Protein AF-0000000071771348 (afdb_homodimer)

Solvent-accessible surface area (backbone atoms only — not comparable to full-atom values): 26774 Å² total; per-residue (Å²): 68,45,32,37,38,38,34,49,46,70,84,65,48,77,48,75,49,76,45,86,42,57,50,78,39,28,39,49,59,50,34,51,56,46,20,74,73,69,70,47,53,45,93,37,51,36,42,33,45,91,93,33,77,64,77,61,45,82,39,25,38,39,79,74,62,57,48,67,68,34,64,36,37,40,35,45,40,64,44,51,50,49,27,52,49,34,41,50,50,20,56,70,77,40,51,69,77,78,53,83,63,76,67,47,29,32,71,34,26,34,76,83,37,78,48,57,30,36,46,20,49,60,18,45,42,21,35,30,11,49,70,45,30,52,74,36,68,48,46,57,39,48,33,53,70,36,26,37,51,8,58,26,27,38,84,30,46,30,60,10,31,32,54,55,45,55,38,30,45,85,91,45,74,40,81,35,50,31,37,29,29,52,95,36,76,44,47,28,32,45,6,32,47,50,39,47,74,39,17,22,24,48,27,44,66,79,43,26,42,33,36,50,77,78,66,50,68,46,58,47,48,56,72,90,70,49,54,69,38,58,44,39,70,68,66,63,72,96,73,76,87,30,21,66,43,40,54,40,7,52,32,42,48,54,51,58,59,78,75,68,88,118,69,46,32,37,39,39,35,50,47,70,84,65,48,74,49,76,50,75,46,84,43,56,48,78,38,29,38,50,58,51,34,51,55,46,20,75,74,70,69,48,55,45,92,36,51,36,42,32,44,90,91,34,78,64,76,62,45,82,39,26,38,38,79,75,64,58,48,66,70,36,62,35,35,38,36,45,41,64,45,50,49,50,30,51,49,35,42,51,49,21,55,72,76,41,52,69,76,76,53,84,63,77,68,46,30,32,70,34,25,36,76,83,36,78,48,57,31,35,47,20,50,60,19,46,42,22,35,30,11,49,71,44,32,52,74,35,69,48,46,56,40,46,34,53,68,36,26,37,50,8,58,25,27,36,84,31,46,29,59,10,30,32,53,55,44,55,38,30,45,84,90,45,75,40,80,37,48,32,38,29,28,50,94,37,77,45,46,28,35,44,6,32,47,49,38,48,75,40,18,21,25,48,28,44,65,78,44,27,41,32,35,51,77,79,65,50,68,44,58,48,50,55,72,90,70,50,54,69,36,58,43,39,69,68,65,63,71,97,72,76,87,29,22,65,42,40,57,40,7,52,34,41,47,54,52,59,59,78,76,68,91,117

Structure (mmCIF, N/CA/C/O backbone):
data_AF-0000000071771348-model_v1
#
loop_
_entity.id
_entity.type
_entity.pdbx_description
1 polymer DDI1
#
loop_
_atom_site.group_PDB
_atom_site.id
_atom_site.type_symbol
_atom_site.label_atom_id
_atom_site.label_alt_id
_atom_site.label_comp_id
_atom_site.label_asym_id
_atom_site.label_entity_id
_atom_site.label_seq_id
_atom_site.pdbx_PDB_ins_code
_atom_site.Cartn_x
_atom_site.Cartn_y
_atom_site.Cartn_z
_atom_site.occupancy
_atom_site.B_iso_or_equiv
_atom_site.auth_seq_id
_atom_site.auth_comp_id
_atom_site.auth_asym_id
_atom_site.auth_atom_id
_atom_site.pdbx_PDB_model_num
ATOM 1 N N . MET A 1 1 ? 26.266 42.188 15.93 1 94.75 1 MET A N 1
ATOM 2 C CA . MET A 1 1 ? 26.25 40.719 15.922 1 94.75 1 MET A CA 1
ATOM 3 C C . MET A 1 1 ? 25.453 40.188 14.742 1 94.75 1 MET A C 1
ATOM 5 O O . MET A 1 1 ? 24.453 40.781 14.344 1 94.75 1 MET A O 1
ATOM 9 N N . LEU A 1 2 ? 26.016 39.125 14.141 1 97.12 2 LEU A N 1
ATOM 10 C CA . LEU A 1 2 ? 25.359 38.469 13.016 1 97.12 2 LEU A CA 1
ATOM 11 C C . LEU A 1 2 ? 24.484 37.312 13.5 1 97.12 2 LEU A C 1
ATOM 13 O O . LEU A 1 2 ? 24.969 36.375 14.102 1 97.12 2 LEU A O 1
ATOM 17 N N . LEU A 1 3 ? 23.172 37.562 13.227 1 97.06 3 LEU A N 1
ATOM 18 C CA . LEU A 1 3 ? 22.219 36.5 13.617 1 97.06 3 LEU A CA 1
ATOM 19 C C . LEU A 1 3 ? 21.641 35.812 12.391 1 97.06 3 LEU A C 1
ATOM 21 O O . LEU A 1 3 ? 21.344 36.469 11.383 1 97.06 3 LEU A O 1
ATOM 25 N N . THR A 1 4 ? 21.562 34.562 12.445 1 97.5 4 THR A N 1
ATOM 26 C CA . THR A 1 4 ? 20.859 33.781 11.445 1 97.5 4 THR A CA 1
ATOM 27 C C . THR A 1 4 ? 19.422 33.5 11.891 1 97.5 4 THR A C 1
ATOM 29 O O . THR A 1 4 ? 19.188 33.125 13.039 1 97.5 4 THR A O 1
ATOM 32 N N . VAL A 1 5 ? 18.453 33.812 11.039 1 96.44 5 VAL A N 1
ATOM 33 C CA . VAL A 1 5 ? 17.047 33.656 11.383 1 96.44 5 VAL A CA 1
ATOM 34 C C . VAL A 1 5 ? 16.406 32.625 10.438 1 96.44 5 VAL A C 1
ATOM 36 O O . VAL A 1 5 ? 16.516 32.75 9.211 1 96.44 5 VAL A O 1
ATOM 39 N N . TYR A 1 6 ? 15.859 31.641 11.055 1 94.38 6 TYR A N 1
ATOM 40 C CA . TYR A 1 6 ? 15.094 30.641 10.328 1 94.38 6 TYR A CA 1
ATOM 41 C C . TYR A 1 6 ? 13.594 30.875 10.492 1 94.38 6 TYR A C 1
ATOM 43 O O . TYR A 1 6 ? 13.125 31.172 11.586 1 94.38 6 TYR A O 1
ATOM 51 N N . CYS A 1 7 ? 12.867 30.844 9.352 1 89.88 7 CYS A N 1
ATOM 52 C CA . CYS A 1 7 ? 11.43 31.031 9.492 1 89.88 7 CYS A CA 1
ATOM 53 C C . CYS A 1 7 ? 10.664 30.078 8.578 1 89.88 7 CYS A C 1
ATOM 55 O O . CYS A 1 7 ? 11.18 29.656 7.547 1 89.88 7 CYS A O 1
ATOM 57 N N . VAL A 1 8 ? 9.508 29.688 9.062 1 83.62 8 VAL A N 1
ATOM 58 C CA . VAL A 1 8 ? 8.531 28.953 8.266 1 83.62 8 VAL A CA 1
ATOM 59 C C . VAL A 1 8 ? 7.305 29.828 8.016 1 83.62 8 VAL A C 1
ATOM 61 O O . VAL A 1 8 ? 6.691 30.344 8.961 1 83.62 8 VAL A O 1
ATOM 64 N N . ARG A 1 9 ? 7.039 29.938 6.77 1 81.38 9 ARG A N 1
ATOM 65 C CA . ARG A 1 9 ? 5.938 30.812 6.383 1 81.38 9 ARG A CA 1
ATOM 66 C C . ARG A 1 9 ? 4.613 30.062 6.383 1 81.38 9 ARG A C 1
ATOM 68 O O . ARG A 1 9 ? 4.566 28.875 6.699 1 81.38 9 ARG A O 1
ATOM 75 N N . ARG A 1 10 ? 3.561 30.781 6.043 1 75.56 10 ARG A N 1
ATOM 76 C CA . ARG A 1 10 ? 2.201 30.25 6.094 1 75.56 10 ARG A CA 1
ATOM 77 C C . ARG A 1 10 ? 2.018 29.109 5.094 1 75.56 10 ARG A C 1
ATOM 79 O O . ARG A 1 10 ? 1.258 28.172 5.348 1 75.56 10 ARG A O 1
ATOM 86 N N . ASP A 1 11 ? 2.705 29.172 4.012 1 76.75 11 ASP A N 1
ATOM 87 C CA . ASP A 1 11 ? 2.604 28.141 2.979 1 76.75 11 ASP A CA 1
ATOM 88 C C . ASP A 1 11 ? 3.619 27.031 3.215 1 76.75 11 ASP A C 1
ATOM 90 O O . ASP A 1 11 ? 3.881 26.219 2.32 1 76.75 11 ASP A O 1
ATOM 94 N N . LEU A 1 12 ? 4.262 27.031 4.293 1 79.75 12 LEU A N 1
ATOM 95 C CA . LEU A 1 12 ? 5.215 26.031 4.773 1 79.75 12 LEU A CA 1
ATOM 96 C C . LEU A 1 12 ? 6.547 26.156 4.039 1 79.75 12 LEU A C 1
ATOM 98 O O . LEU A 1 12 ? 7.449 25.344 4.238 1 79.75 12 LEU A O 1
ATOM 102 N N . SER A 1 13 ? 6.629 27.25 3.291 1 82.81 13 SER A N 1
ATOM 103 C CA . SER A 1 13 ? 7.953 27.5 2.734 1 82.81 13 SER A CA 1
ATOM 104 C C . SER A 1 13 ? 8.93 27.938 3.82 1 82.81 13 SER A C 1
ATOM 106 O O . SER A 1 13 ? 8.555 28.672 4.746 1 82.81 13 SER A O 1
ATOM 108 N N . GLU A 1 14 ? 10.133 27.391 3.605 1 85.06 14 GLU A N 1
ATOM 109 C CA . GLU A 1 14 ? 11.172 27.703 4.574 1 85.06 14 GLU A CA 1
ATOM 110 C C . GLU A 1 14 ? 12.117 28.781 4.035 1 85.06 14 GLU A C 1
ATOM 112 O O . GLU A 1 14 ? 12.367 28.844 2.828 1 85.06 14 GLU A O 1
ATOM 117 N N . ALA A 1 15 ? 12.508 29.75 4.973 1 89.38 15 ALA A N 1
ATOM 118 C CA . ALA A 1 15 ? 13.492 30.781 4.621 1 89.38 15 ALA A CA 1
ATOM 119 C C . ALA A 1 15 ? 14.516 30.969 5.734 1 89.38 15 ALA A C 1
ATOM 121 O O . ALA A 1 15 ? 14.18 30.891 6.918 1 89.38 15 ALA A O 1
ATOM 122 N N . THR A 1 16 ? 15.781 31.047 5.297 1 94.75 16 THR A N 1
ATOM 123 C CA . THR A 1 16 ? 16.859 31.391 6.219 1 94.75 16 THR A CA 1
ATOM 124 C C . THR A 1 16 ? 17.594 32.625 5.754 1 94.75 16 THR A C 1
ATOM 126 O O . THR A 1 16 ? 17.938 32.75 4.578 1 94.75 16 THR A O 1
ATOM 129 N N . PHE A 1 17 ? 17.734 33.594 6.637 1 96 17 PHE A N 1
ATOM 130 C CA . PHE A 1 17 ? 18.422 34.844 6.301 1 96 17 PHE A CA 1
ATOM 131 C C . PHE A 1 17 ? 19.266 35.312 7.473 1 96 17 PHE A C 1
ATOM 133 O O . PHE A 1 17 ? 19.094 34.844 8.602 1 96 17 PHE A O 1
ATOM 140 N N . SER A 1 18 ? 20.219 36.219 7.137 1 96.69 18 SER A N 1
ATOM 141 C CA . SER A 1 18 ? 21.109 36.75 8.156 1 96.69 18 SER A CA 1
ATOM 142 C C . SER A 1 18 ? 20.828 38.25 8.375 1 96.69 18 SER A C 1
ATOM 144 O O . SER A 1 18 ? 20.578 38.969 7.418 1 96.69 18 SER A O 1
ATOM 146 N N . LEU A 1 19 ? 20.891 38.625 9.617 1 96.38 19 LEU A N 1
ATOM 147 C CA . LEU A 1 19 ? 20.703 40.031 9.984 1 96.38 19 LEU A CA 1
ATOM 148 C C . LEU A 1 19 ? 21.859 40.531 10.82 1 96.38 19 LEU A C 1
ATOM 150 O O . LEU A 1 19 ? 22.297 39.875 11.766 1 96.38 19 LEU A O 1
ATOM 154 N N . GLN A 1 20 ? 22.406 41.688 10.398 1 96.38 20 GLN A N 1
ATOM 155 C CA . GLN A 1 20 ? 23.375 42.406 11.219 1 96.38 20 GLN A CA 1
ATOM 156 C C . GLN A 1 20 ? 22.703 43.344 12.203 1 96.38 20 GLN A C 1
ATOM 158 O O . GLN A 1 20 ? 22.094 44.344 11.789 1 96.38 20 GLN A O 1
ATOM 163 N N . VAL A 1 21 ? 22.797 42.906 13.5 1 96.88 21 VAL A N 1
ATOM 164 C CA . VAL A 1 21 ? 22.125 43.75 14.492 1 96.88 21 VAL A CA 1
ATOM 165 C C . VAL A 1 21 ? 23.078 44 15.672 1 96.88 21 VAL A C 1
ATOM 167 O O . VAL A 1 21 ? 24.016 43.25 15.891 1 96.88 21 VAL A O 1
ATOM 170 N N . ARG A 1 22 ? 22.766 45.094 16.422 1 95.12 22 ARG A N 1
ATOM 171 C CA . ARG A 1 22 ? 23.516 45.375 17.641 1 95.12 22 ARG A CA 1
ATOM 172 C C . ARG A 1 22 ? 22.906 44.656 18.828 1 95.12 22 ARG A C 1
ATOM 174 O O . ARG A 1 22 ? 21.703 44.406 18.875 1 95.12 22 ARG A O 1
ATOM 181 N N . PRO A 1 23 ? 23.75 44.312 19.812 1 94.62 23 PRO A N 1
ATOM 182 C CA . PRO A 1 23 ? 23.25 43.625 21 1 94.62 23 PRO A CA 1
ATOM 183 C C . PRO A 1 23 ? 22.203 44.438 21.766 1 94.62 23 PRO A C 1
ATOM 185 O O . PRO A 1 23 ? 21.359 43.844 22.469 1 94.62 23 PRO A O 1
ATOM 188 N N . ASP A 1 24 ? 22.266 45.75 21.656 1 95.69 24 ASP A N 1
ATOM 189 C CA . ASP A 1 24 ? 21.344 46.594 22.406 1 95.69 24 ASP A CA 1
ATOM 190 C C . ASP A 1 24 ? 20.016 46.75 21.656 1 95.69 24 ASP A C 1
ATOM 192 O O . ASP A 1 24 ? 19.109 47.438 22.141 1 95.69 24 ASP A O 1
ATOM 196 N N . PHE A 1 25 ? 19.969 46.094 20.5 1 95 25 PHE A N 1
ATOM 197 C CA . PHE A 1 25 ? 18.734 46.094 19.719 1 95 25 PHE A CA 1
ATOM 198 C C . PHE A 1 25 ? 17.594 45.469 20.5 1 95 25 PHE A C 1
ATOM 200 O O . PHE A 1 25 ? 17.734 44.375 21.078 1 95 25 PHE A O 1
ATOM 207 N N . GLU A 1 26 ? 16.484 46.188 20.609 1 96.69 26 GLU A N 1
ATOM 208 C CA . GLU A 1 26 ? 15.328 45.656 21.328 1 96.69 26 GLU A CA 1
ATOM 209 C C . GLU A 1 26 ? 14.586 44.625 20.484 1 96.69 26 GLU A C 1
ATOM 211 O O . GLU A 1 26 ? 14.625 44.688 19.25 1 96.69 26 GLU A O 1
ATOM 216 N N . LEU A 1 27 ? 13.891 43.719 21.188 1 96.94 27 LEU A N 1
ATOM 217 C CA . LEU A 1 27 ? 13.164 42.656 20.516 1 96.94 27 LEU A CA 1
ATOM 218 C C . LEU A 1 27 ? 12.156 43.219 19.516 1 96.94 27 LEU A C 1
ATOM 220 O O . LEU A 1 27 ? 11.984 42.688 18.422 1 96.94 27 LEU A O 1
ATOM 224 N N . HIS A 1 28 ? 11.523 44.344 19.906 1 95.69 28 HIS A N 1
ATOM 225 C CA . HIS A 1 28 ? 10.531 44.938 19.031 1 95.69 28 HIS A CA 1
ATOM 226 C C . HIS A 1 28 ? 11.156 45.344 17.688 1 95.69 28 HIS A C 1
ATOM 228 O O . HIS A 1 28 ? 10.57 45.125 16.641 1 95.69 28 HIS A O 1
ATOM 234 N N . ASP A 1 29 ? 12.328 45.938 17.766 1 95.56 29 ASP A N 1
ATOM 235 C CA . ASP A 1 29 ? 13.031 46.344 16.547 1 95.56 29 ASP A CA 1
ATOM 236 C C . ASP A 1 29 ? 13.477 45.125 15.742 1 95.56 29 ASP A C 1
ATOM 238 O O . ASP A 1 29 ? 13.438 45.125 14.508 1 95.56 29 ASP A O 1
ATOM 242 N N . PHE A 1 30 ? 13.852 44.156 16.422 1 96.44 30 PHE A N 1
ATOM 243 C CA . PHE A 1 30 ? 14.273 42.906 15.781 1 96.44 30 PHE A CA 1
ATOM 244 C C . PHE A 1 30 ? 13.109 42.281 15.023 1 96.44 30 PHE A C 1
ATOM 246 O O . PHE A 1 30 ? 13.289 41.812 13.898 1 96.44 30 PHE A O 1
ATOM 253 N N . ARG A 1 31 ? 11.922 42.344 15.57 1 95.06 31 ARG A N 1
ATOM 254 C CA . ARG A 1 31 ? 10.719 41.812 14.914 1 95.06 31 ARG A CA 1
ATOM 255 C C . ARG A 1 31 ? 10.469 42.531 13.594 1 95.06 31 ARG A C 1
ATOM 257 O O . ARG A 1 31 ? 10.102 41.906 12.602 1 95.06 31 ARG A O 1
ATOM 264 N N . VAL A 1 32 ? 10.648 43.844 13.633 1 95.38 32 VAL A N 1
ATOM 265 C CA . VAL A 1 32 ? 10.414 44.656 12.438 1 95.38 32 VAL A CA 1
ATOM 266 C C . VAL A 1 32 ? 11.414 44.281 11.352 1 95.38 32 VAL A C 1
ATOM 268 O O . VAL A 1 32 ? 11.047 44.156 10.18 1 95.38 32 VAL A O 1
ATOM 271 N N . LEU A 1 33 ? 12.625 44.062 11.742 1 95.25 33 LEU A N 1
ATOM 272 C CA . LEU A 1 33 ? 13.648 43.656 10.773 1 95.25 33 LEU A CA 1
ATOM 273 C C . LEU A 1 33 ? 13.328 42.312 10.172 1 95.25 33 LEU A C 1
ATOM 275 O O . LEU A 1 33 ? 13.508 42.094 8.969 1 95.25 33 LEU A O 1
ATOM 279 N N . CYS A 1 34 ? 12.867 41.406 11.023 1 94.69 34 CYS A N 1
ATOM 280 C CA . CYS A 1 34 ? 12.531 40.062 10.562 1 94.69 34 CYS A CA 1
ATOM 281 C C . CYS A 1 34 ? 11.375 40.094 9.57 1 94.69 34 CYS A C 1
ATOM 283 O O . CYS A 1 34 ? 11.336 39.312 8.633 1 94.69 34 CYS A O 1
ATOM 285 N N . GLU A 1 35 ? 10.438 41.062 9.844 1 94.19 35 GLU A N 1
ATOM 286 C CA . GLU A 1 35 ? 9.289 41.188 8.953 1 94.19 35 GLU A CA 1
ATOM 287 C C . GLU A 1 35 ? 9.727 41.531 7.527 1 94.19 35 GLU A C 1
ATOM 289 O O . GLU A 1 35 ? 9.18 41 6.562 1 94.19 35 GLU A O 1
ATOM 294 N N . LEU A 1 36 ? 10.742 42.344 7.422 1 93 36 LEU A N 1
ATOM 295 C CA . LEU A 1 36 ? 11.227 42.781 6.117 1 93 36 LEU A CA 1
ATOM 296 C C . LEU A 1 36 ? 11.781 41.594 5.324 1 93 36 LEU A C 1
ATOM 298 O O . LEU A 1 36 ? 11.586 41.5 4.109 1 93 36 LEU A O 1
ATOM 302 N N . GLU A 1 37 ? 12.336 40.656 6.031 1 91.81 37 GLU A N 1
ATOM 303 C CA . GLU A 1 37 ? 13 39.531 5.375 1 91.81 37 GLU A CA 1
ATOM 304 C C . GLU A 1 37 ? 12.047 38.344 5.207 1 91.81 37 GLU A C 1
ATOM 306 O O . GLU A 1 37 ? 12.055 37.688 4.176 1 91.81 37 GLU A O 1
ATOM 311 N N . SER A 1 38 ? 11.227 38.094 6.148 1 90.81 38 SER A N 1
ATOM 312 C CA . SER A 1 38 ? 10.406 36.875 6.188 1 90.81 38 SER A CA 1
ATOM 313 C C . SER A 1 38 ? 9.055 37.125 5.523 1 90.81 38 SER A C 1
ATOM 315 O O . SER A 1 38 ? 8.406 36.188 5.066 1 90.81 38 SER A O 1
ATOM 317 N N . GLY A 1 39 ? 8.594 38.344 5.504 1 89.06 39 GLY A N 1
ATOM 318 C CA . GLY A 1 39 ? 7.25 38.656 5.035 1 89.06 39 GLY A CA 1
ATOM 319 C C . GLY A 1 39 ? 6.184 38.406 6.082 1 89.06 39 GLY A C 1
ATOM 320 O O . GLY A 1 39 ? 5 38.625 5.84 1 89.06 39 GLY A O 1
ATOM 321 N N . ILE A 1 40 ? 6.535 37.938 7.281 1 89.88 40 ILE A N 1
ATOM 322 C CA . ILE A 1 40 ? 5.602 37.75 8.391 1 89.88 40 ILE A CA 1
ATOM 323 C C . ILE A 1 40 ? 5.453 39.031 9.172 1 89.88 40 ILE A C 1
ATOM 325 O O . ILE A 1 40 ? 6.445 39.625 9.625 1 89.88 40 ILE A O 1
ATOM 329 N N . PRO A 1 41 ? 4.199 39.438 9.336 1 90.38 41 PRO A N 1
ATOM 330 C CA . PRO A 1 41 ? 4.008 40.688 10.086 1 90.38 41 PRO A CA 1
ATOM 331 C C . PRO A 1 41 ? 4.609 40.625 11.492 1 90.38 41 PRO A C 1
ATOM 333 O O . PRO A 1 41 ? 4.473 39.625 12.18 1 90.38 41 PRO A O 1
ATOM 336 N N . ALA A 1 42 ? 5.246 41.719 11.914 1 92.38 42 ALA A N 1
ATOM 337 C CA . ALA A 1 42 ? 5.926 41.781 13.203 1 92.38 42 ALA A CA 1
ATOM 338 C C . ALA A 1 42 ? 4.973 41.438 14.344 1 92.38 42 ALA A C 1
ATOM 340 O O . ALA A 1 42 ? 5.355 40.781 15.305 1 92.38 42 ALA A O 1
ATOM 341 N N . GLU A 1 43 ? 3.73 41.844 14.164 1 89.81 43 GLU A N 1
ATOM 342 C CA . GLU A 1 43 ? 2.738 41.625 15.219 1 89.81 43 GLU A CA 1
ATOM 343 C C . GLU A 1 43 ? 2.33 40.156 15.32 1 89.81 43 GLU A C 1
ATOM 345 O O . GLU A 1 43 ? 1.769 39.75 16.328 1 89.81 43 GLU A O 1
ATOM 350 N N . GLU A 1 44 ? 2.695 39.406 14.289 1 89.38 44 GLU A N 1
ATOM 351 C CA . GLU A 1 44 ? 2.295 38 14.242 1 89.38 44 GLU A CA 1
ATOM 352 C C . GLU A 1 44 ? 3.5 37.094 14.398 1 89.38 44 GLU A C 1
ATOM 354 O O . GLU A 1 44 ? 3.387 35.875 14.203 1 89.38 44 GLU A O 1
ATOM 359 N N . THR A 1 45 ? 4.566 37.688 14.703 1 89.5 45 THR A N 1
ATOM 360 C CA . THR A 1 45 ? 5.809 36.906 14.711 1 89.5 45 THR A CA 1
ATOM 361 C C . THR A 1 45 ? 6.152 36.438 16.125 1 89.5 45 THR A C 1
ATOM 363 O O . THR A 1 45 ? 6.137 37.25 17.062 1 89.5 45 THR A O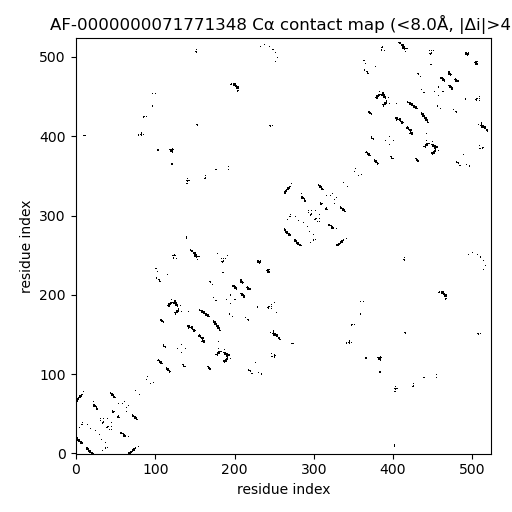 1
ATOM 366 N N . GLN A 1 46 ? 6.402 35.188 16.25 1 90 46 GLN A N 1
ATOM 367 C CA . GLN A 1 46 ? 7.027 34.625 17.438 1 90 46 GLN A CA 1
ATOM 368 C C . GLN A 1 46 ? 8.5 34.344 17.203 1 90 46 GLN A C 1
ATOM 370 O O . GLN A 1 46 ? 8.867 33.781 16.156 1 90 46 GLN A O 1
ATOM 375 N N . ILE A 1 47 ? 9.305 34.75 18.141 1 93.31 47 ILE A N 1
ATOM 376 C CA . ILE A 1 47 ? 10.734 34.531 18.016 1 93.31 47 ILE A CA 1
ATOM 377 C C . ILE A 1 47 ? 11.203 33.562 19.094 1 93.31 47 ILE A C 1
ATOM 379 O O . ILE A 1 47 ? 10.922 33.75 20.281 1 93.31 47 ILE A O 1
ATOM 383 N N . VAL A 1 48 ? 11.852 32.531 18.578 1 92.69 48 VAL A N 1
ATOM 384 C CA . VAL A 1 48 ? 12.359 31.5 19.469 1 92.69 48 VAL A CA 1
ATOM 385 C C . VAL A 1 48 ? 13.891 31.453 19.391 1 92.69 48 VAL A C 1
ATOM 387 O O . VAL A 1 48 ? 14.461 31.453 18.297 1 92.69 48 VAL A O 1
ATOM 390 N N . TYR A 1 49 ? 14.453 31.531 20.562 1 94.19 49 TYR A N 1
ATOM 391 C CA . TYR A 1 49 ? 15.898 31.422 20.719 1 94.19 49 TYR A CA 1
ATOM 392 C C . TYR A 1 49 ? 16.266 30.438 21.812 1 94.19 49 TYR A C 1
ATOM 394 O O . TYR A 1 49 ? 15.773 30.547 22.938 1 94.19 49 TYR A O 1
ATOM 402 N N . MET A 1 50 ? 17.047 29.422 21.375 1 92.25 50 MET A N 1
ATOM 403 C CA . MET A 1 50 ? 17.453 28.375 22.312 1 92.25 50 MET A CA 1
ATOM 404 C C . MET A 1 50 ? 16.25 27.766 23.016 1 92.25 50 MET A C 1
ATOM 406 O O . MET A 1 50 ? 16.234 27.688 24.25 1 92.25 50 MET A O 1
ATOM 410 N N . GLU A 1 51 ? 15.195 27.531 22.359 1 87.44 51 GLU A N 1
ATOM 411 C CA . GLU A 1 51 ? 13.984 26.844 22.766 1 87.44 51 GLU A CA 1
ATOM 412 C C . GLU A 1 51 ? 13.148 27.688 23.719 1 87.44 51 GLU A C 1
ATOM 414 O O . GLU A 1 51 ? 12.242 27.188 24.375 1 87.44 51 GLU A O 1
ATOM 419 N N . ARG A 1 52 ? 13.539 28.969 23.719 1 91.94 52 ARG A N 1
ATOM 420 C CA . ARG A 1 52 ? 12.773 29.891 24.547 1 91.94 52 ARG A CA 1
ATOM 421 C C . ARG A 1 52 ? 12.086 30.953 23.688 1 91.94 52 ARG A C 1
ATOM 423 O O . ARG A 1 52 ? 12.688 31.5 22.75 1 91.94 52 ARG A O 1
ATOM 430 N N . LEU A 1 53 ? 10.812 31.172 24.047 1 92.56 53 LEU A N 1
ATOM 431 C CA . LEU A 1 53 ? 10.07 32.219 23.391 1 92.56 53 LEU A CA 1
ATOM 432 C C . LEU A 1 53 ? 10.484 33.594 23.922 1 92.56 53 LEU A C 1
ATOM 434 O O . LEU A 1 53 ? 10.523 33.812 25.141 1 92.56 53 LEU A O 1
ATOM 438 N N . LEU A 1 54 ? 10.812 34.469 23.062 1 94.81 54 LEU A N 1
ATOM 439 C CA . LEU A 1 54 ? 11.109 35.844 23.453 1 94.81 54 LEU A CA 1
ATOM 440 C C . LEU A 1 54 ? 9.852 36.688 23.438 1 94.81 54 LEU A C 1
ATOM 442 O O . LEU A 1 54 ? 9.219 36.844 22.391 1 94.81 54 LEU A O 1
ATOM 446 N N . VAL A 1 55 ? 9.539 37.312 24.547 1 93.62 55 VAL A N 1
ATOM 447 C CA . VAL A 1 55 ? 8.219 37.906 24.625 1 93.62 55 VAL A CA 1
ATOM 448 C C . VAL A 1 55 ? 8.344 39.375 24.984 1 93.62 55 VAL A C 1
ATOM 450 O O . VAL A 1 55 ? 7.523 40.219 24.562 1 93.62 55 VAL A O 1
ATOM 453 N N . ASP A 1 56 ? 9.352 39.75 25.781 1 95.31 56 ASP A N 1
ATOM 454 C CA . ASP A 1 56 ? 9.484 41.125 26.219 1 95.31 56 ASP A CA 1
ATOM 455 C C . ASP A 1 56 ? 10.047 42 25.094 1 95.31 56 ASP A C 1
ATOM 457 O O . ASP A 1 56 ? 11.25 42 24.844 1 95.31 56 ASP A O 1
ATOM 461 N N . ASP A 1 57 ? 9.25 42.812 24.547 1 94.75 57 ASP A N 1
ATOM 462 C CA . ASP A 1 57 ? 9.57 43.625 23.375 1 94.75 57 ASP A CA 1
ATOM 463 C C . ASP A 1 57 ? 10.633 44.688 23.703 1 94.75 57 ASP A C 1
ATOM 465 O O . ASP A 1 57 ? 11.305 45.188 22.797 1 94.75 57 ASP A O 1
ATOM 469 N N . TYR A 1 58 ? 10.711 45 24.953 1 96.06 58 TYR A N 1
ATOM 470 C CA . TYR A 1 58 ? 11.594 46.094 25.328 1 96.06 58 TYR A CA 1
ATOM 471 C C . TYR A 1 58 ? 12.938 45.562 25.828 1 96.06 58 TYR A C 1
ATOM 473 O O . TYR A 1 58 ? 13.844 46.344 26.141 1 96.06 58 TYR A O 1
ATOM 481 N N . CYS A 1 59 ? 13.039 44.25 25.781 1 96.31 59 CYS A N 1
ATOM 482 C CA . CYS A 1 59 ? 14.297 43.625 26.156 1 96.31 59 CYS A CA 1
ATOM 483 C C . CYS A 1 59 ? 15.25 43.562 24.969 1 96.31 59 CYS A C 1
ATOM 485 O O . CYS A 1 59 ? 14.828 43.344 23.828 1 96.31 59 CYS A O 1
ATOM 487 N N . SER A 1 60 ? 16.516 43.875 25.266 1 96.88 60 SER A N 1
ATOM 488 C CA . SER A 1 60 ? 17.516 43.844 24.203 1 96.88 60 SER A CA 1
ATOM 489 C C . SER A 1 60 ? 17.891 42.406 23.859 1 96.88 60 SER A C 1
ATOM 491 O O . SER A 1 60 ? 17.719 41.5 24.672 1 96.88 60 SER A O 1
ATOM 493 N N . LEU A 1 61 ? 18.375 42.156 22.641 1 97.06 61 LEU A N 1
ATOM 494 C CA . LEU A 1 61 ? 18.797 40.844 22.172 1 97.06 61 LEU A CA 1
ATOM 495 C C . LEU A 1 61 ? 19.938 40.312 23.047 1 97.06 61 LEU A C 1
ATOM 497 O O . LEU A 1 61 ? 19.953 39.125 23.375 1 97.06 61 LEU A O 1
ATOM 501 N N . GLY A 1 62 ? 20.797 41.219 23.391 1 96.19 62 GLY A N 1
ATOM 502 C CA . GLY A 1 62 ? 21.875 40.844 24.281 1 96.19 62 GLY A CA 1
ATOM 503 C C . GLY A 1 62 ? 21.391 40.375 25.641 1 96.19 62 GLY A C 1
ATOM 504 O O . GLY A 1 62 ? 21.938 39.438 26.219 1 96.19 62 GLY A O 1
ATOM 505 N N . ALA A 1 63 ? 20.375 41.062 26.156 1 96.5 63 ALA A N 1
ATOM 506 C CA . ALA A 1 63 ? 19.797 40.688 27.438 1 96.5 63 ALA A CA 1
ATOM 507 C C . ALA A 1 63 ? 19.156 39.281 27.375 1 96.5 63 ALA A C 1
ATOM 509 O O . ALA A 1 63 ? 19.141 38.562 28.359 1 96.5 63 ALA A O 1
ATOM 510 N N . TYR A 1 64 ? 18.672 38.938 26.188 1 96.19 64 TYR A N 1
ATOM 511 C CA . TYR A 1 64 ? 18.094 37.625 25.984 1 96.19 64 TYR A CA 1
ATOM 512 C C . TYR A 1 64 ? 19.172 36.562 25.797 1 96.19 64 TYR A C 1
ATOM 514 O O . TYR A 1 64 ? 18.891 35.375 25.766 1 96.19 64 TYR A O 1
ATOM 522 N N . GLY A 1 65 ? 20.422 37.031 25.594 1 95.81 65 GLY A N 1
ATOM 523 C CA . GLY A 1 65 ? 21.562 36.125 25.531 1 95.81 65 GLY A CA 1
ATOM 524 C C . GLY A 1 65 ? 22.016 35.844 24.109 1 95.81 65 GLY A C 1
ATOM 525 O O . GLY A 1 65 ? 22.875 34.969 23.891 1 95.81 65 GLY A O 1
ATOM 526 N N . LEU A 1 66 ? 21.453 36.531 23.141 1 96.44 66 LEU A N 1
ATOM 527 C CA . LEU A 1 66 ? 21.875 36.312 21.766 1 96.44 66 LEU A CA 1
ATOM 528 C C . LEU A 1 66 ? 23.297 36.812 21.547 1 96.44 66 LEU A C 1
ATOM 530 O O . LEU A 1 66 ? 23.656 37.875 22.047 1 96.44 66 LEU A O 1
ATOM 534 N N . LYS A 1 67 ? 24.016 36 20.875 1 96.31 67 LYS A N 1
ATOM 535 C CA . LYS A 1 67 ? 25.406 36.344 20.547 1 96.31 67 LYS A CA 1
ATOM 536 C C . LYS A 1 67 ? 25.656 36.281 19.047 1 96.31 67 LYS A C 1
ATOM 538 O O . LYS A 1 67 ? 24.812 35.781 18.297 1 96.31 67 LYS A O 1
ATOM 543 N N . ASP A 1 68 ? 26.766 36.844 18.766 1 96.31 68 ASP A N 1
ATOM 544 C CA . ASP A 1 68 ? 27.203 36.812 17.375 1 96.31 68 ASP A CA 1
ATOM 545 C C . ASP A 1 68 ? 27.266 35.375 16.859 1 96.31 68 ASP A C 1
ATOM 547 O O . ASP A 1 68 ? 27.891 34.5 17.484 1 96.31 68 ASP A O 1
ATOM 551 N N . GLY A 1 69 ? 26.562 35.156 15.758 1 96.25 69 GLY A N 1
ATOM 552 C CA . GLY A 1 69 ? 26.594 33.844 15.156 1 96.25 69 GLY A CA 1
ATOM 553 C C . GLY A 1 69 ? 25.438 32.969 15.555 1 96.25 69 GLY A C 1
ATOM 554 O O . GLY A 1 69 ? 25.281 31.844 15.047 1 96.25 69 GLY A O 1
ATOM 555 N N . ASP A 1 70 ? 24.562 33.5 16.453 1 95.75 70 ASP A N 1
ATOM 556 C CA . ASP A 1 70 ? 23.453 32.688 16.938 1 95.75 70 ASP A CA 1
ATOM 557 C C . ASP A 1 70 ? 22.375 32.562 15.883 1 95.75 70 ASP A C 1
ATOM 559 O O . ASP A 1 70 ? 22.344 33.312 14.906 1 95.75 70 ASP A O 1
ATOM 563 N N . MET A 1 71 ? 21.578 31.516 16.078 1 94.88 71 MET A N 1
ATOM 564 C CA . MET A 1 71 ? 20.422 31.281 15.227 1 94.88 71 MET A CA 1
ATOM 565 C C . MET A 1 71 ? 19.125 31.438 16.016 1 94.88 71 MET A C 1
ATOM 567 O O . MET A 1 71 ? 19.031 30.969 17.156 1 94.88 71 MET A O 1
ATOM 571 N N . ALA A 1 72 ? 18.188 32.25 15.516 1 94 72 ALA A N 1
ATOM 572 C CA . ALA A 1 72 ? 16.844 32.344 16.062 1 94 72 ALA A CA 1
ATOM 573 C C . ALA A 1 72 ? 15.812 31.797 15.078 1 94 72 ALA A C 1
ATOM 575 O O . ALA A 1 72 ? 16.078 31.703 13.883 1 94 72 ALA A O 1
ATOM 576 N N . LYS A 1 73 ? 14.734 31.375 15.617 1 92.88 73 LYS A N 1
ATOM 577 C CA . LYS A 1 73 ? 13.633 30.875 14.805 1 92.88 73 LYS A CA 1
ATOM 578 C C . LYS A 1 73 ? 12.414 31.781 14.906 1 92.88 73 LYS A C 1
ATOM 580 O O . LYS A 1 73 ? 12.086 32.281 15.984 1 92.88 73 LYS A O 1
ATOM 585 N N . ILE A 1 74 ? 11.844 32.094 13.82 1 90 74 ILE A N 1
ATOM 586 C CA . ILE A 1 74 ? 10.633 32.906 13.805 1 90 74 ILE A CA 1
ATOM 587 C C . ILE A 1 74 ? 9.469 32.094 13.25 1 90 74 ILE A C 1
ATOM 589 O O . ILE A 1 74 ? 9.648 31.312 12.305 1 90 74 ILE A O 1
ATOM 593 N N . GLU A 1 75 ? 8.359 32.25 13.906 1 83.94 75 GLU A N 1
ATOM 594 C CA . GLU A 1 75 ? 7.133 31.625 13.445 1 83.94 75 GLU A CA 1
ATOM 595 C C . GLU A 1 75 ? 5.945 32.562 13.547 1 83.94 75 GLU A C 1
ATOM 597 O O . GLU A 1 75 ? 6.004 33.562 14.281 1 83.94 75 GLU A O 1
ATOM 602 N N . GLU A 1 76 ? 5.012 32.219 12.758 1 83.94 76 GLU A N 1
ATOM 603 C CA . GLU A 1 76 ? 3.783 33 12.836 1 83.94 76 GLU A CA 1
ATOM 604 C C . GLU A 1 76 ? 2.939 32.562 14.039 1 83.94 76 GLU A C 1
ATOM 606 O O . GLU A 1 76 ? 2.52 31.406 14.133 1 83.94 76 GLU A O 1
ATOM 611 N N . GLU A 1 77 ? 2.666 33.531 14.922 1 82.56 77 GLU A N 1
ATOM 612 C CA . GLU A 1 77 ? 1.981 33.25 16.172 1 82.56 77 GLU A CA 1
ATOM 613 C C . GLU A 1 77 ? 0.586 32.688 15.922 1 82.56 77 GLU A C 1
ATOM 615 O O . GLU A 1 77 ? 0.198 31.688 16.531 1 82.56 77 GLU A O 1
ATOM 620 N N . ILE A 1 78 ? -0.14 33.375 15.125 1 81.81 78 ILE A N 1
ATOM 621 C CA . ILE A 1 78 ? -1.512 32.938 14.859 1 81.81 78 ILE A CA 1
ATOM 622 C C . ILE A 1 78 ? -1.521 31.531 14.305 1 81.81 78 ILE A C 1
ATOM 624 O O . ILE A 1 78 ? -2.365 30.719 14.688 1 81.81 78 ILE A O 1
ATOM 628 N N . ARG A 1 79 ? -0.632 31.234 13.469 1 84.88 79 ARG A N 1
ATOM 629 C CA . ARG A 1 79 ? -0.528 29.891 12.906 1 84.88 79 ARG A CA 1
ATOM 630 C C . ARG A 1 79 ? -0.222 28.859 13.992 1 84.88 79 ARG A C 1
ATOM 632 O O . ARG A 1 79 ? -0.866 27.812 14.055 1 84.88 79 ARG A O 1
ATOM 639 N N . GLN A 1 80 ? 0.687 29.188 14.797 1 87.19 80 GLN A N 1
ATOM 640 C CA . GLN A 1 80 ? 1.064 28.281 15.875 1 87.19 80 GLN A CA 1
ATOM 641 C C . GLN A 1 80 ? -0.094 28.062 16.844 1 87.19 80 GLN A C 1
ATOM 643 O O . GLN A 1 80 ? -0.325 26.938 17.297 1 87.19 80 GLN A O 1
ATOM 648 N N . GLN A 1 81 ? -0.76 29.125 17.078 1 89.12 81 GLN A N 1
ATOM 649 C CA . GLN A 1 81 ? -1.93 29.016 17.953 1 89.12 81 GLN A CA 1
ATOM 650 C C . GLN A 1 81 ? -2.994 28.125 17.328 1 89.12 81 GLN A C 1
ATOM 652 O O . GLN A 1 81 ? -3.602 27.297 18.016 1 89.12 81 GLN A O 1
ATOM 657 N N . ASN A 1 82 ? -3.219 28.266 16.031 1 90.75 82 ASN A N 1
ATOM 658 C CA . ASN A 1 82 ? -4.188 27.438 15.328 1 90.75 82 ASN A CA 1
ATOM 659 C C . ASN A 1 82 ? -3.799 25.969 15.375 1 90.75 82 ASN A C 1
ATOM 661 O O . ASN A 1 82 ? -4.656 25.094 15.547 1 90.75 82 ASN A O 1
ATOM 665 N N . ILE A 1 83 ? -2.586 25.734 15.219 1 93.44 83 ILE A N 1
ATOM 666 C CA . ILE A 1 83 ? -2.072 24.375 15.258 1 93.44 83 ILE A CA 1
ATOM 667 C C . ILE A 1 83 ? -2.291 23.781 16.641 1 93.44 83 ILE A C 1
ATOM 669 O O . ILE A 1 83 ? -2.785 22.656 16.781 1 93.44 83 ILE A O 1
ATOM 673 N N . GLU A 1 84 ? -1.943 24.547 17.656 1 94.06 84 GLU A N 1
ATOM 674 C CA . GLU A 1 84 ? -2.115 24.078 19.031 1 94.06 84 GLU A CA 1
ATOM 675 C C . GLU A 1 84 ? -3.586 23.812 19.344 1 94.06 84 GLU A C 1
ATOM 677 O O . GLU A 1 84 ? -3.92 22.812 19.969 1 94.06 84 GLU A O 1
ATOM 682 N N . GLU A 1 85 ? -4.363 24.703 18.953 1 95.44 85 GLU A N 1
ATOM 683 C CA . GLU A 1 85 ? -5.797 24.531 19.156 1 95.44 85 GLU A CA 1
ATOM 684 C C . GLU A 1 85 ? -6.312 23.297 18.422 1 95.44 85 GLU A C 1
ATOM 686 O O . GLU A 1 85 ? -7.098 22.516 18.953 1 95.44 85 GLU A O 1
ATOM 691 N N . ASN A 1 86 ? -5.895 23.172 17.219 1 96.19 86 ASN A N 1
ATOM 692 C CA . ASN A 1 86 ? -6.273 22.016 16.406 1 96.19 86 ASN A CA 1
ATOM 693 C C . ASN A 1 86 ? -5.887 20.703 17.094 1 96.19 86 ASN A C 1
ATOM 695 O O . ASN A 1 86 ? -6.691 19.781 17.172 1 96.19 86 ASN A O 1
ATOM 699 N N . MET A 1 87 ? -4.699 20.672 17.562 1 95.31 87 MET A N 1
ATOM 700 C CA . MET A 1 87 ? -4.223 19.469 18.266 1 95.31 87 MET A CA 1
ATOM 701 C C . MET A 1 87 ? -5.027 19.234 19.547 1 95.31 87 MET A C 1
ATOM 703 O O . MET A 1 87 ? -5.395 18.094 19.844 1 95.31 87 MET A O 1
ATOM 707 N N . SER A 1 88 ? -5.277 20.312 20.25 1 96.31 88 SER A N 1
ATOM 708 C CA . SER A 1 88 ? -6.031 20.203 21.5 1 96.31 88 SER A CA 1
ATOM 709 C C . SER A 1 88 ? -7.438 19.672 21.25 1 96.31 88 SER A C 1
ATOM 711 O O . SER A 1 88 ? -7.902 18.781 21.969 1 96.31 88 SER A O 1
ATOM 713 N N . ILE A 1 89 ? -8.078 20.188 20.328 1 96.56 89 ILE A N 1
ATOM 714 C CA . ILE A 1 89 ? -9.422 19.719 20 1 96.56 89 ILE A CA 1
ATOM 715 C C . ILE A 1 89 ? -9.367 18.234 19.609 1 96.56 89 ILE A C 1
ATOM 717 O O . ILE A 1 89 ? -10.211 17.438 20.016 1 96.56 89 ILE A O 1
ATOM 721 N N . ALA A 1 90 ? -8.383 17.875 18.797 1 96.31 90 ALA A N 1
ATOM 722 C CA . ALA A 1 90 ? -8.227 16.5 18.375 1 96.31 90 ALA A CA 1
ATOM 723 C C . ALA A 1 90 ? -8.031 15.57 19.578 1 96.31 90 ALA A C 1
ATOM 725 O O . ALA A 1 90 ? -8.617 14.492 19.641 1 96.31 90 ALA A O 1
ATOM 726 N N . MET A 1 91 ? -7.23 15.977 20.484 1 94.88 91 MET A N 1
ATOM 727 C CA . MET A 1 91 ? -6.965 15.188 21.688 1 94.88 91 MET A CA 1
ATOM 728 C C . MET A 1 91 ? -8.25 14.969 22.484 1 94.88 91 MET A C 1
ATOM 730 O O . MET A 1 91 ? -8.414 13.93 23.109 1 94.88 91 MET A O 1
ATOM 734 N N . GLU A 1 92 ? -9.086 15.883 22.453 1 95.5 92 GLU A N 1
ATOM 735 C CA . GLU A 1 92 ? -10.32 15.82 23.219 1 95.5 92 GLU A CA 1
ATOM 736 C C . GLU A 1 92 ? -11.398 15.039 22.469 1 95.5 92 GLU A C 1
ATOM 738 O O . GLU A 1 92 ? -12.07 14.188 23.047 1 95.5 92 GLU A O 1
ATOM 743 N N . GLU A 1 93 ? -11.516 15.297 21.203 1 93.56 93 GLU A N 1
ATOM 744 C CA . GLU A 1 93 ? -12.656 14.789 20.438 1 93.56 93 GLU A CA 1
ATOM 745 C C . GLU A 1 93 ? -12.305 13.477 19.75 1 93.56 93 GLU A C 1
ATOM 747 O O . GLU A 1 93 ? -13.188 12.664 19.453 1 93.56 93 GLU A O 1
ATOM 752 N N . ALA A 1 94 ? -11.094 13.32 19.406 1 92.75 94 ALA A N 1
ATOM 753 C CA . ALA A 1 94 ? -10.688 12.156 18.625 1 92.75 94 ALA A CA 1
ATOM 754 C C . ALA A 1 94 ? -9.359 11.594 19.125 1 92.75 94 ALA A C 1
ATOM 756 O O . ALA A 1 94 ? -8.414 11.453 18.359 1 92.75 94 ALA A O 1
ATOM 757 N N . PRO A 1 95 ? -9.305 11.289 20.391 1 91.44 95 PRO A N 1
ATOM 758 C CA . PRO A 1 95 ? -8.031 10.836 20.953 1 91.44 95 PRO A CA 1
ATOM 759 C C . PRO A 1 95 ? -7.48 9.594 20.25 1 91.44 95 PRO A C 1
ATOM 761 O O . PRO A 1 95 ? -6.266 9.383 20.219 1 91.44 95 PRO A O 1
ATOM 764 N N . GLU A 1 96 ? -8.336 8.781 19.531 1 91 96 GLU A N 1
ATOM 765 C CA . GLU A 1 96 ? -7.922 7.555 18.875 1 91 96 GLU A CA 1
ATOM 766 C C . GLU A 1 96 ? -7.035 7.852 17.672 1 91 96 GLU A C 1
ATOM 768 O O . GLU A 1 96 ? -6.316 6.969 17.188 1 91 96 GLU A O 1
ATOM 773 N N . SER A 1 97 ? -7.156 9.086 17.188 1 89.75 97 SER A N 1
ATOM 774 C CA . SER A 1 97 ? -6.367 9.477 16.031 1 89.75 97 SER A CA 1
ATOM 775 C C . SER A 1 97 ? -4.879 9.508 16.359 1 89.75 97 SER A C 1
ATOM 777 O O . SER A 1 97 ? -4.043 9.562 15.453 1 89.75 97 SER A O 1
ATOM 779 N N . PHE A 1 98 ? -4.586 9.492 17.594 1 90.06 98 PHE A N 1
ATOM 780 C CA . PHE A 1 98 ? -3.191 9.586 18.016 1 90.06 98 PHE A CA 1
ATOM 781 C C . PHE A 1 98 ? -2.619 8.203 18.297 1 90.06 98 PHE A C 1
ATOM 783 O O . PHE A 1 98 ? -1.431 8.07 18.594 1 90.06 98 PHE A O 1
ATOM 790 N N . GLY A 1 99 ? -3.445 7.191 18.25 1 86.44 99 GLY A N 1
ATOM 791 C CA . GLY A 1 99 ? -3.004 5.832 18.516 1 86.44 99 GLY A CA 1
ATOM 792 C C . GLY A 1 99 ? -2.676 5.051 17.25 1 86.44 99 GLY A C 1
ATOM 793 O O . GLY A 1 99 ? -2.824 5.562 16.141 1 86.44 99 GLY A O 1
ATOM 794 N N . GLN A 1 100 ? -2.242 3.846 17.516 1 87.75 100 GLN A N 1
ATOM 795 C CA . GLN A 1 100 ? -1.937 2.928 16.422 1 87.75 100 GLN A CA 1
ATOM 796 C C . GLN A 1 100 ? -3.182 2.164 15.977 1 87.75 100 GLN A C 1
ATOM 798 O O . GLN A 1 100 ? -4.07 1.897 16.781 1 87.75 100 GLN A O 1
ATOM 803 N N . VAL A 1 101 ? -3.176 1.957 14.734 1 92.94 101 VAL A N 1
ATOM 804 C CA . VAL A 1 101 ? -4.293 1.195 14.18 1 92.94 101 VAL A CA 1
ATOM 805 C C . VAL A 1 101 ? -3.824 -0.213 13.812 1 92.94 101 VAL A C 1
ATOM 807 O O . VAL A 1 101 ? -2.816 -0.38 13.125 1 92.94 101 VAL A O 1
ATOM 810 N N . ALA A 1 102 ? -4.543 -1.232 14.352 1 94.5 102 ALA A N 1
ATOM 811 C CA . ALA A 1 102 ? -4.227 -2.615 14.008 1 94.5 102 ALA A CA 1
ATOM 812 C C . ALA A 1 102 ? -4.637 -2.932 12.57 1 94.5 102 ALA A C 1
ATOM 814 O O . ALA A 1 102 ? -5.793 -2.723 12.188 1 94.5 102 ALA A O 1
ATOM 815 N N . MET A 1 103 ? -3.709 -3.461 11.836 1 96.81 103 MET A N 1
ATOM 816 C CA . MET A 1 103 ? -3.975 -3.779 10.438 1 96.81 103 MET A CA 1
ATOM 817 C C . MET A 1 103 ? -4.895 -4.992 10.32 1 96.81 103 MET A C 1
ATOM 819 O O . MET A 1 103 ? -5.051 -5.75 11.281 1 96.81 103 MET A O 1
ATOM 823 N N . LEU A 1 104 ? -5.465 -5.137 9.164 1 98.56 104 LEU A N 1
ATOM 824 C CA . LEU A 1 104 ? -6.5 -6.152 8.992 1 98.56 104 LEU A CA 1
ATOM 825 C C . LEU A 1 104 ? -5.898 -7.473 8.523 1 98.56 104 LEU A C 1
ATOM 827 O O . LEU A 1 104 ? -5.391 -7.562 7.406 1 98.56 104 LEU A O 1
ATOM 831 N N . TYR A 1 105 ? -5.965 -8.422 9.383 1 98.69 105 TYR A N 1
ATOM 832 C CA . TYR A 1 105 ? -5.57 -9.789 9.062 1 98.69 105 TYR A CA 1
ATOM 833 C C . TYR A 1 105 ? -6.703 -10.758 9.359 1 98.69 105 TYR A C 1
ATOM 835 O O . TYR A 1 105 ? -7.504 -10.531 10.273 1 98.69 105 TYR A O 1
ATOM 843 N N . ILE A 1 106 ? -6.715 -11.797 8.625 1 98.88 106 ILE A N 1
ATOM 844 C CA . ILE A 1 106 ? -7.645 -12.883 8.883 1 98.88 106 ILE A CA 1
ATOM 845 C C . ILE A 1 106 ? -6.902 -14.219 8.852 1 98.88 106 ILE A C 1
ATOM 847 O O . ILE A 1 106 ? -5.793 -14.305 8.32 1 98.88 106 ILE A O 1
ATOM 851 N N . ASN A 1 107 ? -7.598 -15.172 9.461 1 98.75 107 ASN A N 1
ATOM 852 C CA . ASN A 1 107 ? -7.133 -16.547 9.297 1 98.75 107 ASN A CA 1
ATOM 853 C C . ASN A 1 107 ? -7.625 -17.156 7.988 1 98.75 107 ASN A C 1
ATOM 855 O O . ASN A 1 107 ? -8.773 -16.953 7.594 1 98.75 107 ASN A O 1
ATOM 859 N N . CYS A 1 108 ? -6.723 -17.859 7.332 1 98.44 108 CYS A N 1
ATOM 860 C CA . CYS A 1 108 ? -7.117 -18.656 6.176 1 98.44 108 CYS A CA 1
ATOM 861 C C . CYS A 1 108 ? -6.191 -19.859 6 1 98.44 108 CYS A C 1
ATOM 863 O O . CYS A 1 108 ? -5.363 -20.141 6.867 1 98.44 108 CYS A O 1
ATOM 865 N N . ARG A 1 109 ? -6.516 -20.688 5.027 1 98.75 109 ARG A N 1
ATOM 866 C CA . ARG A 1 109 ? -5.699 -21.859 4.703 1 98.75 109 ARG A CA 1
ATOM 867 C C . ARG A 1 109 ? -5.469 -21.969 3.201 1 98.75 109 ARG A C 1
ATOM 869 O O . ARG A 1 109 ? -6.336 -21.594 2.406 1 98.75 109 ARG A O 1
ATOM 876 N N . VAL A 1 110 ? -4.359 -22.391 2.822 1 98.44 110 VAL A N 1
ATOM 877 C CA . VAL A 1 110 ? -4.031 -22.828 1.466 1 98.44 110 VAL A CA 1
ATOM 878 C C . VAL A 1 110 ? -3.508 -24.25 1.486 1 98.44 110 VAL A C 1
ATOM 880 O O . VAL A 1 110 ? -2.545 -24.562 2.195 1 98.44 110 VAL A O 1
ATOM 883 N N . ASN A 1 111 ? -4.152 -25.109 0.798 1 96.56 111 ASN A N 1
ATOM 884 C CA . ASN A 1 111 ? -3.826 -26.531 0.808 1 96.56 111 ASN A CA 1
ATOM 885 C C . ASN A 1 111 ? -3.779 -27.094 2.229 1 96.56 111 ASN A C 1
ATOM 887 O O . ASN A 1 111 ? -2.846 -27.812 2.59 1 96.56 111 ASN A O 1
ATOM 891 N N . GLY A 1 112 ? -4.707 -26.672 2.965 1 97.31 112 GLY A N 1
ATOM 892 C CA . GLY A 1 112 ? -4.867 -27.172 4.316 1 97.31 112 GLY A CA 1
ATOM 893 C C . GLY A 1 112 ? -3.92 -26.531 5.312 1 97.31 112 GLY A C 1
ATOM 894 O O . GLY A 1 112 ? -4.035 -26.766 6.52 1 97.31 112 GLY A O 1
ATOM 895 N N . HIS A 1 113 ? -2.982 -25.766 4.926 1 98.44 113 HIS A N 1
ATOM 896 C CA . HIS A 1 113 ? -2.012 -25.125 5.809 1 98.44 113 HIS A CA 1
ATOM 897 C C . HIS A 1 113 ? -2.516 -23.766 6.289 1 98.44 113 HIS A C 1
ATOM 899 O O . HIS A 1 113 ? -2.896 -22.922 5.48 1 98.44 113 HIS A O 1
ATOM 905 N N . PRO A 1 114 ? -2.496 -23.594 7.621 1 98.44 114 PRO A N 1
ATOM 906 C CA . PRO A 1 114 ? -2.992 -22.312 8.156 1 98.44 114 PRO A CA 1
ATOM 907 C C . PRO A 1 114 ? -2.016 -21.156 7.938 1 98.44 114 PRO A C 1
ATOM 909 O O . PRO A 1 114 ? -0.8 -21.359 8.016 1 98.44 114 PRO A O 1
ATOM 912 N N . LEU A 1 115 ? -2.467 -20.031 7.656 1 98.06 115 LEU A N 1
ATOM 913 C CA . LEU A 1 115 ? -1.701 -18.797 7.57 1 98.06 115 LEU A CA 1
ATOM 914 C C . LEU A 1 115 ? -2.58 -17.578 7.891 1 98.06 115 LEU A C 1
ATOM 916 O O . LEU A 1 115 ? -3.791 -17.719 8.07 1 98.06 115 LEU A O 1
ATOM 920 N N . LYS A 1 116 ? -1.951 -16.453 8.102 1 98.38 116 LYS A N 1
ATOM 921 C CA . LYS A 1 116 ? -2.627 -15.172 8.289 1 98.38 116 LYS A CA 1
ATOM 922 C C . LYS A 1 116 ? -2.465 -14.281 7.055 1 98.38 116 LYS A C 1
ATOM 924 O O . LYS A 1 116 ? -1.354 -14.109 6.547 1 98.38 116 LYS A O 1
ATOM 929 N N . ALA A 1 117 ? -3.568 -13.836 6.559 1 98.62 117 ALA A N 1
ATOM 930 C CA . ALA A 1 117 ? -3.561 -13.039 5.332 1 98.62 117 ALA A CA 1
ATOM 931 C C . ALA A 1 117 ? -3.869 -11.578 5.629 1 98.62 117 ALA A C 1
ATOM 933 O O . ALA A 1 117 ? -4.789 -11.273 6.391 1 98.62 117 ALA A O 1
ATOM 934 N N . PHE A 1 118 ? -3.074 -10.719 5.105 1 98 118 PHE A N 1
ATOM 935 C CA . PHE A 1 118 ? -3.303 -9.273 5.148 1 98 118 PHE A CA 1
ATOM 936 C C . PHE A 1 118 ? -4.371 -8.867 4.141 1 98 118 PHE A C 1
ATOM 938 O O . PHE A 1 118 ? -4.297 -9.234 2.967 1 98 118 PHE A O 1
ATOM 945 N N . VAL A 1 119 ? -5.422 -8.133 4.57 1 98.75 119 VAL A N 1
ATOM 946 C CA . VAL A 1 119 ? -6.492 -7.691 3.686 1 98.75 119 VAL A CA 1
ATOM 947 C C . VAL A 1 119 ? -6.234 -6.25 3.246 1 98.75 119 VAL A C 1
ATOM 949 O O . VAL A 1 119 ? -6.254 -5.332 4.066 1 98.75 119 VAL A O 1
ATOM 952 N N . ASP A 1 120 ? -6 -6.039 1.951 1 97.88 120 ASP A N 1
ATOM 953 C CA . ASP A 1 120 ? -5.516 -4.762 1.442 1 97.88 120 ASP A CA 1
ATOM 954 C C . ASP A 1 120 ? -6.277 -4.348 0.185 1 97.88 120 ASP A C 1
ATOM 956 O O . ASP A 1 120 ? -5.945 -4.781 -0.92 1 97.88 120 ASP A O 1
ATOM 960 N N . SER A 1 121 ? -7.254 -3.41 0.348 1 98.25 121 SER A N 1
ATOM 961 C CA . SER A 1 121 ? -8.008 -2.914 -0.796 1 98.25 121 SER A CA 1
ATOM 962 C C . SER A 1 121 ? -7.145 -2.039 -1.696 1 98.25 121 SER A C 1
ATOM 964 O O . SER A 1 121 ? -7.531 -1.725 -2.824 1 98.25 121 SER A O 1
ATOM 966 N N . GLY A 1 122 ? -6 -1.661 -1.187 1 95.5 122 GLY A N 1
ATOM 967 C CA . GLY A 1 122 ? -5.113 -0.815 -1.971 1 95.5 122 GLY A CA 1
ATOM 968 C C . GLY A 1 122 ? -4.113 -1.601 -2.795 1 95.5 122 GLY A C 1
ATOM 969 O O . GLY A 1 122 ? -3.377 -1.027 -3.6 1 95.5 122 GLY A O 1
ATOM 970 N N . ALA A 1 123 ? -4.094 -2.846 -2.605 1 93 123 ALA A N 1
ATOM 971 C CA . ALA A 1 123 ? -3.248 -3.715 -3.418 1 93 123 ALA A CA 1
ATOM 972 C C . ALA A 1 123 ? -4.023 -4.277 -4.605 1 93 123 ALA A C 1
ATOM 974 O O . ALA A 1 123 ? -5.07 -4.902 -4.434 1 93 123 ALA A O 1
ATOM 975 N N . GLN A 1 124 ? -3.518 -4.094 -5.75 1 92.19 124 GLN A N 1
ATOM 976 C CA . GLN A 1 124 ? -4.203 -4.559 -6.949 1 92.19 124 GLN A CA 1
ATOM 977 C C . GLN A 1 124 ? -4.25 -6.082 -7.004 1 92.19 124 GLN A C 1
ATOM 979 O O . GLN A 1 124 ? -5.266 -6.664 -7.387 1 92.19 124 GLN A O 1
ATOM 984 N N . MET A 1 125 ? -3.16 -6.68 -6.496 1 92.06 125 MET A N 1
ATOM 985 C CA . MET A 1 125 ? -3.002 -8.117 -6.695 1 92.06 125 MET A CA 1
ATOM 986 C C . MET A 1 125 ? -2.871 -8.844 -5.359 1 92.06 125 MET A C 1
ATOM 988 O O . MET A 1 125 ? -2.359 -8.273 -4.391 1 92.06 125 MET A O 1
ATOM 992 N N . THR A 1 126 ? -3.295 -10.078 -5.422 1 96 126 THR A N 1
ATOM 993 C CA . THR A 1 126 ? -3.041 -11 -4.316 1 96 126 THR A CA 1
ATOM 994 C C . THR A 1 126 ? -1.635 -11.586 -4.414 1 96 126 THR A C 1
ATOM 996 O O . THR A 1 126 ? -1.181 -11.945 -5.5 1 96 126 THR A O 1
ATOM 999 N N . ILE A 1 127 ? -0.979 -11.633 -3.242 1 95.38 127 ILE A N 1
ATOM 1000 C CA . ILE A 1 127 ? 0.429 -12.008 -3.23 1 95.38 127 ILE A CA 1
ATOM 1001 C C . ILE A 1 127 ? 0.676 -13.039 -2.127 1 95.38 127 ILE A C 1
ATOM 1003 O O . ILE A 1 127 ? 0.009 -13.016 -1.089 1 95.38 127 ILE A O 1
ATOM 1007 N N . MET A 1 128 ? 1.583 -13.914 -2.381 1 96.19 128 MET A N 1
ATOM 1008 C CA . MET A 1 128 ? 2.113 -14.852 -1.394 1 96.19 128 MET A CA 1
ATOM 1009 C C . MET A 1 128 ? 3.637 -14.875 -1.429 1 96.19 128 MET A C 1
ATOM 1011 O O . MET A 1 128 ? 4.238 -14.734 -2.494 1 96.19 128 MET A O 1
ATOM 1015 N N . ASN A 1 129 ? 4.234 -14.938 -0.267 1 94.5 129 ASN A N 1
ATOM 1016 C CA . ASN A 1 129 ? 5.691 -15.023 -0.32 1 94.5 129 ASN A CA 1
ATOM 1017 C C . ASN A 1 129 ? 6.156 -16.453 -0.63 1 94.5 129 ASN A C 1
ATOM 1019 O O . ASN A 1 129 ? 5.379 -17.391 -0.526 1 94.5 129 ASN A O 1
ATOM 1023 N N . GLN A 1 130 ? 7.387 -16.594 -1.041 1 93.75 130 GLN A N 1
ATOM 1024 C CA . GLN A 1 130 ? 7.953 -17.859 -1.481 1 93.75 130 GLN A CA 1
ATOM 1025 C C . GLN A 1 130 ? 7.91 -18.906 -0.365 1 93.75 130 GLN A C 1
ATOM 1027 O O . GLN A 1 130 ? 7.559 -20.062 -0.602 1 93.75 130 GLN A O 1
ATOM 1032 N N . VAL A 1 131 ? 8.305 -18.5 0.842 1 95.12 131 VAL A N 1
ATOM 1033 C CA . VAL A 1 131 ? 8.359 -19.406 1.983 1 95.12 131 VAL A CA 1
ATOM 1034 C C . VAL A 1 131 ? 6.98 -20 2.242 1 95.12 131 VAL A C 1
ATOM 1036 O O . VAL A 1 131 ? 6.848 -21.203 2.459 1 95.12 131 VAL A O 1
ATOM 1039 N N . CYS A 1 132 ? 5.984 -19.25 2.162 1 96.44 132 CYS A N 1
ATOM 1040 C CA . CYS A 1 132 ? 4.609 -19.703 2.355 1 96.44 132 CYS A CA 1
ATOM 1041 C C . CYS A 1 132 ? 4.176 -20.625 1.224 1 96.44 132 CYS A C 1
ATOM 1043 O O . CYS A 1 132 ? 3.537 -21.656 1.464 1 96.44 132 CYS A O 1
ATOM 1045 N N . ALA A 1 133 ? 4.496 -20.266 0.003 1 96.44 133 ALA A N 1
ATOM 1046 C CA . ALA A 1 133 ? 4.16 -21.109 -1.147 1 96.44 133 ALA A CA 1
ATOM 1047 C C . ALA A 1 133 ? 4.77 -22.5 -1.012 1 96.44 133 ALA A C 1
ATOM 1049 O O . ALA A 1 133 ? 4.145 -23.5 -1.386 1 96.44 133 ALA A O 1
ATOM 1050 N N . GLU A 1 134 ? 5.977 -22.547 -0.511 1 94.56 134 GLU A N 1
ATOM 1051 C CA . GLU A 1 134 ? 6.633 -23.828 -0.267 1 94.56 134 GLU A CA 1
ATOM 1052 C C . GLU A 1 134 ? 5.926 -24.594 0.842 1 94.56 134 GLU A C 1
ATOM 1054 O O . GLU A 1 134 ? 5.641 -25.797 0.69 1 94.56 134 GLU A O 1
ATOM 1059 N N . ARG A 1 135 ? 5.648 -23.906 1.911 1 95.81 135 ARG A N 1
ATOM 1060 C CA . ARG A 1 135 ? 4.965 -24.516 3.047 1 95.81 135 ARG A CA 1
ATOM 1061 C C . ARG A 1 135 ? 3.609 -25.078 2.635 1 95.81 135 ARG A C 1
ATOM 1063 O O . ARG A 1 135 ? 3.219 -26.156 3.082 1 95.81 135 ARG A O 1
ATOM 1070 N N . CYS A 1 136 ? 2.934 -24.422 1.688 1 96.62 136 CYS A N 1
ATOM 1071 C CA . CYS A 1 136 ? 1.594 -24.812 1.258 1 96.62 136 CYS A CA 1
ATOM 1072 C C . CYS A 1 136 ? 1.657 -25.781 0.09 1 96.62 136 CYS A C 1
ATOM 1074 O O . CYS A 1 136 ? 0.622 -26.219 -0.417 1 96.62 136 CYS A O 1
ATOM 1076 N N . ASN A 1 137 ? 2.836 -26.062 -0.377 1 93 137 ASN A N 1
ATOM 1077 C CA . ASN A 1 137 ? 3.078 -27.016 -1.448 1 93 137 ASN A CA 1
ATOM 1078 C C . ASN A 1 137 ? 2.434 -26.578 -2.758 1 93 137 ASN A C 1
ATOM 1080 O O . ASN A 1 137 ? 1.784 -27.375 -3.438 1 93 137 ASN A O 1
ATOM 1084 N N . ILE A 1 138 ? 2.588 -25.297 -3.025 1 94.06 138 ILE A N 1
ATOM 1085 C CA . ILE A 1 138 ? 2.025 -24.828 -4.285 1 94.06 138 ILE A CA 1
ATOM 1086 C C . ILE A 1 138 ? 3.125 -24.203 -5.141 1 94.06 138 ILE A C 1
ATOM 1088 O O . ILE A 1 138 ? 2.855 -23.672 -6.227 1 94.06 138 ILE A O 1
ATOM 1092 N N . ILE A 1 139 ? 4.328 -24.25 -4.656 1 92.69 139 ILE A N 1
ATOM 1093 C CA . ILE A 1 139 ? 5.465 -23.641 -5.348 1 92.69 139 ILE A CA 1
ATOM 1094 C C . ILE A 1 139 ? 5.617 -24.266 -6.734 1 92.69 139 ILE A C 1
ATOM 1096 O O . ILE A 1 139 ? 6.051 -23.594 -7.676 1 92.69 139 ILE A O 1
ATOM 1100 N N . ARG A 1 140 ? 5.25 -25.516 -6.977 1 88.81 140 ARG A N 1
ATOM 1101 C CA . ARG A 1 140 ? 5.395 -26.234 -8.234 1 88.81 140 ARG A CA 1
ATOM 1102 C C . ARG A 1 140 ? 4.477 -25.656 -9.305 1 88.81 140 ARG A C 1
ATOM 1104 O O . ARG A 1 140 ? 4.625 -25.969 -10.492 1 88.81 140 ARG A O 1
ATOM 1111 N N . LEU A 1 141 ? 3.506 -24.844 -8.914 1 93.31 141 LEU A N 1
ATOM 1112 C CA . LEU A 1 141 ? 2.533 -24.281 -9.852 1 93.31 141 LEU A CA 1
ATOM 1113 C C . LEU A 1 141 ? 2.975 -22.906 -10.336 1 93.31 141 LEU A C 1
ATOM 1115 O O . LEU A 1 141 ? 2.309 -22.297 -11.172 1 93.31 141 LEU A O 1
ATOM 1119 N N . VAL A 1 142 ? 4.094 -22.438 -9.844 1 94.81 142 VAL A N 1
ATOM 1120 C CA . VAL A 1 142 ? 4.531 -21.078 -10.164 1 94.81 142 VAL A CA 1
ATOM 1121 C C . VAL A 1 142 ? 4.965 -21 -11.625 1 94.81 142 VAL A C 1
ATOM 1123 O O . VAL A 1 142 ? 5.895 -21.703 -12.039 1 94.81 142 VAL A O 1
ATOM 1126 N N . ASP A 1 143 ? 4.309 -20.203 -12.359 1 94.5 143 ASP A N 1
ATOM 1127 C CA . ASP A 1 143 ? 4.652 -19.906 -13.742 1 94.5 143 ASP A CA 1
ATOM 1128 C C . ASP A 1 143 ? 5.699 -18.797 -13.82 1 94.5 143 ASP A C 1
ATOM 1130 O O . ASP A 1 143 ? 5.367 -17.609 -13.703 1 94.5 143 ASP A O 1
ATOM 1134 N N . ARG A 1 144 ? 6.812 -19.094 -14.156 1 90.25 144 ARG A N 1
ATOM 1135 C CA . ARG A 1 144 ? 7.938 -18.172 -14.117 1 90.25 144 ARG A CA 1
ATOM 1136 C C . ARG A 1 144 ? 7.914 -17.234 -15.32 1 90.25 144 ARG A C 1
ATOM 1138 O O . ARG A 1 144 ? 8.656 -16.25 -15.359 1 90.25 144 ARG A O 1
ATOM 1145 N N . ARG A 1 145 ? 7.148 -17.547 -16.328 1 88.06 145 ARG A N 1
ATOM 1146 C CA . ARG A 1 145 ? 6.973 -16.625 -17.438 1 88.06 145 ARG A CA 1
ATOM 1147 C C . ARG A 1 145 ? 6.406 -15.289 -16.953 1 88.06 145 ARG A C 1
ATOM 1149 O O . ARG A 1 145 ? 6.52 -14.273 -17.656 1 88.06 145 ARG A O 1
ATOM 1156 N N . TRP A 1 146 ? 5.824 -15.289 -15.773 1 91.88 146 TRP A N 1
ATOM 1157 C CA . TRP A 1 146 ? 5.227 -14.094 -15.188 1 91.88 146 TRP A CA 1
ATOM 1158 C C . TRP A 1 146 ? 6.156 -13.477 -14.148 1 91.88 146 TRP A C 1
ATOM 1160 O O . TRP A 1 146 ? 5.723 -12.688 -13.305 1 91.88 146 TRP A O 1
ATOM 1170 N N . ALA A 1 147 ? 7.383 -13.852 -14.203 1 88.25 147 ALA A N 1
ATOM 1171 C CA . ALA A 1 147 ? 8.359 -13.234 -13.305 1 88.25 147 ALA A CA 1
ATOM 1172 C C . ALA A 1 147 ? 8.602 -11.773 -13.68 1 88.25 147 ALA A C 1
ATOM 1174 O O . ALA A 1 147 ? 8.383 -11.375 -14.82 1 88.25 147 ALA A O 1
ATOM 1175 N N . GLY A 1 148 ? 8.992 -11.008 -12.648 1 85.31 148 GLY A N 1
ATOM 1176 C CA . GLY A 1 148 ? 9.273 -9.594 -12.852 1 85.31 148 GLY A CA 1
ATOM 1177 C C . GLY A 1 148 ? 9.68 -8.883 -11.57 1 85.31 148 GLY A C 1
ATOM 1178 O O . GLY A 1 148 ? 10.336 -9.469 -10.711 1 85.31 148 GLY A O 1
ATOM 1179 N N . VAL A 1 149 ? 9.617 -7.668 -11.711 1 77.38 149 VAL A N 1
ATOM 1180 C CA . VAL A 1 149 ? 9.961 -6.832 -10.57 1 77.38 149 VAL A CA 1
ATOM 1181 C C . VAL A 1 149 ? 8.727 -6.055 -10.102 1 77.38 149 VAL A C 1
ATOM 1183 O O . VAL A 1 149 ? 7.969 -5.539 -10.922 1 77.38 149 VAL A O 1
ATOM 1186 N N . ALA A 1 150 ? 8.344 -6.301 -8.922 1 66.38 150 ALA A N 1
ATOM 1187 C CA . ALA A 1 150 ? 7.297 -5.484 -8.312 1 66.38 150 ALA A CA 1
ATOM 1188 C C . ALA A 1 150 ? 7.812 -4.086 -7.992 1 66.38 150 ALA A C 1
ATOM 1190 O O . ALA A 1 150 ? 8.867 -3.932 -7.375 1 66.38 150 ALA A O 1
ATOM 1191 N N . LYS A 1 151 ? 7.277 -3.125 -8.773 1 55.44 151 LYS A N 1
ATOM 1192 C CA . LYS A 1 151 ? 7.672 -1.736 -8.562 1 55.44 151 LYS A CA 1
ATOM 1193 C C . LYS A 1 151 ? 6.836 -1.09 -7.461 1 55.44 151 LYS A C 1
ATOM 1195 O O . LYS A 1 151 ? 5.609 -1.195 -7.465 1 55.44 151 LYS A O 1
ATOM 1200 N N . GLY A 1 152 ? 7.355 -1.099 -6.266 1 46.88 152 GLY A N 1
ATOM 1201 C CA . GLY A 1 152 ? 6.91 -0.328 -5.113 1 46.88 152 GLY A CA 1
ATOM 1202 C C . GLY A 1 152 ? 8.055 0.166 -4.246 1 46.88 152 GLY A C 1
ATOM 1203 O O . GLY A 1 152 ? 9.18 0.298 -4.719 1 46.88 152 GLY A O 1
ATOM 1204 N N . VAL A 1 153 ? 7.824 0.531 -2.953 1 47.12 153 VAL A N 1
ATOM 1205 C CA . VAL A 1 153 ? 8.773 1.153 -2.039 1 47.12 153 VAL A CA 1
ATOM 1206 C C . VAL A 1 153 ? 10.094 0.381 -2.059 1 47.12 153 VAL A C 1
ATOM 1208 O O . VAL A 1 153 ? 11.141 0.923 -1.706 1 47.12 153 VAL A O 1
ATOM 1211 N N . GLY A 1 154 ? 10.008 -0.963 -2.576 1 50.12 154 GLY A N 1
ATOM 1212 C CA . GLY A 1 154 ? 11.195 -1.787 -2.736 1 50.12 154 GLY A CA 1
ATOM 1213 C C . GLY A 1 154 ? 11.086 -2.771 -3.887 1 50.12 154 GLY A C 1
ATOM 1214 O O . GLY A 1 154 ? 9.984 -3.164 -4.273 1 50.12 154 GLY A O 1
ATOM 1215 N N . THR A 1 155 ? 12.117 -2.58 -4.602 1 61.97 155 THR A N 1
ATOM 1216 C CA . THR A 1 155 ? 12.195 -3.512 -5.723 1 61.97 155 THR A CA 1
ATOM 1217 C C . THR A 1 155 ? 12.18 -4.953 -5.227 1 61.97 155 THR A C 1
ATOM 1219 O O . THR A 1 155 ? 12.953 -5.324 -4.34 1 61.97 155 THR A O 1
ATOM 1222 N N . GLN A 1 156 ? 10.906 -5.562 -5.215 1 74.44 156 GLN A N 1
ATOM 1223 C CA . GLN A 1 156 ? 10.859 -6.984 -4.891 1 74.44 156 GLN A CA 1
ATOM 1224 C C . GLN A 1 156 ? 10.758 -7.832 -6.156 1 74.44 156 GLN A C 1
ATOM 1226 O O . GLN A 1 156 ? 10.125 -7.43 -7.133 1 74.44 156 GLN A O 1
ATOM 1231 N N . ARG A 1 157 ? 11.461 -8.867 -6.035 1 85.56 157 ARG A N 1
ATOM 1232 C CA . ARG A 1 157 ? 11.453 -9.789 -7.168 1 85.56 157 ARG A CA 1
ATOM 1233 C C . ARG A 1 157 ? 10.203 -10.664 -7.16 1 85.56 157 ARG A C 1
ATOM 1235 O O . ARG A 1 157 ? 9.859 -11.258 -6.137 1 85.56 157 ARG A O 1
ATOM 1242 N N . ILE A 1 158 ? 9.5 -10.602 -8.227 1 90.06 158 ILE A N 1
ATOM 1243 C CA . ILE A 1 158 ? 8.398 -11.531 -8.461 1 90.06 158 ILE A CA 1
ATOM 1244 C C . ILE A 1 158 ? 8.93 -12.82 -9.086 1 90.06 158 ILE A C 1
ATOM 1246 O O . ILE A 1 158 ? 9.523 -12.789 -10.172 1 90.06 158 ILE A O 1
ATOM 1250 N N . LEU A 1 159 ? 8.742 -13.93 -8.445 1 91.69 159 LEU A N 1
ATOM 1251 C CA . LEU A 1 159 ? 9.219 -15.219 -8.938 1 91.69 159 LEU A CA 1
ATOM 1252 C C . LEU A 1 159 ? 8.32 -15.734 -10.062 1 91.69 159 LEU A C 1
ATOM 1254 O O . LEU A 1 159 ? 8.789 -16.453 -10.953 1 91.69 159 LEU A O 1
ATOM 1258 N N . GLY A 1 160 ? 7.105 -15.43 -9.969 1 94.19 160 GLY A N 1
ATOM 1259 C CA . GLY A 1 160 ? 6.105 -15.883 -10.922 1 94.19 160 GLY A CA 1
ATOM 1260 C C . GLY A 1 160 ? 4.691 -15.82 -10.375 1 94.19 160 GLY A C 1
ATOM 1261 O O . GLY A 1 160 ? 4.422 -15.109 -9.406 1 94.19 160 GLY A O 1
ATOM 1262 N N . ARG A 1 161 ? 3.83 -16.5 -11.094 1 96.31 161 ARG A N 1
ATOM 1263 C CA . ARG A 1 161 ? 2.41 -16.422 -10.766 1 96.31 161 ARG A CA 1
ATOM 1264 C C . ARG A 1 161 ? 1.782 -17.812 -10.68 1 96.31 161 ARG A C 1
ATOM 1266 O O . ARG A 1 161 ? 2.107 -18.688 -11.477 1 96.31 161 ARG A O 1
ATOM 1273 N N . VAL A 1 162 ? 1.017 -18.031 -9.664 1 97.38 162 VAL A N 1
ATOM 1274 C CA . VAL A 1 162 ? 0.068 -19.141 -9.641 1 97.38 162 VAL A CA 1
ATOM 1275 C C . VAL A 1 162 ? -1.278 -18.688 -10.195 1 97.38 162 VAL A C 1
ATOM 1277 O O . VAL A 1 162 ? -1.924 -17.797 -9.625 1 97.38 162 VAL A O 1
ATOM 1280 N N . HIS A 1 163 ? -1.751 -19.328 -11.242 1 97.31 163 HIS A N 1
ATOM 1281 C CA . HIS A 1 163 ? -2.906 -18.797 -11.969 1 97.31 163 HIS A CA 1
ATOM 1282 C C . HIS A 1 163 ? -4.207 -19.172 -11.266 1 97.31 163 HIS A C 1
ATOM 1284 O O . HIS A 1 163 ? -5.191 -18.438 -11.344 1 97.31 163 HIS A O 1
ATOM 1290 N N . LEU A 1 164 ? -4.23 -20.266 -10.719 1 96.94 164 LEU A N 1
ATOM 1291 C CA . LEU A 1 164 ? -5.434 -20.703 -10.023 1 96.94 164 LEU A CA 1
ATOM 1292 C C . LEU A 1 164 ? -5.078 -21.578 -8.82 1 96.94 164 LEU A C 1
ATOM 1294 O O . LEU A 1 164 ? -4.332 -22.547 -8.953 1 96.94 164 LEU A O 1
ATOM 1298 N N . ALA A 1 165 ? -5.527 -21.188 -7.695 1 96.69 165 ALA A N 1
ATOM 1299 C CA . ALA A 1 165 ? -5.449 -21.953 -6.457 1 96.69 165 ALA A CA 1
ATOM 1300 C C . ALA A 1 165 ? -6.645 -21.672 -5.555 1 96.69 165 ALA A C 1
ATOM 1302 O O . ALA A 1 165 ? -7.434 -20.75 -5.828 1 96.69 165 ALA A O 1
ATOM 1303 N N . GLN A 1 166 ? -6.844 -22.516 -4.598 1 96.81 166 GLN A N 1
ATOM 1304 C CA . GLN A 1 166 ? -7.949 -22.344 -3.66 1 96.81 166 GLN A CA 1
ATOM 1305 C C . GLN A 1 166 ? -7.457 -21.828 -2.316 1 96.81 166 GLN A C 1
ATOM 1307 O O . GLN A 1 166 ? -6.531 -22.375 -1.726 1 96.81 166 GLN A O 1
ATOM 1312 N N . ILE A 1 167 ? -8.016 -20.766 -1.867 1 98.19 167 ILE A N 1
ATOM 1313 C CA . ILE A 1 167 ? -7.84 -20.281 -0.503 1 98.19 167 ILE A CA 1
ATOM 1314 C C . ILE A 1 167 ? -9.07 -20.625 0.33 1 98.19 167 ILE A C 1
ATOM 1316 O O . ILE A 1 167 ? -10.203 -20.406 -0.113 1 98.19 167 ILE A O 1
ATOM 1320 N N . GLN A 1 168 ? -8.836 -21.188 1.434 1 98.81 168 GLN A N 1
ATOM 1321 C CA . GLN A 1 168 ? -9.945 -21.516 2.32 1 98.81 168 GLN A CA 1
ATOM 1322 C C . GLN A 1 168 ? -10.133 -20.453 3.389 1 98.81 168 GLN A C 1
ATOM 1324 O O . GLN A 1 168 ? -9.203 -20.141 4.145 1 98.81 168 GLN A O 1
ATOM 1329 N N . ILE A 1 169 ? -11.195 -19.844 3.479 1 98.81 169 ILE A N 1
ATOM 1330 C CA . ILE A 1 169 ? -11.617 -18.938 4.543 1 98.81 169 ILE A CA 1
ATOM 1331 C C . ILE A 1 169 ? -12.852 -19.516 5.242 1 98.81 169 ILE A C 1
ATOM 1333 O O . ILE A 1 169 ? -13.914 -19.656 4.625 1 98.81 169 ILE A O 1
ATOM 1337 N N . GLU A 1 170 ? -12.68 -19.734 6.543 1 98.56 170 GLU A N 1
ATOM 1338 C CA . GLU A 1 170 ? -13.719 -20.516 7.215 1 98.56 170 GLU A CA 1
ATOM 1339 C C . GLU A 1 170 ? -14.047 -21.781 6.426 1 98.56 170 GLU A C 1
ATOM 1341 O O . GLU A 1 170 ? -13.172 -22.594 6.16 1 98.56 170 GLU A O 1
ATOM 1346 N N . GLY A 1 171 ? -15.219 -21.953 6.008 1 97.81 171 GLY A N 1
ATOM 1347 C CA . GLY A 1 171 ? -15.594 -23.156 5.293 1 97.81 171 GLY A CA 1
ATOM 1348 C C . GLY A 1 171 ? -15.617 -22.984 3.787 1 97.81 171 GLY A C 1
ATOM 1349 O O . GLY A 1 171 ? -15.844 -23.938 3.049 1 97.81 171 GLY A O 1
ATOM 1350 N N . ASP A 1 172 ? -15.32 -21.812 3.281 1 98.5 172 ASP A N 1
ATOM 1351 C CA . ASP A 1 172 ? -15.422 -21.531 1.853 1 98.5 172 ASP A CA 1
ATOM 1352 C C . ASP A 1 172 ? -14.07 -21.734 1.16 1 98.5 172 ASP A C 1
ATOM 1354 O O . ASP A 1 172 ? -13.031 -21.359 1.692 1 98.5 172 ASP A O 1
ATOM 1358 N N . PHE A 1 173 ? -14.086 -22.359 0.031 1 98.44 173 PHE A N 1
ATOM 1359 C CA . PHE A 1 173 ? -12.945 -22.438 -0.872 1 98.44 173 PHE A CA 1
ATOM 1360 C C . PHE A 1 173 ? -13.086 -21.438 -2.018 1 98.44 173 PHE A C 1
ATOM 1362 O O . PHE A 1 173 ? -14.023 -21.531 -2.807 1 98.44 173 PHE A O 1
ATOM 1369 N N . LEU A 1 174 ? -12.203 -20.516 -2.035 1 98.12 174 LEU A N 1
ATOM 1370 C CA . LEU A 1 174 ? -12.273 -19.422 -2.986 1 98.12 174 LEU A CA 1
ATOM 1371 C C . LEU A 1 174 ? -11.141 -19.5 -4.004 1 98.12 174 LEU A C 1
ATOM 1373 O O . LEU A 1 174 ? -9.969 -19.594 -3.631 1 98.12 174 LEU A O 1
ATOM 1377 N N . GLN A 1 175 ? -11.539 -19.5 -5.262 1 97.19 175 GLN A N 1
ATOM 1378 C CA . GLN A 1 175 ? -10.539 -19.5 -6.328 1 97.19 175 GLN A CA 1
ATOM 1379 C C . GLN A 1 175 ? -9.805 -18.156 -6.387 1 97.19 175 GLN A C 1
ATOM 1381 O O . GLN A 1 175 ? -10.43 -17.094 -6.395 1 97.19 175 GLN A O 1
ATOM 1386 N N . CYS A 1 176 ? -8.477 -18.219 -6.434 1 95.62 176 CYS A N 1
ATOM 1387 C CA . CYS A 1 176 ? -7.641 -17.016 -6.453 1 95.62 176 CYS A CA 1
ATOM 1388 C C . CYS A 1 176 ? -6.371 -17.25 -7.258 1 95.62 176 CYS A C 1
ATOM 1390 O O . CYS A 1 176 ? -5.949 -18.391 -7.449 1 95.62 176 CYS A O 1
ATOM 1392 N N . SER A 1 177 ? -5.891 -16.188 -7.82 1 96.69 177 SER A N 1
ATOM 1393 C CA . SER A 1 177 ? -4.547 -16.141 -8.391 1 96.69 177 SER A CA 1
ATOM 1394 C C . SER A 1 177 ? -3.607 -15.305 -7.523 1 96.69 177 SER A C 1
ATOM 1396 O O . SER A 1 177 ? -4.055 -14.422 -6.793 1 96.69 177 SER A O 1
ATOM 1398 N N . PHE A 1 178 ? -2.4 -15.617 -7.48 1 93.81 178 PHE A N 1
ATOM 1399 C CA . PHE A 1 178 ? -1.531 -14.711 -6.738 1 93.81 178 PHE A CA 1
ATOM 1400 C C . PHE A 1 178 ? -0.097 -14.797 -7.246 1 93.81 178 PHE A C 1
ATOM 1402 O O . PHE A 1 178 ? 0.317 -15.828 -7.781 1 93.81 178 PHE A O 1
ATOM 1409 N N . SER A 1 179 ? 0.556 -13.695 -7.203 1 94.62 179 SER A N 1
ATOM 1410 C CA . SER A 1 179 ? 1.977 -13.555 -7.504 1 94.62 179 SER A CA 1
ATOM 1411 C C . SER A 1 179 ? 2.838 -13.992 -6.328 1 94.62 179 SER A C 1
ATOM 1413 O O . SER A 1 179 ? 2.51 -13.711 -5.172 1 94.62 179 SER A O 1
ATOM 1415 N N . ILE A 1 180 ? 3.908 -14.648 -6.668 1 95.38 180 ILE A N 1
ATOM 1416 C CA . ILE A 1 180 ? 4.82 -15.133 -5.637 1 95.38 180 ILE A CA 1
ATOM 1417 C C . ILE A 1 180 ? 6.039 -14.219 -5.559 1 95.38 180 ILE A C 1
ATOM 1419 O O . ILE A 1 180 ? 6.754 -14.039 -6.547 1 95.38 180 ILE A O 1
ATOM 1423 N N . LEU A 1 181 ? 6.219 -13.562 -4.398 1 92.25 181 LEU A N 1
ATOM 1424 C CA . LEU A 1 181 ? 7.344 -12.656 -4.195 1 92.25 181 LEU A CA 1
ATOM 1425 C C . LEU A 1 181 ? 8.414 -13.305 -3.318 1 92.25 181 LEU A C 1
ATOM 1427 O O . LEU A 1 181 ? 8.094 -14.078 -2.414 1 92.25 181 LEU A O 1
ATOM 1431 N N . GLU A 1 182 ? 9.586 -12.68 -3.666 1 87 182 GLU A N 1
ATOM 1432 C CA . GLU A 1 182 ? 10.734 -13.133 -2.887 1 87 182 GLU A CA 1
ATOM 1433 C C . GLU A 1 182 ? 10.984 -12.227 -1.684 1 87 182 GLU A C 1
ATOM 1435 O O . GLU A 1 182 ? 10.711 -11.031 -1.739 1 87 182 GLU A O 1
ATOM 1440 N N . GLU A 1 183 ? 11.383 -12.719 -0.518 1 80.75 183 GLU A N 1
ATOM 1441 C CA . GLU A 1 183 ? 11.852 -11.992 0.66 1 80.75 183 GLU A CA 1
ATOM 1442 C C . GLU A 1 183 ? 10.742 -11.133 1.254 1 80.75 183 GLU A C 1
ATOM 1444 O O . GLU A 1 183 ? 10.938 -9.945 1.513 1 80.75 183 GLU A O 1
ATOM 1449 N N . GLN A 1 184 ? 9.602 -11.547 1.253 1 82.81 184 GLN A N 1
ATOM 1450 C CA . GLN A 1 184 ? 8.477 -10.883 1.901 1 82.81 184 GLN A CA 1
ATOM 1451 C C . GLN A 1 184 ? 8.148 -11.531 3.244 1 82.81 184 GLN A C 1
ATOM 1453 O O . GLN A 1 184 ? 8.023 -12.758 3.334 1 82.81 184 GLN A O 1
ATOM 1458 N N . PRO A 1 185 ? 8.078 -10.711 4.246 1 85.94 185 PRO A N 1
ATOM 1459 C CA . PRO A 1 185 ? 7.785 -11.273 5.566 1 85.94 185 PRO A CA 1
ATOM 1460 C C . PRO A 1 185 ? 6.336 -11.727 5.707 1 85.94 185 PRO A C 1
ATOM 1462 O O . PRO A 1 185 ? 6.055 -12.68 6.438 1 85.94 185 PRO A O 1
ATOM 1465 N N . MET A 1 186 ? 5.453 -11.078 5.055 1 91.06 186 MET A N 1
ATOM 1466 C CA . MET A 1 186 ? 4.031 -11.406 5.109 1 91.06 186 MET A CA 1
ATOM 1467 C C . MET A 1 186 ? 3.729 -12.664 4.297 1 91.06 186 MET A C 1
ATOM 1469 O O . MET A 1 186 ? 4.18 -12.797 3.16 1 91.06 186 MET A O 1
ATOM 1473 N N . ASP A 1 187 ? 2.977 -13.602 4.879 1 96.19 187 ASP A N 1
ATOM 1474 C CA . ASP A 1 187 ? 2.633 -14.836 4.184 1 96.19 187 ASP A CA 1
ATOM 1475 C C . ASP A 1 187 ? 1.787 -14.555 2.945 1 96.19 187 ASP A C 1
ATOM 1477 O O . ASP A 1 187 ? 2.117 -15.008 1.846 1 96.19 187 ASP A O 1
ATOM 1481 N N . MET A 1 188 ? 0.74 -13.773 3.188 1 97.19 188 MET A N 1
ATOM 1482 C CA . MET A 1 188 ? -0.215 -13.562 2.102 1 97.19 188 MET A CA 1
ATOM 1483 C C . MET A 1 188 ? -0.899 -12.211 2.23 1 97.19 188 MET A C 1
ATOM 1485 O O . MET A 1 188 ? -1.225 -11.773 3.336 1 97.19 188 MET A O 1
ATOM 1489 N N . LEU A 1 189 ? -1.031 -11.539 1.132 1 96.94 189 LEU A N 1
ATOM 1490 C CA . LEU A 1 189 ? -1.799 -10.305 0.988 1 96.94 189 LEU A CA 1
ATOM 1491 C 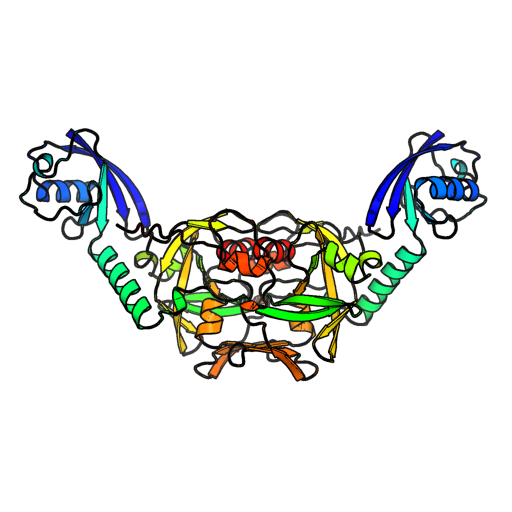C . LEU A 1 189 ? -2.984 -10.508 0.051 1 96.94 189 LEU A C 1
ATOM 1493 O O . LEU A 1 189 ? -2.807 -10.891 -1.107 1 96.94 189 LEU A O 1
ATOM 1497 N N . LEU A 1 190 ? -4.176 -10.391 0.569 1 98.31 190 LEU A N 1
ATOM 1498 C CA . LEU A 1 190 ? -5.367 -10.422 -0.271 1 98.31 190 LEU A CA 1
ATOM 1499 C C . LEU A 1 190 ? -5.625 -9.055 -0.897 1 98.31 190 LEU A C 1
ATOM 1501 O O . LEU A 1 190 ? -5.98 -8.102 -0.198 1 98.31 190 LEU A O 1
ATOM 1505 N N . GLY A 1 191 ? -5.41 -9 -2.193 1 97.12 191 GLY A N 1
ATOM 1506 C CA . GLY A 1 191 ? -5.574 -7.742 -2.91 1 97.12 191 GLY A CA 1
ATOM 1507 C C . GLY A 1 191 ? -6.965 -7.566 -3.496 1 97.12 191 GLY A C 1
ATOM 1508 O O . GLY A 1 191 ? -7.848 -8.398 -3.273 1 97.12 191 GLY A O 1
ATOM 1509 N N . LEU A 1 192 ? -7.074 -6.469 -4.203 1 97.69 192 LEU A N 1
ATOM 1510 C CA . LEU A 1 192 ? -8.375 -6.078 -4.734 1 97.69 192 LEU A CA 1
ATOM 1511 C C . LEU A 1 192 ? -8.844 -7.066 -5.797 1 97.69 192 LEU A C 1
ATOM 1513 O O . LEU A 1 192 ? -10.055 -7.262 -5.977 1 97.69 192 LEU A O 1
ATOM 1517 N N . ASP A 1 193 ? -7.98 -7.773 -6.504 1 96.31 193 ASP A N 1
ATOM 1518 C CA . ASP A 1 193 ? -8.359 -8.773 -7.496 1 96.31 193 ASP A CA 1
ATOM 1519 C C . ASP A 1 193 ? -9.211 -9.875 -6.863 1 96.31 193 ASP A C 1
ATOM 1521 O O . ASP A 1 193 ? -10.328 -10.141 -7.32 1 96.31 193 ASP A O 1
ATOM 1525 N N . MET A 1 194 ? -8.727 -10.367 -5.82 1 97.38 194 MET A N 1
ATOM 1526 C CA . MET A 1 194 ? -9.461 -11.445 -5.148 1 97.38 194 MET A CA 1
ATOM 1527 C C . MET A 1 194 ? -10.68 -10.898 -4.426 1 97.38 194 MET A C 1
ATOM 1529 O O . MET A 1 194 ? -11.75 -11.508 -4.457 1 97.38 194 MET A O 1
ATOM 1533 N N . LEU A 1 195 ? -10.547 -9.742 -3.762 1 98.62 195 LEU A N 1
ATOM 1534 C CA . LEU A 1 195 ? -11.656 -9.156 -3.016 1 98.62 195 LEU A CA 1
ATOM 1535 C C . LEU A 1 195 ? -12.828 -8.836 -3.939 1 98.62 195 LEU A C 1
ATOM 1537 O O . LEU A 1 195 ? -13.984 -9.094 -3.592 1 98.62 195 LEU A O 1
ATOM 1541 N N . ARG A 1 196 ? -12.508 -8.32 -5.129 1 98.12 196 ARG A N 1
ATOM 1542 C CA . ARG A 1 196 ? -13.555 -8.016 -6.098 1 98.12 196 ARG A CA 1
ATOM 1543 C C . ARG A 1 196 ? -14.164 -9.289 -6.672 1 98.12 196 ARG A C 1
ATOM 1545 O O . ARG A 1 196 ? -15.383 -9.406 -6.789 1 98.12 196 ARG A O 1
ATOM 1552 N N . ARG A 1 197 ? -13.352 -10.203 -7.055 1 97.06 197 ARG A N 1
ATOM 1553 C CA . ARG A 1 197 ? -13.82 -11.453 -7.648 1 97.06 197 ARG A CA 1
ATOM 1554 C C . ARG A 1 197 ? -14.852 -12.133 -6.754 1 97.06 197 ARG A C 1
ATOM 1556 O O . ARG A 1 197 ? -15.867 -12.641 -7.242 1 97.06 197 ARG A O 1
ATOM 1563 N N . HIS A 1 198 ? -14.641 -12.117 -5.484 1 98.38 198 HIS A N 1
ATOM 1564 C CA . HIS A 1 198 ? -15.523 -12.82 -4.566 1 98.38 198 HIS A CA 1
ATOM 1565 C C . HIS A 1 198 ? -16.484 -11.859 -3.867 1 98.38 198 HIS A C 1
ATOM 1567 O O . HIS A 1 198 ? -17.078 -12.203 -2.842 1 98.38 198 HIS A O 1
ATOM 1573 N N . GLN A 1 199 ? -16.547 -10.609 -4.398 1 98.69 199 GLN A N 1
ATOM 1574 C CA . GLN A 1 199 ? -17.5 -9.602 -3.963 1 98.69 199 GLN A CA 1
ATOM 1575 C C . GLN A 1 199 ? -17.422 -9.367 -2.457 1 98.69 199 GLN A C 1
ATOM 1577 O O . GLN A 1 199 ? -18.438 -9.336 -1.765 1 98.69 199 GLN A O 1
ATOM 1582 N N . CYS A 1 200 ? -16.266 -9.297 -1.938 1 98.88 200 CYS A N 1
ATOM 1583 C CA . CYS A 1 200 ? -16.062 -9.188 -0.499 1 98.88 200 CYS A CA 1
ATOM 1584 C C . CYS A 1 200 ? -16.484 -7.812 0.007 1 98.88 200 CYS A C 1
ATOM 1586 O O . CYS A 1 200 ? -16.562 -6.859 -0.767 1 98.88 200 CYS A O 1
ATOM 1588 N N . SER A 1 201 ? -16.797 -7.758 1.303 1 98.94 201 SER A N 1
ATOM 1589 C CA . SER A 1 201 ? -17 -6.516 2.039 1 98.94 201 SER A CA 1
ATOM 1590 C C . SER A 1 201 ? -16.094 -6.445 3.264 1 98.94 201 SER A C 1
ATOM 1592 O O . SER A 1 201 ? -16.109 -7.344 4.105 1 98.94 201 SER A O 1
ATOM 1594 N N . ILE A 1 202 ? -15.211 -5.473 3.26 1 98.94 202 ILE A N 1
ATOM 1595 C CA . ILE A 1 202 ? -14.469 -5.152 4.477 1 98.94 202 ILE A CA 1
ATOM 1596 C C . ILE A 1 202 ? -15.344 -4.316 5.406 1 98.94 202 ILE A C 1
ATOM 1598 O O . ILE A 1 202 ? -15.484 -3.104 5.219 1 98.94 202 ILE A O 1
ATOM 1602 N N . ASP A 1 203 ? -15.914 -4.957 6.352 1 98.94 203 ASP A N 1
ATOM 1603 C CA . ASP A 1 203 ? -16.891 -4.336 7.238 1 98.94 203 ASP A CA 1
ATOM 1604 C C . ASP A 1 203 ? -16.266 -3.961 8.578 1 98.94 203 ASP A C 1
ATOM 1606 O O . ASP A 1 203 ? -16.156 -4.797 9.477 1 98.94 203 ASP A O 1
ATOM 1610 N N . LEU A 1 204 ? -15.93 -2.699 8.742 1 98.88 204 LEU A N 1
ATOM 1611 C CA . LEU A 1 204 ? -15.203 -2.27 9.93 1 98.88 204 LEU A CA 1
ATOM 1612 C C . LEU A 1 204 ? -16.156 -1.96 11.078 1 98.88 204 LEU A C 1
ATOM 1614 O O . LEU A 1 204 ? -15.734 -1.86 12.234 1 98.88 204 LEU A O 1
ATOM 1618 N N . LYS A 1 205 ? -17.438 -1.801 10.773 1 98.75 205 LYS A N 1
ATOM 1619 C CA . LYS A 1 205 ? -18.422 -1.686 11.836 1 98.75 205 LYS A CA 1
ATOM 1620 C C . LYS A 1 205 ? -18.547 -2.992 12.617 1 98.75 205 LYS A C 1
ATOM 1622 O O . LYS A 1 205 ? -18.562 -2.988 13.852 1 98.75 205 LYS A O 1
ATOM 1627 N N . ARG A 1 206 ? -18.625 -4.031 11.898 1 98.81 206 ARG A N 1
ATOM 1628 C CA . ARG A 1 206 ? -18.766 -5.344 12.516 1 98.81 206 ARG A CA 1
ATOM 1629 C C . ARG A 1 206 ? -17.406 -6.016 12.703 1 98.81 206 ARG A C 1
ATOM 1631 O O . ARG A 1 206 ? -17.312 -7.09 13.297 1 98.81 206 ARG A O 1
ATOM 1638 N N . ASN A 1 207 ? -16.359 -5.438 12.211 1 98.81 207 ASN A N 1
ATOM 1639 C CA . ASN A 1 207 ? -14.992 -5.926 12.281 1 98.81 207 ASN A CA 1
ATOM 1640 C C . ASN A 1 207 ? -14.859 -7.316 11.672 1 98.81 207 ASN A C 1
ATOM 1642 O O . ASN A 1 207 ? -14.289 -8.219 12.289 1 98.81 207 ASN A O 1
ATOM 1646 N N . VAL A 1 208 ? -15.406 -7.492 10.43 1 98.94 208 VAL A N 1
ATOM 1647 C CA . VAL A 1 208 ? -15.359 -8.781 9.742 1 98.94 208 VAL A CA 1
ATOM 1648 C C . VAL A 1 208 ? -15.109 -8.562 8.25 1 98.94 208 VAL A C 1
ATOM 1650 O O . VAL A 1 208 ? -15.391 -7.48 7.723 1 98.94 208 VAL A O 1
ATOM 1653 N N . LEU A 1 209 ? -14.531 -9.523 7.621 1 98.94 209 LEU A N 1
ATOM 1654 C CA . LEU A 1 209 ? -14.562 -9.68 6.168 1 98.94 209 LEU A CA 1
ATOM 1655 C C . LEU A 1 209 ? -15.727 -10.562 5.742 1 98.94 209 LEU A C 1
ATOM 1657 O O . LEU A 1 209 ? -15.875 -11.688 6.234 1 98.94 209 LEU A O 1
ATOM 1661 N N . VAL A 1 210 ? -16.578 -10.055 4.895 1 98.94 210 VAL A N 1
ATOM 1662 C CA . VAL A 1 210 ? -17.688 -10.828 4.355 1 98.94 210 VAL A CA 1
ATOM 1663 C C . VAL A 1 210 ? -17.359 -11.305 2.941 1 98.94 210 VAL A C 1
ATOM 1665 O O . VAL A 1 210 ? -16.984 -10.5 2.082 1 98.94 210 VAL A O 1
ATOM 1668 N N . ILE A 1 211 ? -17.438 -12.602 2.768 1 98.94 211 ILE A N 1
ATOM 1669 C CA . ILE A 1 211 ? -17.344 -13.148 1.416 1 98.94 211 ILE A CA 1
ATOM 1670 C C . ILE A 1 211 ? -18.688 -12.992 0.708 1 98.94 211 ILE A C 1
ATOM 1672 O O . ILE A 1 211 ? -19.641 -13.742 0.982 1 98.94 211 ILE A O 1
ATOM 1676 N N . GLY A 1 212 ? -18.734 -12.109 -0.248 1 98.75 212 GLY A N 1
ATOM 1677 C CA . GLY A 1 212 ? -20.016 -11.703 -0.819 1 98.75 212 GLY A CA 1
ATOM 1678 C C . GLY A 1 212 ? -20.688 -12.789 -1.638 1 98.75 212 GLY A C 1
ATOM 1679 O O . GLY A 1 212 ? -21.906 -12.867 -1.697 1 98.75 212 GLY A O 1
ATOM 1680 N N . THR A 1 213 ? -19.953 -13.625 -2.244 1 98.25 213 THR A N 1
ATOM 1681 C CA . THR A 1 213 ? -20.5 -14.648 -3.125 1 98.25 213 THR A CA 1
ATOM 1682 C C . THR A 1 213 ? -21.141 -15.773 -2.314 1 98.25 213 THR A C 1
ATOM 1684 O O . THR A 1 213 ? -22.047 -16.453 -2.799 1 98.25 213 THR A O 1
ATOM 1687 N N . THR A 1 214 ? -20.766 -15.984 -1.068 1 98.38 214 THR A N 1
ATOM 1688 C CA . THR A 1 214 ? -21.266 -17.125 -0.303 1 98.38 214 THR A CA 1
ATOM 1689 C C . THR A 1 214 ? -22 -16.641 0.949 1 98.38 214 THR A C 1
ATOM 1691 O O . THR A 1 214 ? -22.797 -17.391 1.535 1 98.38 214 THR A O 1
ATOM 1694 N N . GLY A 1 215 ? -21.656 -15.43 1.397 1 98.31 215 GLY A N 1
ATOM 1695 C CA . GLY A 1 215 ? -22.234 -14.906 2.631 1 98.31 215 GLY A CA 1
ATOM 1696 C C . GLY A 1 215 ? -21.391 -15.227 3.855 1 98.31 215 GLY A C 1
ATOM 1697 O O . GLY A 1 215 ? -21.656 -14.711 4.945 1 98.31 215 GLY A O 1
ATOM 1698 N N . THR A 1 216 ? -20.359 -15.992 3.715 1 98.62 216 THR A N 1
ATOM 1699 C CA . THR A 1 216 ? -19.469 -16.359 4.812 1 98.62 216 THR A CA 1
ATOM 1700 C C . THR A 1 216 ? -18.812 -15.117 5.402 1 98.62 216 THR A C 1
ATOM 1702 O O . THR A 1 216 ? -18.484 -14.18 4.676 1 98.62 216 THR A O 1
ATOM 1705 N N . GLN A 1 217 ? -18.594 -15.102 6.691 1 98.88 217 GLN A N 1
ATOM 1706 C CA . GLN A 1 217 ? -17.906 -14.016 7.387 1 98.88 217 GLN A CA 1
ATOM 1707 C C . GLN A 1 217 ? -16.734 -14.547 8.211 1 98.88 217 GLN A C 1
ATOM 1709 O O . GLN A 1 217 ? -16.781 -15.664 8.727 1 98.88 217 GLN A O 1
ATOM 1714 N N . THR A 1 218 ? -15.734 -13.797 8.297 1 98.94 218 THR A N 1
ATOM 1715 C CA . THR A 1 218 ? -14.609 -14.078 9.188 1 98.94 218 THR A CA 1
ATOM 1716 C C . THR A 1 218 ? -14.156 -12.812 9.898 1 98.94 218 THR A C 1
ATOM 1718 O O . THR A 1 218 ? -14.102 -11.734 9.297 1 98.94 218 THR A O 1
ATOM 1721 N N . SER A 1 219 ? -13.852 -12.875 11.18 1 98.88 219 SER A N 1
ATOM 1722 C CA . SER A 1 219 ? -13.453 -11.719 11.984 1 98.88 219 SER A CA 1
ATOM 1723 C C . SER A 1 219 ? -12.008 -11.32 11.695 1 98.88 219 SER A C 1
ATOM 1725 O O . SER A 1 219 ? -11.141 -12.188 11.523 1 98.88 219 SER A O 1
ATOM 1727 N N . PHE A 1 220 ? -11.766 -10.062 11.633 1 98.88 220 PHE A N 1
ATOM 1728 C CA . PHE A 1 220 ? -10.383 -9.594 11.641 1 98.88 220 PHE A CA 1
ATOM 1729 C C . PHE A 1 220 ? -9.703 -9.945 12.961 1 98.88 220 PHE A C 1
ATOM 1731 O O . PHE A 1 220 ? -10.32 -9.867 14.023 1 98.88 220 PHE A O 1
ATOM 1738 N N . LEU A 1 221 ? -8.445 -10.242 12.883 1 98.69 221 LEU A N 1
ATOM 1739 C CA . LEU A 1 221 ? -7.688 -10.672 14.055 1 98.69 221 LEU A CA 1
ATOM 1740 C C . LEU A 1 221 ? -7.488 -9.508 15.023 1 98.69 221 LEU A C 1
ATOM 1742 O O . LEU A 1 221 ? -7.246 -8.375 14.602 1 98.69 221 LEU A O 1
ATOM 1746 N N . PRO A 1 222 ? -7.613 -9.844 16.328 1 97.31 222 PRO A N 1
ATOM 1747 C CA . PRO A 1 222 ? -7.199 -8.828 17.297 1 97.31 222 PRO A CA 1
ATOM 1748 C C . PRO A 1 222 ? -5.695 -8.555 17.266 1 97.31 222 PRO A C 1
ATOM 1750 O O . PRO A 1 222 ? -4.934 -9.359 16.719 1 97.31 222 PRO A O 1
ATOM 1753 N N . GLU A 1 223 ? -5.301 -7.48 17.812 1 94 223 GLU A N 1
ATOM 1754 C CA . GLU A 1 223 ? -3.914 -7.027 17.781 1 94 223 GLU A CA 1
ATOM 1755 C C . GLU A 1 223 ? -2.973 -8.109 18.312 1 94 223 GLU A C 1
ATOM 1757 O O . GLU A 1 223 ? -1.885 -8.312 17.766 1 94 223 GLU A O 1
ATOM 1762 N N . GLY A 1 224 ? -3.314 -8.75 19.312 1 95.38 224 GLY A N 1
ATOM 1763 C CA . GLY A 1 224 ? -2.482 -9.758 19.953 1 95.38 224 GLY A CA 1
ATOM 1764 C C . GLY A 1 224 ? -2.223 -10.969 19.078 1 95.38 224 GLY A C 1
ATOM 1765 O O . GLY A 1 224 ? -1.303 -11.742 19.344 1 95.38 224 GLY A O 1
ATOM 1766 N N . GLU A 1 225 ? -3.008 -11.203 17.984 1 97.31 225 GLU A N 1
ATOM 1767 C CA . GLU A 1 225 ? -2.883 -12.383 17.141 1 97.31 225 GLU A CA 1
ATOM 1768 C C . GLU A 1 225 ? -2.258 -12.023 15.789 1 97.31 225 GLU A C 1
ATOM 1770 O O . GLU A 1 225 ? -2.113 -12.883 14.914 1 97.31 225 GLU A O 1
ATOM 1775 N N . LEU A 1 226 ? -1.929 -10.766 15.641 1 96.44 226 LEU A N 1
ATOM 1776 C CA . LEU A 1 226 ? -1.294 -10.352 14.398 1 96.44 226 LEU A CA 1
ATOM 1777 C C . LEU A 1 226 ? 0.099 -10.961 14.266 1 96.44 226 LEU A C 1
ATOM 1779 O O . LEU A 1 226 ? 0.771 -11.195 15.273 1 96.44 226 LEU A O 1
ATOM 1783 N N . PRO A 1 227 ? 0.471 -11.266 13.023 1 94.56 227 PRO A N 1
ATOM 1784 C CA . PRO A 1 227 ? 1.838 -11.758 12.852 1 94.56 227 PRO A CA 1
ATOM 1785 C C . PRO A 1 227 ? 2.895 -10.734 13.25 1 94.56 227 PRO A C 1
ATOM 1787 O O . PRO A 1 227 ? 2.602 -9.531 13.312 1 94.56 227 PRO A O 1
ATOM 1790 N N . PRO A 1 228 ? 4.086 -11.188 13.531 1 87.88 228 PRO A N 1
ATOM 1791 C CA . PRO A 1 228 ? 5.148 -10.289 13.992 1 87.88 228 PRO A CA 1
ATOM 1792 C C . PRO A 1 228 ? 5.418 -9.141 13.016 1 87.88 228 PRO A C 1
ATOM 1794 O O . PRO A 1 228 ? 5.68 -8.016 13.445 1 87.88 228 PRO A O 1
ATOM 1797 N N . CYS A 1 229 ? 5.336 -9.445 11.75 1 84.81 229 CYS A N 1
ATOM 1798 C CA . CYS A 1 229 ? 5.617 -8.422 10.75 1 84.81 229 CYS A CA 1
ATOM 1799 C C . CYS A 1 229 ? 4.566 -7.316 10.781 1 84.81 229 CYS A C 1
ATOM 1801 O O . CYS A 1 229 ? 4.828 -6.191 10.359 1 84.81 229 CYS A O 1
ATOM 1803 N N . ALA A 1 230 ? 3.436 -7.613 11.273 1 84.69 230 ALA A N 1
ATOM 1804 C CA . ALA A 1 230 ? 2.363 -6.629 11.391 1 84.69 230 ALA A CA 1
ATOM 1805 C C . ALA A 1 230 ? 2.521 -5.785 12.648 1 84.69 230 ALA A C 1
ATOM 1807 O O . ALA A 1 230 ? 2.084 -4.633 12.695 1 84.69 230 ALA A O 1
ATOM 1808 N N . LYS A 1 231 ? 3.037 -6.457 13.75 1 67.75 231 LYS A N 1
ATOM 1809 C CA . LYS A 1 231 ? 3.195 -5.785 15.039 1 67.75 231 LYS A CA 1
ATOM 1810 C C . LYS A 1 231 ? 4.312 -4.746 14.984 1 67.75 231 LYS A C 1
ATOM 1812 O O . LYS A 1 231 ? 4.277 -3.756 15.719 1 67.75 231 LYS A O 1
ATOM 1817 N N . LEU A 1 232 ? 5.32 -5.117 14.203 1 53.25 232 LEU A N 1
ATOM 1818 C CA . LEU A 1 232 ? 6.441 -4.188 14.086 1 53.25 232 LEU A CA 1
ATOM 1819 C C . LEU A 1 232 ? 5.98 -2.85 13.516 1 53.25 232 LEU A C 1
ATOM 1821 O O . LEU A 1 232 ? 6.551 -1.805 13.836 1 53.25 232 LEU A O 1
ATOM 1825 N N . VAL A 1 233 ? 5 -3.055 12.648 1 49.72 233 VAL A N 1
ATOM 1826 C CA . VAL A 1 233 ? 4.484 -1.783 12.148 1 49.72 233 VAL A CA 1
ATOM 1827 C C . VAL A 1 233 ? 3.912 -0.967 13.305 1 49.72 233 VAL A C 1
ATOM 1829 O O . VAL A 1 233 ? 3.965 0.265 13.289 1 49.72 233 VAL A O 1
ATOM 1832 N N . SER A 1 234 ? 3.369 -1.836 14.391 1 40.94 234 SER A N 1
ATOM 1833 C CA . SER A 1 234 ? 2.779 -1.153 15.539 1 40.94 234 SER A CA 1
ATOM 1834 C C . SER A 1 234 ? 3.854 -0.643 16.5 1 40.94 234 SER A C 1
ATOM 1836 O O . SER A 1 234 ? 3.658 0.366 17.172 1 40.94 234 SER A O 1
ATOM 1838 N N . GLY A 1 235 ? 4.848 -1.611 16.859 1 34.09 235 GLY A N 1
ATOM 1839 C CA . GLY A 1 235 ? 5.75 -1.333 17.969 1 34.09 235 GLY A CA 1
ATOM 1840 C C . GLY A 1 235 ? 6.855 -0.36 17.609 1 34.09 235 GLY A C 1
ATOM 1841 O O . GLY A 1 235 ? 7.332 0.396 18.453 1 34.09 235 GLY A O 1
ATOM 1842 N N . THR A 1 236 ? 7.965 -1.07 16.922 1 35.56 236 THR A N 1
ATOM 1843 C CA . THR A 1 236 ? 9.359 -0.645 17.016 1 35.56 236 THR A CA 1
ATOM 1844 C C . THR A 1 236 ? 9.539 0.762 16.453 1 35.56 236 THR A C 1
ATOM 1846 O O . THR A 1 236 ? 8.727 1.218 15.641 1 35.56 236 THR A O 1
ATOM 1849 N N . GLY A 1 237 ? 10.594 1.443 17.062 1 31.7 237 GLY A N 1
ATOM 1850 C CA . GLY A 1 237 ? 11.562 2.43 16.625 1 31.7 237 GLY A CA 1
ATOM 1851 C C . GLY A 1 237 ? 11.945 2.273 15.164 1 31.7 237 GLY A C 1
ATOM 1852 O O . GLY A 1 237 ? 11.617 1.268 14.531 1 31.7 237 GLY A O 1
ATOM 1853 N N . PRO A 1 238 ? 12.711 3.256 14.555 1 31.75 238 PRO A N 1
ATOM 1854 C CA . PRO A 1 238 ? 13.211 3.443 13.195 1 31.75 238 PRO A CA 1
ATOM 1855 C C . PRO A 1 238 ? 13.711 2.143 12.562 1 31.75 238 PRO A C 1
ATOM 1857 O O . PRO A 1 238 ? 14.211 2.15 11.438 1 31.75 238 PRO A O 1
ATOM 1860 N N . GLU A 1 239 ? 14 0.972 13.266 1 31.42 239 GLU A N 1
ATOM 1861 C CA . GLU A 1 239 ? 14.891 0.052 12.57 1 31.42 239 GLU A CA 1
ATOM 1862 C C . GLU A 1 239 ? 14.141 -0.784 11.539 1 31.42 239 GLU A C 1
ATOM 1864 O O . GLU A 1 239 ? 14.68 -1.106 10.477 1 31.42 239 GLU A O 1
ATOM 1869 N N . GLU A 1 240 ? 13.422 -1.823 11.984 1 34.62 240 GLU A N 1
ATOM 1870 C CA . GLU A 1 240 ? 13.242 -3.033 11.188 1 34.62 240 GLU A CA 1
ATOM 1871 C C . GLU A 1 240 ? 12.07 -2.891 10.227 1 34.62 240 GLU A C 1
ATOM 1873 O O . GLU A 1 240 ? 11.023 -2.344 10.586 1 34.62 240 GLU A O 1
ATOM 1878 N N . SER A 1 241 ? 12.281 -3.113 8.867 1 37.22 241 SER A N 1
ATOM 1879 C CA . SER A 1 241 ? 11.539 -3.16 7.605 1 37.22 241 SER A CA 1
ATOM 1880 C C . SER A 1 241 ? 10.297 -4.031 7.73 1 37.22 241 SER A C 1
ATOM 1882 O O . SER A 1 241 ? 10.398 -5.25 7.902 1 37.22 241 SER A O 1
ATOM 1884 N N . SER A 1 242 ? 9.289 -3.785 8.406 1 34.62 242 SER A N 1
ATOM 1885 C CA . SER A 1 242 ? 8.18 -4.664 8.766 1 34.62 242 SER A CA 1
ATOM 1886 C C . SER A 1 242 ? 7.363 -5.055 7.543 1 34.62 242 SER A C 1
ATOM 1888 O O . SER A 1 242 ? 7.508 -4.449 6.477 1 34.62 242 SER A O 1
ATOM 1890 N N . ASP A 1 243 ? 6.391 -5.809 7.746 1 37.75 243 ASP A N 1
ATOM 1891 C CA . ASP A 1 243 ? 5.469 -6.551 6.895 1 37.75 243 ASP A CA 1
ATOM 1892 C C . ASP A 1 243 ? 4.828 -5.633 5.852 1 37.75 243 ASP A C 1
ATOM 1894 O O . ASP A 1 243 ? 4.559 -6.059 4.727 1 37.75 243 ASP A O 1
ATOM 1898 N N . LYS A 1 244 ? 4.562 -4.395 6.199 1 38.88 244 LYS A N 1
ATOM 1899 C CA . LYS A 1 244 ? 3.795 -3.508 5.328 1 38.88 244 LYS A CA 1
ATOM 1900 C C . LYS A 1 244 ? 4.637 -3.037 4.145 1 38.88 244 LYS A C 1
ATOM 1902 O O . LYS A 1 244 ? 4.102 -2.488 3.178 1 38.88 244 LYS A O 1
ATOM 1907 N N . GLU A 1 245 ? 6.031 -3.016 4.297 1 40.41 245 GLU A N 1
ATOM 1908 C CA . GLU A 1 245 ? 6.945 -2.756 3.186 1 40.41 245 GLU A CA 1
ATOM 1909 C C . GLU A 1 245 ? 6.664 -3.686 2.01 1 40.41 245 GLU A C 1
ATOM 1911 O O . GLU A 1 245 ? 6.727 -3.268 0.852 1 40.41 245 GLU A O 1
ATOM 1916 N N . ILE A 1 246 ? 6.484 -4.895 2.438 1 38.62 246 ILE A N 1
ATOM 1917 C CA . ILE A 1 246 ? 6.359 -5.98 1.474 1 38.62 246 ILE A CA 1
ATOM 1918 C C . ILE A 1 246 ? 5.004 -5.898 0.773 1 38.62 246 ILE A C 1
ATOM 1920 O O . ILE A 1 246 ? 4.922 -6.023 -0.451 1 38.62 246 ILE A O 1
ATOM 1924 N N . ALA A 1 247 ? 3.9 -5.812 1.507 1 38.75 247 ALA A N 1
ATOM 1925 C CA . ALA A 1 247 ? 2.584 -5.859 0.872 1 38.75 247 ALA A CA 1
ATOM 1926 C C . ALA A 1 247 ? 2.428 -4.734 -0.149 1 38.75 247 ALA A C 1
ATOM 1928 O O . ALA A 1 247 ? 1.81 -4.926 -1.199 1 38.75 247 ALA A O 1
ATOM 1929 N N . ASN A 1 248 ? 2.9 -3.648 0.147 1 38.47 248 ASN A N 1
ATOM 1930 C CA . ASN A 1 248 ? 2.754 -2.465 -0.693 1 38.47 248 ASN A CA 1
ATOM 1931 C C . ASN A 1 248 ? 3.684 -2.516 -1.901 1 38.47 248 ASN A C 1
ATOM 1933 O O . ASN A 1 248 ? 3.389 -1.927 -2.943 1 38.47 248 ASN A O 1
ATOM 1937 N N . ALA A 1 249 ? 4.855 -3.348 -1.814 1 36.81 249 ALA A N 1
ATOM 1938 C CA . ALA A 1 249 ? 5.789 -3.578 -2.914 1 36.81 249 ALA A CA 1
ATOM 1939 C C . ALA A 1 249 ? 5.152 -4.434 -4.008 1 36.81 249 ALA A C 1
ATOM 1941 O O . ALA A 1 249 ? 5.527 -4.332 -5.18 1 36.81 249 ALA A O 1
ATOM 1942 N N . ILE A 1 250 ? 4.371 -5.375 -3.605 1 35.06 250 ILE A N 1
ATOM 1943 C CA . ILE A 1 250 ? 3.924 -6.395 -4.551 1 35.06 250 ILE A CA 1
ATOM 1944 C C . ILE A 1 250 ? 2.803 -5.828 -5.422 1 35.06 250 ILE A C 1
ATOM 1946 O O . ILE A 1 250 ? 2.338 -6.492 -6.352 1 35.06 250 ILE A O 1
ATOM 1950 N N . LYS A 1 251 ? 2.268 -4.703 -5.008 1 33.28 251 LYS A N 1
ATOM 1951 C CA . LYS A 1 251 ? 1.027 -4.316 -5.676 1 33.28 251 LYS A CA 1
ATOM 1952 C C . LYS A 1 251 ? 1.268 -4.016 -7.152 1 33.28 251 LYS A C 1
ATOM 1954 O O . LYS A 1 251 ? 0.33 -4.016 -7.953 1 33.28 251 LYS A O 1
ATOM 1959 N N . HIS A 1 252 ? 2.494 -3.529 -7.516 1 34.12 252 HIS A N 1
ATOM 1960 C CA . HIS A 1 252 ? 2.635 -3.17 -8.922 1 34.12 252 HIS A CA 1
ATOM 1961 C C . HIS A 1 252 ? 3.426 -4.227 -9.688 1 34.12 252 HIS A C 1
ATOM 1963 O O . HIS A 1 252 ? 4.574 -3.99 -10.07 1 34.12 252 HIS A O 1
ATOM 1969 N N . SER A 1 253 ? 3.34 -5.48 -9.375 1 30.09 253 SER A N 1
ATOM 1970 C CA . SER A 1 253 ? 4.141 -6.379 -10.195 1 30.09 253 SER A CA 1
ATOM 1971 C C . SER A 1 253 ? 3.568 -6.492 -11.609 1 30.09 253 SER A C 1
ATOM 1973 O O . SER A 1 253 ? 2.412 -6.883 -11.789 1 30.09 253 SER A O 1
ATOM 1975 N N . ALA A 1 254 ? 3.992 -5.625 -12.453 1 32.84 254 ALA A N 1
ATOM 1976 C CA . ALA A 1 254 ? 3.848 -5.895 -13.875 1 32.84 254 ALA A CA 1
ATOM 1977 C C . ALA A 1 254 ? 4.445 -7.25 -14.242 1 32.84 254 ALA A C 1
ATOM 1979 O O . ALA A 1 254 ? 5.637 -7.488 -14.031 1 32.84 254 ALA A O 1
ATOM 1980 N N . MET A 1 255 ? 3.645 -8.289 -14.273 1 32.25 255 MET A N 1
ATOM 1981 C CA . MET A 1 255 ? 4.145 -9.445 -15.008 1 32.25 255 MET A CA 1
ATOM 1982 C C . MET A 1 255 ? 4.496 -9.07 -16.438 1 32.25 255 MET A C 1
ATOM 1984 O O . MET A 1 255 ? 3.635 -8.602 -17.188 1 32.25 255 MET A O 1
ATOM 1988 N N . ASP A 1 256 ? 5.598 -8.539 -16.781 1 31.03 256 ASP A N 1
ATOM 1989 C CA . ASP A 1 256 ? 6.109 -8.461 -18.141 1 31.03 256 ASP A CA 1
ATOM 1990 C C . ASP A 1 256 ? 5.965 -9.797 -18.859 1 31.03 256 ASP A C 1
ATOM 1992 O O . ASP A 1 256 ? 6.75 -10.719 -18.625 1 31.03 256 ASP A O 1
ATOM 1996 N N . SER A 1 257 ? 4.812 -10.352 -18.984 1 31.67 257 SER A N 1
ATOM 1997 C CA . SER A 1 257 ? 4.738 -11.461 -19.938 1 31.67 257 SER A CA 1
ATOM 1998 C C . SER A 1 257 ? 5.09 -11.008 -21.344 1 31.67 257 SER A C 1
ATOM 2000 O O . SER A 1 257 ? 4.465 -10.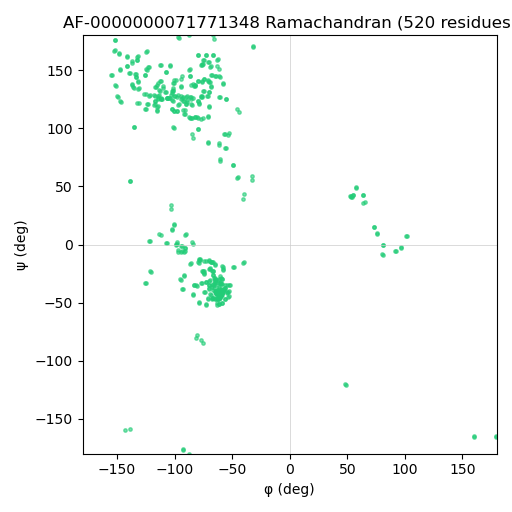094 -21.891 1 31.67 257 SER A O 1
ATOM 2002 N N . GLY A 1 258 ? 6.352 -10.992 -21.781 1 30.33 258 GLY A N 1
ATOM 2003 C CA . GLY A 1 258 ? 6.84 -11.047 -23.156 1 30.33 258 GLY A CA 1
ATOM 2004 C C . GLY A 1 258 ? 6.066 -12.016 -24.031 1 30.33 258 GLY A C 1
ATOM 2005 O O . GLY A 1 258 ? 6.457 -13.172 -24.172 1 30.33 258 GLY A O 1
ATOM 2006 N N . TRP A 1 259 ? 4.832 -12.203 -24.016 1 28.03 259 TRP A N 1
ATOM 2007 C CA . TRP A 1 259 ? 4.312 -12.93 -25.172 1 28.03 259 TRP A CA 1
ATOM 2008 C C . TRP A 1 259 ? 4.586 -12.172 -26.469 1 28.03 259 TRP A C 1
ATOM 2010 O O . TRP A 1 259 ? 4.008 -11.109 -26.703 1 28.03 259 TRP A O 1
ATOM 2020 N N . LYS A 1 260 ? 5.844 -12.078 -26.984 1 28.34 260 LYS A N 1
ATOM 2021 C CA . LYS A 1 260 ? 6.098 -11.719 -28.375 1 28.34 260 LYS A CA 1
ATOM 2022 C C . LYS A 1 260 ? 5.191 -12.5 -29.312 1 28.34 260 LYS A C 1
ATOM 2024 O O . LYS A 1 260 ? 5.066 -13.719 -29.188 1 28.34 260 LYS A O 1
ATOM 2029 N N . LYS A 1 261 ? 4.305 -11.797 -30.047 1 28.91 261 LYS A N 1
ATOM 2030 C CA . LYS A 1 261 ? 3.705 -12.188 -31.328 1 28.91 261 LYS A CA 1
ATOM 2031 C C . LYS A 1 261 ? 4.676 -13.008 -32.156 1 28.91 261 LYS A C 1
ATOM 2033 O O . LYS A 1 261 ? 5.672 -12.484 -32.656 1 28.91 261 LYS A O 1
ATOM 2038 N N . HIS A 1 262 ? 5.156 -14.141 -31.672 1 20.73 262 HIS A N 1
ATOM 2039 C CA . HIS A 1 262 ? 5.578 -14.945 -32.812 1 20.73 262 HIS A CA 1
ATOM 2040 C C . HIS A 1 262 ? 4.379 -15.438 -33.625 1 20.73 262 HIS A C 1
ATOM 2042 O O . HIS A 1 262 ? 3.334 -15.758 -33.062 1 20.73 262 HIS A O 1
ATOM 2048 N N . MET B 1 1 ? 31.969 -31.594 -27.281 1 94.81 1 MET B N 1
ATOM 2049 C CA . MET B 1 1 ? 31.438 -30.234 -27.172 1 94.81 1 MET B CA 1
ATOM 2050 C C . MET B 1 1 ? 31 -29.938 -25.75 1 94.81 1 MET B C 1
ATOM 2052 O O . MET B 1 1 ? 30.5 -30.828 -25.047 1 94.81 1 MET B O 1
ATOM 2056 N N . LEU B 1 2 ? 31.328 -28.719 -25.312 1 97.25 2 LEU B N 1
ATOM 2057 C CA . LEU B 1 2 ? 30.938 -28.25 -23.984 1 97.25 2 LEU B CA 1
ATOM 2058 C C . LEU B 1 2 ? 29.594 -27.531 -24.047 1 97.25 2 LEU B C 1
ATOM 2060 O O . LEU B 1 2 ? 29.453 -26.516 -24.719 1 97.25 2 LEU B O 1
ATOM 2064 N N . LEU B 1 3 ? 28.641 -28.188 -23.344 1 97.06 3 LEU B N 1
ATOM 2065 C CA . LEU B 1 3 ? 27.312 -27.594 -23.281 1 97.06 3 LEU B CA 1
ATOM 2066 C C . LEU B 1 3 ? 27 -27.062 -21.891 1 97.06 3 LEU B C 1
ATOM 2068 O O . LEU B 1 3 ? 27.344 -27.703 -20.891 1 97.06 3 LEU B O 1
ATOM 2072 N N . THR B 1 4 ? 26.484 -25.922 -21.812 1 97.5 4 THR B N 1
ATOM 2073 C CA . THR B 1 4 ? 25.953 -25.375 -20.578 1 97.5 4 THR B CA 1
ATOM 2074 C C . THR B 1 4 ? 24.469 -25.656 -20.438 1 97.5 4 THR B C 1
ATOM 2076 O O . THR B 1 4 ? 23.703 -25.469 -21.391 1 97.5 4 THR B O 1
ATOM 2079 N N . VAL B 1 5 ? 24.031 -26.234 -19.328 1 96.5 5 VAL B N 1
ATOM 2080 C CA . VAL B 1 5 ? 22.641 -26.594 -19.125 1 96.5 5 VAL B CA 1
ATOM 2081 C C . VAL B 1 5 ? 22.078 -25.797 -17.938 1 96.5 5 VAL B C 1
ATOM 2083 O O . VAL B 1 5 ? 22.672 -25.781 -16.859 1 96.5 5 VAL B O 1
ATOM 2086 N N . TYR B 1 6 ? 21.031 -25.109 -18.234 1 94.38 6 TYR B N 1
ATOM 2087 C CA . TYR B 1 6 ? 20.281 -24.391 -17.219 1 94.38 6 TYR B CA 1
ATOM 2088 C C . TYR B 1 6 ? 19.016 -25.141 -16.828 1 94.38 6 TYR B C 1
ATOM 2090 O O . TYR B 1 6 ? 18.297 -25.656 -17.703 1 94.38 6 TYR B O 1
ATOM 2098 N N . CYS B 1 7 ? 18.781 -25.281 -15.516 1 89.81 7 CYS B N 1
ATOM 2099 C CA . CYS B 1 7 ? 17.562 -25.969 -15.125 1 89.81 7 CYS B CA 1
ATOM 2100 C C . CYS B 1 7 ? 16.906 -25.297 -13.922 1 89.81 7 CYS B C 1
ATOM 2102 O O . CYS B 1 7 ? 17.594 -24.641 -13.125 1 89.81 7 CYS B O 1
ATOM 2104 N N . VAL B 1 8 ? 15.602 -25.359 -13.898 1 83.94 8 VAL B N 1
ATOM 2105 C CA . VAL B 1 8 ? 14.805 -24.969 -12.742 1 83.94 8 VAL B CA 1
ATOM 2106 C C . VAL B 1 8 ? 14.148 -26.203 -12.117 1 83.94 8 VAL B C 1
ATOM 2108 O O . VAL B 1 8 ? 13.453 -26.953 -12.805 1 83.94 8 VAL B O 1
ATOM 2111 N N . ARG B 1 9 ? 14.422 -26.312 -10.875 1 81.75 9 ARG B N 1
ATOM 2112 C CA . ARG B 1 9 ? 13.93 -27.484 -10.172 1 81.75 9 ARG B CA 1
ATOM 2113 C C . ARG B 1 9 ? 12.516 -27.266 -9.633 1 81.75 9 ARG B C 1
ATOM 2115 O O . ARG B 1 9 ? 11.945 -26.188 -9.828 1 81.75 9 ARG B O 1
ATOM 2122 N N . ARG B 1 10 ? 12.008 -28.297 -8.984 1 75.88 10 ARG B N 1
ATOM 2123 C CA . ARG B 1 10 ? 10.633 -28.281 -8.492 1 75.88 10 ARG B CA 1
ATOM 2124 C C . ARG B 1 10 ? 10.438 -27.219 -7.422 1 75.88 10 ARG B C 1
ATOM 2126 O O . ARG B 1 10 ? 9.359 -26.641 -7.305 1 75.88 10 ARG B O 1
ATOM 2133 N N . ASP B 1 11 ? 11.453 -26.938 -6.684 1 77.19 11 ASP B N 1
ATOM 2134 C CA . ASP B 1 11 ? 11.383 -25.953 -5.617 1 77.19 11 ASP B CA 1
ATOM 2135 C C . ASP B 1 11 ? 11.773 -24.562 -6.129 1 77.19 11 ASP B C 1
ATOM 2137 O O . ASP B 1 11 ? 12.047 -23.656 -5.336 1 77.19 11 ASP B O 1
ATOM 2141 N N . LEU B 1 12 ? 11.93 -24.422 -7.371 1 80.12 12 LEU B N 1
ATOM 2142 C CA . LEU B 1 12 ? 12.211 -23.188 -8.094 1 80.12 12 LEU B CA 1
ATOM 2143 C C . LEU B 1 12 ? 13.672 -22.781 -7.914 1 80.12 12 LEU B C 1
ATOM 2145 O O . LEU B 1 12 ? 14.086 -21.719 -8.375 1 80.12 12 LEU B O 1
ATOM 2149 N N . SER B 1 13 ? 14.414 -23.703 -7.328 1 83.25 13 SER B N 1
ATOM 2150 C CA . SER B 1 13 ? 15.844 -23.438 -7.32 1 83.25 13 SER B CA 1
ATOM 2151 C C . SER B 1 13 ? 16.438 -23.578 -8.719 1 83.25 13 SER B C 1
ATOM 2153 O O . SER B 1 13 ? 16.031 -24.453 -9.484 1 83.25 13 SER B O 1
ATOM 2155 N N . GLU B 1 14 ? 17.344 -22.641 -8.93 1 85.31 14 GLU B N 1
ATOM 2156 C CA . GLU B 1 14 ? 18 -22.641 -10.234 1 85.31 14 GLU B CA 1
ATOM 2157 C C . GLU B 1 14 ? 19.391 -23.281 -10.164 1 85.31 14 GLU B C 1
ATOM 2159 O O . GLU B 1 14 ? 20.078 -23.172 -9.141 1 85.31 14 GLU B O 1
ATOM 2164 N N . ALA B 1 15 ? 19.719 -24.109 -11.242 1 89.31 15 ALA B N 1
ATOM 2165 C CA . ALA B 1 15 ? 21.047 -24.703 -11.352 1 89.31 15 ALA B CA 1
ATOM 2166 C C . ALA B 1 15 ? 21.594 -24.578 -12.773 1 89.31 15 ALA B C 1
ATOM 2168 O O . ALA B 1 15 ? 20.844 -24.719 -13.742 1 89.31 15 ALA B O 1
ATOM 2169 N N . THR B 1 16 ? 22.844 -24.172 -12.82 1 94.75 16 THR B N 1
ATOM 2170 C CA . THR B 1 16 ? 23.547 -24.172 -14.102 1 94.75 16 THR B CA 1
ATOM 2171 C C . THR B 1 16 ? 24.797 -25.047 -14.016 1 94.75 16 THR B C 1
ATOM 2173 O O . THR B 1 16 ? 25.578 -24.953 -13.062 1 94.75 16 THR B O 1
ATOM 2176 N N . PHE B 1 17 ? 24.953 -25.969 -14.969 1 96 17 PHE B N 1
ATOM 2177 C CA . PHE B 1 17 ? 26.109 -26.844 -15 1 96 17 PHE B CA 1
ATOM 2178 C C . PHE B 1 17 ? 26.578 -27.078 -16.422 1 96 17 PHE B C 1
ATOM 2180 O O . PHE B 1 17 ? 25.859 -26.781 -17.375 1 96 17 PHE B O 1
ATOM 2187 N N . SER B 1 18 ? 27.844 -27.531 -16.516 1 96.69 18 SER B N 1
ATOM 2188 C CA . SER B 1 18 ? 28.422 -27.812 -17.828 1 96.69 18 SER B CA 1
ATOM 2189 C C . SER B 1 18 ? 28.641 -29.312 -18.016 1 96.69 18 SER B C 1
ATOM 2191 O O . SER B 1 18 ? 29.031 -30.016 -17.094 1 96.69 18 SER B O 1
ATOM 2193 N N . LEU B 1 19 ? 28.359 -29.75 -19.219 1 96.5 19 LEU B N 1
ATOM 2194 C CA . LEU B 1 19 ? 28.562 -31.141 -19.594 1 96.5 19 LEU B CA 1
ATOM 2195 C C . LEU B 1 19 ? 29.438 -31.266 -20.828 1 96.5 19 LEU B C 1
ATOM 2197 O O . LEU B 1 19 ? 29.234 -30.562 -21.812 1 96.5 19 LEU B O 1
ATOM 2201 N N . GLN B 1 20 ? 30.469 -32.125 -20.703 1 96.38 20 GLN B N 1
ATOM 2202 C CA . GLN B 1 20 ? 31.266 -32.5 -21.859 1 96.38 20 GLN B CA 1
ATOM 2203 C C . GLN B 1 20 ? 30.656 -33.688 -22.594 1 96.38 20 GLN B C 1
ATOM 2205 O O . GLN B 1 20 ? 30.625 -34.781 -22.062 1 96.38 20 GLN B O 1
ATOM 2210 N N . VAL B 1 21 ? 30.125 -33.344 -23.812 1 96.88 21 VAL B N 1
ATOM 2211 C CA . VAL B 1 21 ? 29.484 -34.438 -24.547 1 96.88 21 VAL B CA 1
ATOM 2212 C C . VAL B 1 21 ? 29.953 -34.438 -26 1 96.88 21 VAL B C 1
ATOM 2214 O O . VAL B 1 21 ? 30.422 -33.406 -26.5 1 96.88 21 VAL B O 1
ATOM 2217 N N . ARG B 1 22 ? 29.812 -35.594 -26.656 1 95.19 22 ARG B N 1
ATOM 2218 C CA . ARG B 1 22 ? 30.109 -35.688 -28.078 1 95.19 22 ARG B CA 1
ATOM 2219 C C . ARG B 1 22 ? 28.906 -35.312 -28.922 1 95.19 22 ARG B C 1
ATOM 2221 O O . ARG B 1 22 ? 27.766 -35.5 -28.516 1 95.19 22 ARG B O 1
ATOM 2228 N N . PRO B 1 23 ? 29.156 -34.781 -30.125 1 94.69 23 PRO B N 1
ATOM 2229 C CA . PRO B 1 23 ? 28.047 -34.406 -31 1 94.69 23 PRO B CA 1
ATOM 2230 C C . PRO B 1 23 ? 27.141 -35.562 -31.359 1 94.69 23 PRO B C 1
ATOM 2232 O O . PRO B 1 23 ? 25.969 -35.375 -31.672 1 94.69 23 PRO B O 1
ATOM 2235 N N . ASP B 1 24 ? 27.703 -36.781 -31.391 1 95.69 24 ASP B N 1
ATOM 2236 C CA . ASP B 1 24 ? 26.922 -37.938 -31.797 1 95.69 24 ASP B CA 1
ATOM 2237 C C . ASP B 1 24 ? 26.141 -38.5 -30.625 1 95.69 24 ASP B C 1
ATOM 2239 O O . ASP B 1 24 ? 25.406 -39.5 -30.781 1 95.69 24 ASP B O 1
ATOM 2243 N N . PHE B 1 25 ? 26.281 -37.812 -29.484 1 95.06 25 PHE B N 1
ATOM 2244 C CA . PHE B 1 25 ? 25.5 -38.188 -28.312 1 95.06 25 PHE B CA 1
ATOM 2245 C C . PHE B 1 25 ? 24.016 -38.062 -28.578 1 95.06 25 PHE B C 1
ATOM 2247 O O . PHE B 1 25 ? 23.547 -37.062 -29.094 1 95.06 25 PHE B O 1
ATOM 2254 N N . GLU B 1 26 ? 23.266 -39.156 -28.312 1 96.69 26 GLU B N 1
ATOM 2255 C CA . GLU B 1 26 ? 21.828 -39.125 -28.516 1 96.69 26 GLU B CA 1
ATOM 2256 C C . GLU B 1 26 ? 21.125 -38.344 -27.391 1 96.69 26 GLU B C 1
ATOM 2258 O O . GLU B 1 26 ? 21.641 -38.281 -26.281 1 96.69 26 GLU B O 1
ATOM 2263 N N . LEU B 1 27 ? 19.953 -37.812 -27.734 1 96.94 27 LEU B N 1
ATOM 2264 C CA . LEU B 1 27 ? 19.188 -37.031 -26.781 1 96.94 27 LEU B CA 1
ATOM 2265 C C . LEU B 1 27 ? 18.891 -37.844 -25.516 1 96.94 27 LEU B C 1
ATOM 2267 O O . LEU B 1 27 ? 18.938 -37.312 -24.406 1 96.94 27 LEU B O 1
ATOM 2271 N N . HIS B 1 28 ? 18.594 -39.125 -25.719 1 95.62 28 HIS B N 1
ATOM 2272 C CA . HIS B 1 28 ? 18.281 -39.969 -24.578 1 95.62 28 HIS B CA 1
ATOM 2273 C C . HIS B 1 28 ? 19.453 -40.031 -23.594 1 95.62 28 HIS B C 1
ATOM 2275 O O . HIS B 1 28 ? 19.25 -39.938 -22.375 1 95.62 28 HIS B O 1
ATOM 2281 N N . ASP B 1 29 ? 20.641 -40.188 -24.125 1 95.5 29 ASP B N 1
ATOM 2282 C CA . ASP B 1 29 ? 21.828 -40.219 -23.281 1 95.5 29 ASP B CA 1
ATOM 2283 C C . ASP B 1 29 ? 22.078 -38.875 -22.609 1 95.5 29 ASP B C 1
ATOM 2285 O O . ASP B 1 29 ? 22.5 -38.812 -21.453 1 95.5 29 ASP B O 1
ATOM 2289 N N . PHE B 1 30 ? 21.812 -37.875 -23.328 1 96.5 30 PHE B N 1
ATOM 2290 C CA . PHE B 1 30 ? 21.953 -36.531 -22.797 1 96.5 30 PHE B CA 1
ATOM 2291 C C . PHE B 1 30 ? 21.016 -36.281 -21.625 1 96.5 30 PHE B C 1
ATOM 2293 O O . PHE B 1 30 ? 21.406 -35.688 -20.625 1 96.5 30 PHE B O 1
ATOM 2300 N N . ARG B 1 31 ? 19.797 -36.781 -21.688 1 95.12 31 ARG B N 1
ATOM 2301 C CA . ARG B 1 31 ? 18.828 -36.688 -20.609 1 95.12 31 ARG B CA 1
ATOM 2302 C C . ARG B 1 31 ? 19.344 -37.344 -19.344 1 95.12 31 ARG B C 1
ATOM 2304 O O . ARG B 1 31 ? 19.172 -36.812 -18.25 1 95.12 31 ARG B O 1
ATOM 2311 N N . VAL B 1 32 ? 19.953 -38.5 -19.531 1 95.31 32 VAL B N 1
ATOM 2312 C CA . VAL B 1 32 ? 20.469 -39.281 -18.391 1 95.31 32 VAL B CA 1
ATOM 2313 C C . VAL B 1 32 ? 21.594 -38.5 -17.719 1 95.31 32 VAL B C 1
ATOM 2315 O O . VAL B 1 32 ? 21.672 -38.406 -16.5 1 95.31 32 VAL B O 1
ATOM 2318 N N . LEU B 1 33 ? 22.422 -37.875 -18.516 1 95.19 33 LEU B N 1
ATOM 2319 C CA . LEU B 1 33 ? 23.516 -37.094 -17.969 1 95.19 33 LEU B CA 1
ATOM 2320 C C . LEU B 1 33 ? 22.984 -35.875 -17.203 1 95.19 33 LEU B C 1
ATOM 2322 O O . LEU B 1 33 ? 23.5 -35.531 -16.141 1 95.19 33 LEU B O 1
ATOM 2326 N N . CYS B 1 34 ? 21.953 -35.281 -17.766 1 94.69 34 CYS B N 1
ATOM 2327 C CA . CYS B 1 34 ? 21.359 -34.094 -17.125 1 94.69 34 CYS B CA 1
ATOM 2328 C C . CYS B 1 34 ?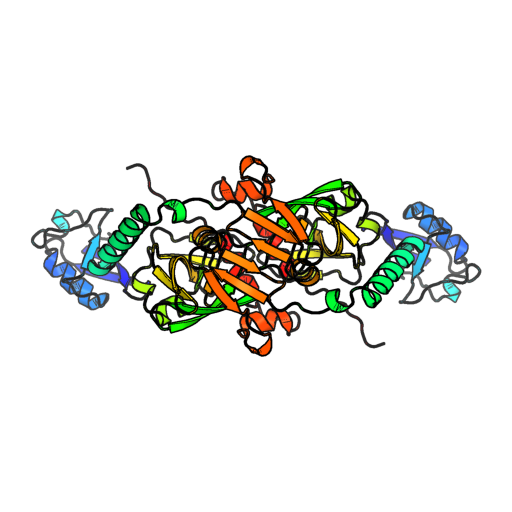 20.734 -34.469 -15.789 1 94.69 34 CYS B C 1
ATOM 2330 O O . CYS B 1 34 ? 20.766 -33.656 -14.852 1 94.69 34 CYS B O 1
ATOM 2332 N N . GLU B 1 35 ? 20.172 -35.719 -15.75 1 94.25 35 GLU B N 1
ATOM 2333 C CA . GLU B 1 35 ? 19.547 -36.156 -14.516 1 94.25 35 GLU B CA 1
ATOM 2334 C C . GLU B 1 35 ? 20.547 -36.219 -13.375 1 94.25 35 GLU B C 1
ATOM 2336 O O . GLU B 1 35 ? 20.234 -35.844 -12.242 1 94.25 35 GLU B O 1
ATOM 2341 N N . LEU B 1 36 ? 21.75 -36.625 -13.695 1 92.81 36 LEU B N 1
ATOM 2342 C CA . LEU B 1 36 ? 22.797 -36.781 -12.688 1 92.81 36 LEU B CA 1
ATOM 2343 C C . LEU B 1 36 ? 23.141 -35.406 -12.078 1 92.81 36 LEU B C 1
ATOM 2345 O O . LEU B 1 36 ? 23.375 -35.312 -10.867 1 92.81 36 LEU B O 1
ATOM 2349 N N . GLU B 1 37 ? 23.047 -34.375 -12.891 1 91.69 37 GLU B N 1
ATOM 2350 C CA . GLU B 1 37 ? 23.453 -33.062 -12.453 1 91.69 37 GLU B CA 1
ATOM 2351 C C . GLU B 1 37 ? 22.281 -32.281 -11.875 1 91.69 37 GLU B C 1
ATOM 2353 O O . GLU B 1 37 ? 22.422 -31.562 -10.883 1 91.69 37 GLU B O 1
ATOM 2358 N N . SER B 1 38 ? 21.141 -32.406 -12.43 1 90.75 38 SER B N 1
ATOM 2359 C CA . SER B 1 38 ? 19.984 -31.562 -12.094 1 90.75 38 SER B CA 1
ATOM 2360 C C . SER B 1 38 ? 19.156 -32.219 -10.992 1 90.75 38 SER B C 1
ATOM 2362 O O . SER B 1 38 ? 18.422 -31.516 -10.273 1 90.75 38 SER B O 1
ATOM 2364 N N . GLY B 1 39 ? 19.188 -33.5 -10.883 1 89.12 39 GLY B N 1
ATOM 2365 C CA . GLY B 1 39 ? 18.312 -34.219 -9.977 1 89.12 39 GLY B CA 1
ATOM 2366 C C . GLY B 1 39 ? 16.922 -34.438 -10.531 1 89.12 39 GLY B C 1
ATOM 2367 O O . GLY B 1 39 ? 16.078 -35.062 -9.891 1 89.12 39 GLY B O 1
ATOM 2368 N N . ILE B 1 40 ? 16.625 -33.969 -11.758 1 89.94 40 ILE B N 1
ATOM 2369 C CA . ILE B 1 40 ? 15.352 -34.188 -12.43 1 89.94 40 ILE B CA 1
ATOM 2370 C C . ILE B 1 40 ? 15.398 -35.531 -13.188 1 89.94 40 ILE B C 1
ATOM 2372 O O . ILE B 1 40 ? 16.297 -35.75 -13.992 1 89.94 40 ILE B O 1
ATOM 2376 N N . PRO B 1 41 ? 14.398 -36.375 -12.906 1 90.25 41 PRO B N 1
ATOM 2377 C CA . PRO B 1 41 ? 14.406 -37.656 -13.609 1 90.25 41 PRO B CA 1
ATOM 2378 C C . PRO B 1 41 ? 14.391 -37.5 -15.133 1 90.25 41 PRO B C 1
ATOM 2380 O O . PRO B 1 41 ? 13.672 -36.625 -15.656 1 90.25 41 PRO B O 1
ATOM 2383 N N . ALA B 1 42 ? 15.18 -38.312 -15.82 1 92.31 42 ALA B N 1
ATOM 2384 C CA . ALA B 1 42 ? 15.328 -38.25 -17.281 1 92.31 42 ALA B CA 1
ATOM 2385 C C . ALA B 1 42 ? 13.969 -38.344 -17.969 1 92.31 42 ALA B C 1
ATOM 2387 O O . ALA B 1 42 ? 13.711 -37.656 -18.953 1 92.31 42 ALA B O 1
ATOM 2388 N N . GLU B 1 43 ? 1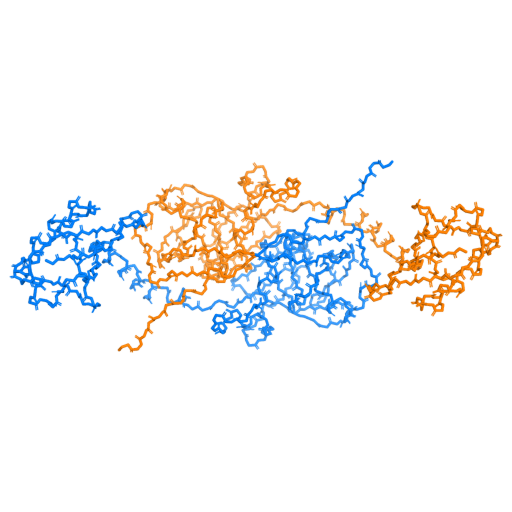3.094 -39.125 -17.359 1 89.62 43 GLU B N 1
ATOM 2389 C CA . GLU B 1 43 ? 11.781 -39.375 -17.953 1 89.62 43 GLU B CA 1
ATOM 2390 C C . GLU B 1 43 ? 10.875 -38.156 -17.812 1 89.62 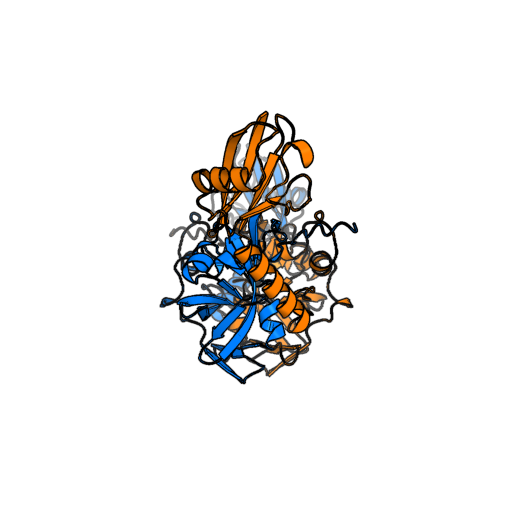43 GLU B C 1
ATOM 2392 O O . GLU B 1 43 ? 9.867 -38.031 -18.516 1 89.62 43 GLU B O 1
ATOM 2397 N N . GLU B 1 44 ? 11.312 -37.219 -16.938 1 89.06 44 GLU B N 1
ATOM 2398 C CA . GLU B 1 44 ? 10.484 -36.062 -16.656 1 89.06 44 GLU B CA 1
ATOM 2399 C C . GLU B 1 44 ? 11.141 -34.781 -17.172 1 89.06 44 GLU B C 1
ATOM 2401 O O . GLU B 1 44 ? 10.68 -33.688 -16.891 1 89.06 44 GLU B O 1
ATOM 2406 N N . THR B 1 45 ? 12.156 -34.969 -17.891 1 89.56 45 THR B N 1
ATOM 2407 C CA . THR B 1 45 ? 12.953 -33.844 -18.297 1 89.56 45 THR B CA 1
ATOM 2408 C C . THR B 1 45 ? 12.578 -33.406 -19.719 1 89.56 45 THR B C 1
ATOM 2410 O O . THR B 1 45 ? 12.516 -34.219 -20.625 1 89.56 45 THR B O 1
ATOM 2413 N N . GLN B 1 46 ? 12.281 -32.125 -19.844 1 90.12 46 GLN B N 1
ATOM 2414 C CA . GLN B 1 46 ? 12.195 -31.484 -21.141 1 90.12 46 GLN B CA 1
ATOM 2415 C C . GLN B 1 46 ? 13.445 -30.672 -21.438 1 90.12 46 GLN B C 1
ATOM 2417 O O . GLN B 1 46 ? 13.961 -29.969 -20.562 1 90.12 46 GLN B O 1
ATOM 2422 N N . ILE B 1 47 ? 13.93 -30.844 -22.641 1 93.31 47 ILE B N 1
ATOM 2423 C CA . ILE B 1 47 ? 15.133 -30.125 -23.031 1 93.31 47 ILE B CA 1
ATOM 2424 C C . ILE B 1 47 ? 14.797 -29.125 -24.141 1 93.31 47 ILE B C 1
ATOM 2426 O O . ILE B 1 47 ? 14.188 -29.5 -25.156 1 93.31 47 ILE B O 1
ATOM 2430 N N . VAL B 1 48 ? 15.18 -27.906 -23.844 1 92.69 48 VAL B N 1
ATOM 2431 C CA . VAL B 1 48 ? 14.922 -26.828 -24.797 1 92.69 48 VAL B CA 1
ATOM 2432 C C . VAL B 1 48 ? 16.25 -26.234 -25.266 1 92.69 48 VAL B C 1
ATOM 2434 O O . VAL B 1 48 ? 17.141 -25.953 -24.469 1 92.69 48 VAL B O 1
ATOM 2437 N N . TYR B 1 49 ? 16.328 -26.172 -26.578 1 94.25 49 TYR B N 1
ATOM 2438 C CA . TYR B 1 49 ? 17.484 -25.578 -27.234 1 94.25 49 TYR B CA 1
ATOM 2439 C C . TYR B 1 49 ? 17.047 -24.609 -28.328 1 94.25 49 TYR B C 1
ATOM 2441 O O . TYR B 1 49 ? 16.25 -24.969 -29.203 1 94.25 49 TYR B O 1
ATOM 2449 N N . MET B 1 50 ? 17.516 -23.359 -28.125 1 92.19 50 MET B N 1
ATOM 2450 C CA . MET B 1 50 ? 17.156 -22.312 -29.078 1 92.19 50 MET B CA 1
ATOM 2451 C C . MET B 1 50 ? 15.648 -22.219 -29.25 1 92.19 50 MET B C 1
ATOM 2453 O O . MET B 1 50 ? 15.148 -22.234 -30.375 1 92.19 50 MET B O 1
ATOM 2457 N N . GLU B 1 51 ? 14.906 -22.328 -28.234 1 87.5 51 GLU B N 1
ATOM 2458 C CA . GLU B 1 51 ? 13.461 -22.141 -28.125 1 87.5 51 GLU B CA 1
ATOM 2459 C C . GLU B 1 51 ? 12.703 -23.297 -28.766 1 87.5 51 GLU B C 1
ATOM 2461 O O . GLU B 1 51 ? 11.492 -23.203 -28.984 1 87.5 51 GLU B O 1
ATOM 2466 N N . ARG B 1 52 ? 13.492 -24.344 -28.984 1 92.06 52 ARG B N 1
ATOM 2467 C CA . ARG B 1 52 ? 12.859 -25.531 -29.531 1 92.06 52 ARG B CA 1
ATOM 2468 C C . ARG B 1 52 ? 12.953 -26.703 -28.562 1 92.06 52 ARG B C 1
ATOM 2470 O O . ARG B 1 52 ? 14.008 -26.938 -27.953 1 92.06 52 ARG B O 1
ATOM 2477 N N . LEU B 1 53 ? 11.805 -27.391 -28.438 1 92.62 53 LEU B N 1
ATOM 2478 C CA . LEU B 1 53 ? 11.789 -28.594 -27.625 1 92.62 53 LEU B CA 1
ATOM 2479 C C . LEU B 1 53 ? 12.43 -29.766 -28.359 1 92.62 53 LEU B C 1
ATOM 2481 O O . LEU B 1 53 ? 12.094 -30.031 -29.516 1 92.62 53 LEU B O 1
ATOM 2485 N N . LEU B 1 54 ? 13.344 -30.391 -27.75 1 94.88 54 LEU B N 1
ATOM 2486 C CA . LEU B 1 54 ? 13.945 -31.594 -28.312 1 94.88 54 LEU B CA 1
ATOM 2487 C C . LEU B 1 54 ? 13.172 -32.844 -27.891 1 94.88 54 LEU B C 1
ATOM 2489 O O . LEU B 1 54 ? 13.047 -33.125 -26.703 1 94.88 54 LEU B O 1
ATOM 2493 N N . VAL B 1 55 ? 12.711 -33.594 -28.844 1 93.69 55 VAL B N 1
ATOM 2494 C CA . VAL B 1 55 ? 11.75 -34.625 -28.469 1 93.69 55 VAL B CA 1
ATOM 2495 C C . VAL B 1 55 ? 12.258 -36 -28.953 1 93.69 55 VAL B C 1
ATOM 2497 O O . VAL B 1 55 ? 12.008 -37 -28.312 1 93.69 55 VAL B O 1
ATOM 2500 N N . ASP B 1 56 ? 12.953 -36.031 -30.094 1 95.38 56 ASP B N 1
ATOM 2501 C CA . ASP B 1 56 ? 13.406 -37.312 -30.625 1 95.38 56 ASP B CA 1
ATOM 2502 C C . ASP B 1 56 ? 14.602 -37.844 -29.844 1 95.38 56 ASP B C 1
ATOM 2504 O O . ASP B 1 56 ? 15.734 -37.375 -30.062 1 95.38 56 ASP B O 1
ATOM 2508 N N . ASP B 1 57 ? 14.414 -38.844 -29.094 1 94.81 57 ASP B N 1
ATOM 2509 C CA . ASP B 1 57 ? 15.406 -39.375 -28.172 1 94.81 57 ASP B CA 1
ATOM 2510 C C . ASP B 1 57 ? 16.562 -40.031 -28.938 1 94.81 57 ASP B C 1
ATOM 2512 O O . ASP B 1 57 ? 17.656 -40.188 -28.375 1 94.81 57 ASP B O 1
ATOM 2516 N N . TYR B 1 58 ? 16.297 -40.375 -30.156 1 96.06 58 TYR B N 1
ATOM 2517 C CA . TYR B 1 58 ? 17.312 -41.125 -30.906 1 96.06 58 TYR B CA 1
ATOM 2518 C C . TYR B 1 58 ? 18.094 -40.188 -31.812 1 96.06 58 TYR B C 1
ATOM 2520 O O . TYR B 1 58 ? 19.031 -40.625 -32.5 1 96.06 58 TYR B O 1
ATOM 2528 N N . CYS B 1 59 ? 17.734 -38.938 -31.75 1 96.38 59 CYS B N 1
ATOM 2529 C CA . CYS B 1 59 ? 18.453 -37.938 -32.5 1 96.38 59 CYS B CA 1
ATOM 2530 C C . CYS B 1 59 ? 19.688 -37.469 -31.75 1 96.38 59 CYS B C 1
ATOM 2532 O O . CYS B 1 59 ? 19.656 -37.312 -30.531 1 96.38 59 CYS B O 1
ATOM 2534 N N . SER B 1 60 ? 20.781 -37.312 -32.5 1 96.88 60 SER B N 1
ATOM 2535 C CA . SER B 1 60 ? 22.016 -36.844 -31.875 1 96.88 60 SER B CA 1
ATOM 2536 C C . SER B 1 60 ? 21.953 -35.344 -31.594 1 96.88 60 SER B C 1
ATOM 2538 O O . SER B 1 60 ? 21.188 -34.625 -32.219 1 96.88 60 SER B O 1
ATOM 2540 N N . LEU B 1 61 ? 22.734 -34.875 -30.625 1 97.12 61 LEU B N 1
ATOM 2541 C CA . LEU B 1 61 ? 22.797 -33.469 -30.266 1 97.12 61 LEU B CA 1
ATOM 2542 C C . LEU B 1 61 ? 23.266 -32.625 -31.453 1 97.12 61 LEU B C 1
ATOM 2544 O O . LEU B 1 61 ? 22.75 -31.531 -31.688 1 97.12 61 LEU B O 1
ATOM 2548 N N . GLY B 1 62 ? 24.219 -33.188 -32.156 1 96.19 62 GLY B N 1
ATOM 2549 C CA . GLY B 1 62 ? 24.688 -32.531 -33.375 1 96.19 62 GLY B CA 1
ATOM 2550 C C . GLY B 1 62 ? 23.609 -32.344 -34.406 1 96.19 62 GLY B C 1
ATOM 2551 O O . GLY B 1 62 ? 23.531 -31.328 -35.094 1 96.19 62 GLY B O 1
ATOM 2552 N N . ALA B 1 63 ? 22.781 -33.406 -34.562 1 96.5 63 ALA B N 1
ATOM 2553 C CA . ALA B 1 63 ? 21.688 -33.344 -35.531 1 96.5 63 ALA B CA 1
ATOM 2554 C C . ALA B 1 63 ? 20.672 -32.281 -35.125 1 96.5 63 ALA B C 1
ATOM 2556 O O . ALA B 1 63 ? 20.031 -31.656 -36 1 96.5 63 ALA B O 1
ATOM 2557 N N . TYR B 1 64 ? 20.547 -32.031 -33.844 1 96.25 64 TYR B N 1
ATOM 2558 C CA . TYR B 1 64 ? 19.656 -30.984 -33.344 1 96.25 64 TYR B CA 1
ATOM 2559 C C . TYR B 1 64 ? 20.297 -29.609 -33.5 1 96.25 64 TYR B C 1
ATOM 2561 O O . TYR B 1 64 ? 19.625 -28.578 -33.281 1 96.25 64 TYR B O 1
ATOM 2569 N N . GLY B 1 65 ? 21.609 -29.562 -33.781 1 95.81 65 GLY B N 1
ATOM 2570 C CA . GLY B 1 65 ? 22.297 -28.312 -34.094 1 95.81 65 GLY B CA 1
ATOM 2571 C C . GLY B 1 65 ? 23.109 -27.781 -32.906 1 95.81 65 GLY B C 1
ATOM 2572 O O . GLY B 1 65 ? 23.609 -26.656 -32.969 1 95.81 65 GLY B O 1
ATOM 2573 N N . LEU B 1 66 ? 23.203 -28.562 -31.844 1 96.44 66 LEU B N 1
ATOM 2574 C CA . LEU B 1 66 ? 23.984 -28.094 -30.703 1 96.44 66 LEU B CA 1
ATOM 2575 C C . LEU B 1 66 ? 25.469 -28.047 -31.047 1 96.44 66 LEU B C 1
ATOM 2577 O O . LEU B 1 66 ? 25.984 -28.953 -31.719 1 96.44 66 LEU B O 1
ATOM 2581 N N . LYS B 1 67 ? 26.047 -26.984 -30.625 1 96.38 67 LYS B N 1
ATOM 2582 C CA . LYS B 1 67 ? 27.484 -26.781 -30.859 1 96.38 67 LYS B CA 1
ATOM 2583 C C . LYS B 1 67 ? 28.219 -26.531 -29.547 1 96.38 67 LYS B C 1
ATOM 2585 O O . LYS B 1 67 ? 27.594 -26.312 -28.516 1 96.38 67 LYS B O 1
ATOM 2590 N N . ASP B 1 68 ? 29.484 -26.656 -29.734 1 96.38 68 ASP B N 1
ATOM 2591 C CA . ASP B 1 68 ? 30.344 -26.359 -28.594 1 96.38 68 ASP B CA 1
ATOM 2592 C C . ASP B 1 68 ? 30.078 -24.969 -28.047 1 96.38 68 ASP B C 1
ATOM 2594 O O . ASP B 1 68 ? 30.078 -23.984 -28.797 1 96.38 68 ASP B O 1
ATOM 2598 N N . GLY B 1 69 ? 29.797 -24.938 -26.766 1 96.31 69 GLY B N 1
ATOM 2599 C CA . GLY B 1 69 ? 29.578 -23.641 -26.125 1 96.31 69 GLY B CA 1
ATOM 2600 C C . GLY B 1 69 ? 28.109 -23.266 -26.016 1 96.31 69 GLY B C 1
ATOM 2601 O O . GLY B 1 69 ? 27.766 -22.25 -25.422 1 96.31 69 GLY B O 1
ATOM 2602 N N . ASP B 1 70 ? 27.219 -24.141 -26.578 1 95.94 70 ASP B N 1
ATOM 2603 C CA . ASP B 1 70 ? 25.797 -23.812 -26.562 1 95.94 70 ASP B CA 1
ATOM 2604 C C . ASP B 1 70 ? 25.203 -24 -25.172 1 95.94 70 ASP B C 1
ATOM 2606 O O . ASP B 1 70 ? 25.797 -24.641 -24.312 1 95.94 70 ASP B O 1
ATOM 2610 N N . MET B 1 71 ? 24.094 -23.328 -25 1 94.94 71 MET B N 1
ATOM 2611 C CA . MET B 1 71 ? 23.328 -23.453 -23.766 1 94.94 71 MET B CA 1
ATOM 2612 C C . MET B 1 71 ? 21.969 -24.109 -24.047 1 94.94 71 MET B C 1
ATOM 2614 O O . MET B 1 71 ? 21.312 -23.797 -25.031 1 94.94 71 MET B O 1
ATOM 2618 N N . ALA B 1 72 ? 21.641 -25.172 -23.297 1 94 72 ALA B N 1
ATOM 2619 C CA . ALA B 1 72 ? 20.312 -25.781 -23.312 1 94 72 ALA B CA 1
ATOM 2620 C C . ALA B 1 72 ? 19.594 -25.562 -21.984 1 94 72 ALA B C 1
ATOM 2622 O O . ALA B 1 72 ? 20.234 -25.281 -20.969 1 94 72 ALA B O 1
ATOM 2623 N N . LYS B 1 73 ? 18.328 -25.578 -22.062 1 92.88 73 LYS B N 1
ATOM 2624 C CA . LYS B 1 73 ? 17.5 -25.453 -20.875 1 92.88 73 LYS B CA 1
ATOM 2625 C C . LYS B 1 73 ? 16.734 -26.734 -20.578 1 92.88 73 LYS B C 1
ATOM 2627 O O . LYS B 1 73 ? 16.234 -27.391 -21.5 1 92.88 73 LYS B O 1
ATOM 2632 N N . ILE B 1 74 ? 16.75 -27.172 -19.406 1 89.88 74 ILE B N 1
ATOM 2633 C CA . ILE B 1 74 ? 15.984 -28.344 -19.016 1 89.88 74 ILE B CA 1
ATOM 2634 C C . ILE B 1 74 ? 14.891 -27.953 -18.031 1 89.88 74 ILE B C 1
ATOM 2636 O O . ILE B 1 74 ? 15.109 -27.094 -17.172 1 89.88 74 ILE B O 1
ATOM 2640 N N . GLU B 1 75 ? 13.766 -28.547 -18.234 1 83.62 75 GLU B N 1
ATOM 2641 C CA . GLU B 1 75 ? 12.641 -28.344 -17.328 1 83.62 75 GLU B CA 1
ATOM 2642 C C . GLU B 1 75 ? 11.93 -29.672 -17.031 1 83.62 75 GLU B C 1
ATOM 2644 O O . GLU B 1 75 ? 12.07 -30.641 -17.781 1 83.62 75 GLU B O 1
ATOM 2649 N N . GLU B 1 76 ? 11.312 -29.578 -15.922 1 83.62 76 GLU B N 1
ATOM 2650 C CA . GLU B 1 76 ? 10.508 -30.75 -15.586 1 83.62 76 GLU B CA 1
ATOM 2651 C C . GLU B 1 76 ? 9.188 -30.75 -16.359 1 83.62 76 GLU B C 1
ATOM 2653 O O . GLU B 1 76 ? 8.367 -29.828 -16.188 1 83.62 76 GLU B O 1
ATOM 2658 N N . GLU B 1 77 ? 8.984 -31.812 -17.141 1 82.19 77 GLU B N 1
ATOM 2659 C CA . GLU B 1 77 ? 7.828 -31.891 -18.031 1 82.19 77 GLU B CA 1
ATOM 2660 C C . GLU B 1 77 ? 6.523 -31.859 -17.234 1 82.19 77 GLU B C 1
ATOM 2662 O O . GLU B 1 77 ? 5.602 -31.109 -17.578 1 82.19 77 GLU B O 1
ATOM 2667 N N . ILE B 1 78 ? 6.461 -32.688 -16.281 1 81.38 78 ILE B N 1
ATOM 2668 C CA . ILE B 1 78 ? 5.234 -32.781 -15.5 1 81.38 78 ILE B CA 1
ATOM 2669 C C . ILE B 1 78 ? 4.914 -31.422 -14.875 1 81.38 78 ILE B C 1
ATOM 2671 O O . ILE B 1 78 ? 3.756 -31 -14.852 1 81.38 78 ILE B O 1
ATOM 2675 N N . ARG B 1 79 ? 5.871 -30.781 -14.398 1 84.75 79 ARG B N 1
ATOM 2676 C CA . ARG B 1 79 ? 5.684 -29.453 -13.812 1 84.75 79 ARG B CA 1
ATOM 2677 C C . ARG B 1 79 ? 5.164 -28.469 -14.859 1 84.75 79 ARG B C 1
ATOM 2679 O O . ARG B 1 79 ? 4.207 -27.734 -14.602 1 84.75 79 ARG B O 1
ATOM 2686 N N . GLN B 1 80 ? 5.758 -28.484 -15.969 1 87.12 80 GLN B N 1
ATOM 2687 C CA . GLN B 1 80 ? 5.352 -27.578 -17.031 1 87.12 80 GLN B CA 1
ATOM 2688 C C . GLN B 1 80 ? 3.922 -27.875 -17.484 1 87.12 80 GLN B C 1
ATOM 2690 O O . GLN B 1 80 ? 3.146 -26.953 -17.75 1 87.12 80 GLN B O 1
ATOM 2695 N N . GLN B 1 81 ? 3.648 -29.125 -17.547 1 88.88 81 GLN B N 1
ATOM 2696 C CA . GLN B 1 81 ? 2.287 -29.516 -17.906 1 88.88 81 GLN B CA 1
ATOM 2697 C C . GLN B 1 81 ? 1.284 -29.016 -16.859 1 88.88 81 GLN B C 1
ATOM 2699 O O . GLN B 1 81 ? 0.21 -28.531 -17.219 1 88.88 81 GLN B O 1
ATOM 2704 N N . ASN B 1 82 ? 1.616 -29.141 -15.594 1 90.5 82 ASN B N 1
ATOM 2705 C CA . ASN B 1 82 ? 0.749 -28.672 -14.523 1 90.5 82 ASN B CA 1
ATOM 2706 C C . ASN B 1 82 ? 0.532 -27.172 -14.594 1 90.5 82 ASN B C 1
ATOM 2708 O O . ASN B 1 82 ? -0.58 -26.688 -14.375 1 90.5 82 ASN B O 1
ATOM 2712 N N . ILE B 1 83 ? 1.55 -26.516 -14.883 1 93.38 83 ILE B N 1
ATOM 2713 C CA . ILE B 1 83 ? 1.481 -25.062 -15 1 93.38 83 ILE B CA 1
ATOM 2714 C C . ILE B 1 83 ? 0.564 -24.688 -16.172 1 93.38 83 ILE B C 1
ATOM 2716 O O . ILE B 1 83 ? -0.312 -23.828 -16.016 1 93.38 83 ILE B O 1
ATOM 2720 N N . GLU B 1 84 ? 0.756 -25.328 -17.281 1 94.06 84 GLU B N 1
ATOM 2721 C CA . GLU B 1 84 ? -0.068 -25.062 -18.453 1 94.06 84 GLU B CA 1
ATOM 2722 C C . GLU B 1 84 ? -1.537 -25.375 -18.188 1 94.06 84 GLU B C 1
ATOM 2724 O O . GLU B 1 84 ? -2.42 -24.609 -18.578 1 94.06 84 GLU B O 1
ATOM 2729 N N . GLU B 1 85 ? -1.739 -26.453 -17.609 1 95.38 85 GLU B N 1
ATOM 2730 C CA . GLU B 1 85 ? -3.107 -26.812 -17.25 1 95.38 85 GLU B CA 1
ATOM 2731 C C . GLU B 1 85 ? -3.719 -25.812 -16.297 1 95.38 85 GLU B C 1
ATOM 2733 O O . GLU B 1 85 ? -4.875 -25.406 -16.453 1 95.38 85 GLU B O 1
ATOM 2738 N N . ASN B 1 86 ? -2.961 -25.453 -15.32 1 96.12 86 ASN B N 1
ATOM 2739 C CA . ASN B 1 86 ? -3.404 -24.453 -14.352 1 96.12 86 ASN B CA 1
ATOM 2740 C C . ASN B 1 86 ? -3.799 -23.156 -15.031 1 96.12 86 ASN B C 1
ATOM 2742 O O . ASN B 1 86 ? -4.852 -22.578 -14.734 1 96.12 86 ASN B O 1
ATOM 2746 N N . MET B 1 87 ? -2.969 -22.719 -15.906 1 95.31 87 MET B N 1
ATOM 2747 C CA . MET B 1 87 ? -3.246 -21.484 -16.641 1 95.31 87 MET B CA 1
ATOM 2748 C C . MET B 1 87 ? -4.492 -21.641 -17.5 1 95.31 87 MET B C 1
ATOM 2750 O O . MET B 1 87 ? -5.328 -20.734 -17.562 1 95.31 87 MET B O 1
ATOM 2754 N N . SER B 1 88 ? -4.586 -22.781 -18.156 1 96.25 88 SER B N 1
ATOM 2755 C CA . SER B 1 88 ? -5.73 -23.031 -19.031 1 96.25 88 SER B CA 1
ATOM 2756 C C . SER B 1 88 ? -7.035 -23.031 -18.234 1 96.25 88 SER B C 1
ATOM 2758 O O . SER B 1 88 ? -8.023 -22.422 -18.672 1 96.25 88 SER B O 1
ATOM 2760 N N . ILE B 1 89 ? -7.066 -23.672 -17.188 1 96.56 89 ILE B N 1
ATOM 2761 C CA . ILE B 1 89 ? -8.258 -23.688 -16.344 1 96.56 89 ILE B CA 1
ATOM 2762 C C . ILE B 1 89 ? -8.594 -22.281 -15.883 1 96.56 89 ILE B C 1
ATOM 2764 O O . ILE B 1 89 ? -9.758 -21.875 -15.898 1 96.56 89 ILE B O 1
ATOM 2768 N N . ALA B 1 90 ? -7.574 -21.531 -15.477 1 96.38 90 ALA B N 1
ATOM 2769 C CA . ALA B 1 90 ? -7.781 -20.156 -15.039 1 96.38 90 ALA B CA 1
ATOM 2770 C C . ALA B 1 90 ? -8.391 -19.312 -16.156 1 96.38 90 ALA B C 1
ATOM 2772 O O . ALA B 1 90 ? -9.305 -18.516 -15.922 1 96.38 90 ALA B O 1
ATOM 2773 N N . MET B 1 91 ? -7.895 -19.469 -17.328 1 94.88 91 MET B N 1
ATOM 2774 C CA . MET B 1 91 ? -8.398 -18.719 -18.484 1 94.88 91 MET B CA 1
ATOM 2775 C C . MET B 1 91 ? -9.867 -19.031 -18.734 1 94.88 91 MET B C 1
ATOM 2777 O O . MET B 1 91 ? -10.625 -18.172 -19.172 1 94.88 91 MET B O 1
ATOM 2781 N N . GLU B 1 92 ? -10.25 -20.188 -18.469 1 95.5 92 GLU B N 1
ATOM 2782 C CA . GLU B 1 92 ? -11.625 -20.625 -18.703 1 95.5 92 GLU B CA 1
ATOM 2783 C C . GLU B 1 92 ? -12.547 -20.25 -17.562 1 95.5 92 GLU B C 1
ATOM 2785 O O . GLU B 1 92 ? -13.641 -19.719 -17.781 1 95.5 92 GLU B O 1
ATOM 2790 N N . GLU B 1 93 ? -12.078 -20.438 -16.359 1 93.62 93 GLU B N 1
ATOM 2791 C CA . GLU B 1 93 ? -12.953 -20.312 -15.195 1 93.62 93 GLU B CA 1
ATOM 2792 C C . GLU B 1 93 ? -12.867 -18.922 -14.578 1 93.62 93 GLU B C 1
ATOM 2794 O O . GLU B 1 93 ? -13.805 -18.469 -13.93 1 93.62 93 GLU B O 1
ATOM 2799 N N . ALA B 1 94 ? -11.758 -18.328 -14.711 1 92.75 94 ALA B N 1
ATOM 2800 C CA . ALA B 1 94 ? -11.539 -17.047 -14.047 1 92.75 94 ALA B CA 1
ATOM 2801 C C . ALA B 1 94 ? -10.797 -16.078 -14.961 1 92.75 94 ALA B C 1
ATOM 2803 O O . ALA B 1 94 ? -9.75 -15.539 -14.594 1 92.75 94 ALA B O 1
ATOM 2804 N N . PRO B 1 95 ? -11.328 -15.859 -16.125 1 91.5 95 PRO B N 1
ATOM 2805 C CA . PRO B 1 95 ? -10.617 -15.016 -17.094 1 91.5 95 PRO B CA 1
ATOM 2806 C C . PRO B 1 95 ? -10.336 -13.617 -16.562 1 91.5 95 PRO B C 1
ATOM 2808 O O . PRO B 1 95 ? -9.367 -12.977 -16.984 1 91.5 95 PRO B O 1
ATOM 2811 N N . GLU B 1 96 ? -11.094 -13.109 -15.531 1 90.94 96 GLU B N 1
ATOM 2812 C CA . GLU B 1 96 ? -10.938 -11.766 -14.977 1 90.94 96 GLU B CA 1
ATOM 2813 C C . GLU B 1 96 ? -9.617 -11.633 -14.219 1 90.94 96 GLU B C 1
ATOM 2815 O O . GLU B 1 96 ? -9.141 -10.523 -13.977 1 90.94 96 GLU B O 1
ATOM 2820 N N . SER B 1 97 ? -9.102 -12.797 -13.828 1 89.62 97 SER B N 1
ATOM 2821 C CA . SER B 1 97 ? -7.859 -12.789 -13.07 1 89.62 97 SER B CA 1
ATOM 2822 C C . SER B 1 97 ? -6.691 -12.312 -13.93 1 89.62 97 SER B C 1
ATOM 2824 O O . SER B 1 97 ? -5.621 -11.984 -13.406 1 89.62 97 SER B O 1
ATOM 2826 N N . PHE B 1 98 ? -6.898 -12.289 -15.188 1 90.12 98 PHE B N 1
ATOM 2827 C CA . PHE B 1 98 ? -5.824 -11.906 -16.094 1 90.12 98 PHE B CA 1
ATOM 2828 C C . PHE B 1 98 ? -5.938 -10.43 -16.484 1 90.12 98 PHE B C 1
ATOM 2830 O O . PHE B 1 98 ? -5.078 -9.906 -17.188 1 90.12 98 PHE B O 1
ATOM 2837 N N . GLY B 1 99 ? -6.996 -9.789 -16.047 1 86.44 99 GLY B N 1
ATOM 2838 C CA . GLY B 1 99 ? -7.207 -8.391 -16.375 1 86.44 99 GLY B CA 1
ATOM 2839 C C . GLY B 1 99 ? -6.738 -7.449 -15.273 1 86.44 99 GLY B C 1
ATOM 2840 O O . GLY B 1 99 ? -6.254 -7.895 -14.234 1 86.44 99 GLY B O 1
ATOM 2841 N N . GLN B 1 100 ? -6.902 -6.191 -15.578 1 87.69 100 GLN B N 1
ATOM 2842 C CA . GLN B 1 100 ? -6.562 -5.148 -14.617 1 87.69 100 GLN B CA 1
ATOM 2843 C C . GLN B 1 100 ? -7.734 -4.852 -13.688 1 87.69 100 GLN B C 1
ATOM 2845 O O . GLN B 1 100 ? -8.898 -4.984 -14.086 1 87.69 100 GLN B O 1
ATOM 2850 N N . VAL B 1 101 ? -7.344 -4.57 -12.523 1 92.94 101 VAL B N 1
ATOM 2851 C CA . VAL B 1 101 ? -8.367 -4.223 -11.539 1 92.94 101 VAL B CA 1
ATOM 2852 C C . VAL B 1 101 ? -8.336 -2.717 -11.273 1 92.94 101 VAL B C 1
ATOM 2854 O O . VAL B 1 101 ? -7.273 -2.15 -11 1 92.94 101 VAL B O 1
ATOM 2857 N N . ALA B 1 102 ? -9.508 -2.064 -11.422 1 94.5 102 ALA B N 1
ATOM 2858 C CA . ALA B 1 102 ? -9.609 -0.639 -11.117 1 94.5 102 ALA B CA 1
ATOM 2859 C C . ALA B 1 102 ? -9.539 -0.39 -9.617 1 94.5 102 ALA B C 1
ATOM 2861 O O . ALA B 1 102 ? -10.312 -0.972 -8.852 1 94.5 102 ALA B O 1
ATOM 2862 N N . MET B 1 103 ? -8.664 0.487 -9.242 1 96.81 103 MET B N 1
ATOM 2863 C CA . MET B 1 103 ? -8.492 0.789 -7.824 1 96.81 103 MET B CA 1
ATOM 2864 C C . MET B 1 103 ? -9.672 1.599 -7.293 1 96.81 103 MET B C 1
ATOM 2866 O O . MET B 1 103 ? -10.43 2.18 -8.07 1 96.81 103 MET B O 1
ATOM 2870 N N . LEU B 1 104 ? -9.789 1.618 -5.992 1 98.56 104 LEU B N 1
ATOM 2871 C CA . LEU B 1 104 ? -10.977 2.203 -5.387 1 98.56 104 LEU B CA 1
ATOM 2872 C C . LEU B 1 104 ? -10.758 3.682 -5.078 1 98.56 104 LEU B C 1
ATOM 2874 O O . LEU B 1 104 ? -9.945 4.031 -4.219 1 98.56 104 LEU B O 1
ATOM 2878 N N . TYR B 1 105 ? -11.469 4.473 -5.789 1 98.69 105 TYR B N 1
ATOM 2879 C CA . TYR B 1 105 ? -11.516 5.91 -5.543 1 98.69 105 TYR B CA 1
ATOM 2880 C C . TYR B 1 105 ? -12.945 6.387 -5.328 1 98.69 105 TYR B C 1
ATOM 2882 O O . TYR B 1 105 ? -13.883 5.82 -5.895 1 98.69 105 TYR B O 1
ATOM 2890 N N . ILE B 1 106 ? -13.055 7.398 -4.566 1 98.88 106 ILE B N 1
ATOM 2891 C CA . ILE B 1 106 ? -14.344 8.062 -4.383 1 98.88 106 ILE B CA 1
ATOM 2892 C C . ILE B 1 106 ? -14.172 9.57 -4.539 1 98.88 106 ILE B C 1
ATOM 2894 O O . ILE B 1 106 ? -13.062 10.086 -4.449 1 98.88 106 ILE B O 1
ATOM 2898 N N . ASN B 1 107 ? -15.344 10.156 -4.762 1 98.75 107 ASN B N 1
ATOM 2899 C CA . ASN B 1 107 ? -15.383 11.617 -4.688 1 98.75 107 ASN B CA 1
ATOM 2900 C C . ASN B 1 107 ? -15.531 12.102 -3.246 1 98.75 107 ASN B C 1
ATOM 2902 O O . ASN B 1 107 ? -16.297 11.523 -2.473 1 98.75 107 ASN B O 1
ATOM 2906 N N . CYS B 1 108 ? -14.758 13.125 -2.926 1 98.44 108 CYS B N 1
ATOM 2907 C CA . CYS B 1 108 ? -14.961 13.805 -1.652 1 98.44 108 CYS B CA 1
ATOM 2908 C C . CYS B 1 108 ? -14.531 15.266 -1.743 1 98.44 108 CYS B C 1
ATOM 2910 O O . CYS B 1 108 ? -14.242 15.766 -2.832 1 98.44 108 CYS B O 1
ATOM 2912 N N . ARG B 1 109 ? -14.75 16 -0.661 1 98.75 109 ARG B N 1
ATOM 2913 C CA . ARG B 1 109 ? -14.352 17.406 -0.579 1 98.75 109 ARG B CA 1
ATOM 2914 C C . ARG B 1 109 ? -13.641 17.703 0.737 1 98.75 109 ARG B C 1
ATOM 2916 O O . ARG B 1 109 ? -13.953 17.094 1.766 1 98.75 109 ARG B O 1
ATOM 2923 N N . VAL B 1 110 ? -12.703 18.531 0.708 1 98.44 110 VAL B N 1
ATOM 2924 C CA . VAL B 1 110 ? -12.07 19.125 1.876 1 98.44 110 VAL B CA 1
ATOM 2925 C C . VAL B 1 110 ? -12.148 20.656 1.771 1 98.44 110 VAL B C 1
ATOM 2927 O O . VAL B 1 110 ? -11.695 21.234 0.781 1 98.44 110 VAL B O 1
ATOM 2930 N N . ASN B 1 111 ? -12.758 21.266 2.715 1 96.69 111 ASN B N 1
ATOM 2931 C CA . ASN B 1 111 ? -13 22.703 2.691 1 96.69 111 ASN B CA 1
ATOM 2932 C C . ASN B 1 111 ? -13.68 23.141 1.399 1 96.69 111 ASN B C 1
ATOM 2934 O O . ASN B 1 111 ? -13.273 24.109 0.774 1 96.69 111 ASN B O 1
ATOM 2938 N N . GLY B 1 112 ? -14.586 22.359 1.021 1 97.38 112 GLY B N 1
ATOM 2939 C CA . GLY B 1 112 ? -15.406 22.688 -0.134 1 97.38 112 GLY B CA 1
ATOM 2940 C C . GLY B 1 112 ? -14.742 22.359 -1.455 1 97.38 112 GLY B C 1
ATOM 2941 O O . GLY B 1 112 ? -15.367 22.438 -2.512 1 97.38 112 GLY B O 1
ATOM 2942 N N . HIS B 1 113 ? -13.516 22 -1.504 1 98.44 113 HIS B N 1
ATOM 2943 C CA . HIS B 1 113 ? -12.781 21.688 -2.727 1 98.44 113 HIS B CA 1
ATOM 2944 C C . HIS B 1 113 ? -12.898 20.219 -3.086 1 98.44 113 HIS B C 1
ATOM 2946 O O . HIS B 1 113 ? -12.625 19.344 -2.258 1 98.44 113 HIS B O 1
ATOM 2952 N N . PRO B 1 114 ? -13.312 19.953 -4.336 1 98.44 114 PRO B N 1
ATOM 2953 C CA . PRO B 1 114 ? -13.477 18.562 -4.742 1 98.44 114 PRO B CA 1
ATOM 2954 C C . PRO B 1 114 ? -12.141 17.859 -4.984 1 98.44 114 PRO B C 1
ATOM 2956 O O . PRO B 1 114 ? -11.195 18.469 -5.484 1 98.44 114 PRO B O 1
ATOM 2959 N N . LEU B 1 115 ? -12.031 16.656 -4.645 1 98.12 115 LEU B N 1
ATOM 2960 C CA . LEU B 1 115 ? -10.891 15.789 -4.938 1 98.12 115 LEU B CA 1
ATOM 2961 C C . LEU B 1 115 ? -11.328 14.328 -4.996 1 98.12 115 LEU B C 1
ATOM 2963 O O . LEU B 1 115 ? -12.484 14.008 -4.699 1 98.12 115 LEU B O 1
ATOM 2967 N N . LYS B 1 116 ? -10.461 13.477 -5.516 1 98.31 116 LYS B N 1
ATOM 2968 C CA . LYS B 1 116 ? -10.648 12.031 -5.527 1 98.31 116 LYS B CA 1
ATOM 2969 C C . LYS B 1 116 ? -9.734 11.352 -4.512 1 98.31 116 LYS B C 1
ATOM 2971 O O . LYS B 1 116 ? -8.531 11.633 -4.461 1 98.31 116 LYS B O 1
ATOM 2976 N N . ALA B 1 117 ? -10.336 10.578 -3.672 1 98.62 117 ALA B N 1
ATOM 2977 C CA . ALA B 1 117 ? -9.594 9.93 -2.596 1 98.62 117 ALA B CA 1
ATOM 2978 C C . ALA B 1 117 ? -9.438 8.438 -2.859 1 98.62 117 ALA B C 1
ATOM 2980 O O . ALA B 1 117 ? -10.398 7.77 -3.25 1 98.62 117 ALA B O 1
ATOM 2981 N N . PHE B 1 118 ? -8.25 7.957 -2.725 1 98 118 PHE B N 1
ATOM 2982 C CA . PHE B 1 118 ? -7.941 6.531 -2.783 1 98 118 PHE B CA 1
ATOM 2983 C C . PHE B 1 118 ? -8.336 5.84 -1.483 1 98 118 PHE B C 1
ATOM 2985 O O . PHE B 1 118 ? -7.969 6.289 -0.397 1 98 118 PHE B O 1
ATOM 2992 N N . VAL B 1 119 ? -9.133 4.75 -1.548 1 98.75 119 VAL B N 1
ATOM 2993 C CA . VAL B 1 119 ? -9.57 4.016 -0.365 1 98.75 119 VAL B CA 1
ATOM 2994 C C . VAL B 1 119 ? -8.672 2.797 -0.156 1 98.75 119 VAL B C 1
ATOM 2996 O O . VAL B 1 119 ? -8.664 1.875 -0.975 1 98.75 119 VAL B O 1
ATOM 2999 N N . ASP B 1 120 ? -7.914 2.781 0.946 1 97.81 120 ASP B N 1
ATOM 3000 C CA . ASP B 1 120 ? -6.852 1.802 1.146 1 97.81 120 ASP B CA 1
ATOM 3001 C C . ASP B 1 120 ? -6.887 1.23 2.562 1 97.81 120 ASP B C 1
ATOM 3003 O O . ASP B 1 120 ? -6.352 1.832 3.494 1 97.81 120 ASP B O 1
ATOM 3007 N N . SER B 1 121 ? -7.453 0.007 2.703 1 98.31 121 SER B N 1
ATOM 3008 C CA . SER B 1 121 ? -7.504 -0.647 4.008 1 98.31 121 SER B CA 1
ATOM 3009 C C . SER B 1 121 ? -6.113 -1.083 4.461 1 98.31 121 SER B C 1
ATOM 3011 O O . SER B 1 121 ? -5.918 -1.433 5.625 1 98.31 121 SER B O 1
ATOM 3013 N N . GLY B 1 122 ? -5.188 -1.074 3.545 1 95.56 122 GLY B N 1
ATOM 3014 C CA . GLY B 1 122 ? -3.836 -1.49 3.885 1 95.56 122 GLY B CA 1
ATOM 3015 C C . GLY B 1 122 ? -2.953 -0.34 4.328 1 95.56 122 GLY B C 1
ATOM 3016 O O . GLY B 1 122 ? -1.814 -0.552 4.754 1 95.56 122 GLY B O 1
ATOM 3017 N N . ALA B 1 123 ? -3.457 0.815 4.242 1 93 123 ALA B N 1
ATOM 3018 C CA . ALA B 1 123 ? -2.742 1.987 4.742 1 93 123 ALA B CA 1
ATOM 3019 C C . ALA B 1 123 ? -3.166 2.324 6.168 1 93 123 ALA B C 1
ATOM 3021 O O . ALA B 1 123 ? -4.352 2.521 6.441 1 93 123 ALA B O 1
ATOM 3022 N N . GLN B 1 124 ? -2.244 2.412 7.031 1 92.06 124 GLN B N 1
ATOM 3023 C CA . GLN B 1 124 ? -2.551 2.682 8.43 1 92.06 124 GLN B CA 1
ATOM 3024 C C . GLN B 1 124 ? -3.119 4.086 8.609 1 92.06 124 GLN B C 1
ATOM 3026 O O . GLN B 1 124 ? -4.055 4.293 9.383 1 92.06 124 GLN B O 1
ATOM 3031 N N . MET B 1 125 ? -2.592 4.992 7.762 1 92.06 125 MET B N 1
ATOM 3032 C CA . MET B 1 125 ? -2.902 6.402 7.992 1 92.06 125 MET B CA 1
ATOM 3033 C C . MET B 1 125 ? -3.541 7.027 6.758 1 92.06 125 MET B C 1
ATOM 3035 O O . MET B 1 125 ? -3.26 6.613 5.633 1 92.06 125 MET B O 1
ATOM 3039 N N . THR B 1 126 ? -4.328 8.031 7.066 1 96 126 THR B N 1
ATOM 3040 C CA . THR B 1 126 ? -4.848 8.898 6.016 1 96 126 THR B CA 1
ATOM 3041 C C . THR B 1 126 ? -3.814 9.953 5.625 1 96 126 THR B C 1
ATOM 3043 O O . THR B 1 126 ? -3.158 10.539 6.488 1 96 126 THR B O 1
ATOM 3046 N N . ILE B 1 127 ? -3.705 10.156 4.293 1 95.38 127 ILE B N 1
ATOM 3047 C CA . ILE B 1 127 ? -2.641 11.016 3.791 1 95.38 127 ILE B CA 1
ATOM 3048 C C . ILE B 1 127 ? -3.205 11.977 2.748 1 95.38 127 ILE B C 1
ATOM 3050 O O . ILE B 1 127 ? -4.152 11.641 2.033 1 95.38 127 ILE B O 1
ATOM 3054 N N . MET B 1 128 ? -2.643 13.141 2.721 1 96.38 128 MET B N 1
ATOM 3055 C CA . MET B 1 128 ? -2.889 14.133 1.676 1 96.38 128 MET B CA 1
ATOM 3056 C C . MET B 1 128 ? -1.577 14.703 1.146 1 96.38 128 MET B C 1
ATOM 3058 O O . MET B 1 128 ? -0.614 14.859 1.899 1 96.38 128 MET B O 1
ATOM 3062 N N . ASN B 1 129 ? -1.519 14.906 -0.147 1 94.56 129 ASN B N 1
ATOM 3063 C CA . ASN B 1 129 ? -0.285 15.516 -0.63 1 94.56 129 ASN B CA 1
ATOM 3064 C C . ASN B 1 129 ? -0.282 17.016 -0.409 1 94.56 129 ASN B C 1
ATOM 3066 O O . ASN B 1 129 ? -1.329 17.625 -0.145 1 94.56 129 ASN B O 1
ATOM 3070 N N . GLN B 1 130 ? 0.865 17.625 -0.471 1 93.75 130 GLN B N 1
ATOM 3071 C CA . GLN B 1 130 ? 1.056 19.047 -0.177 1 93.75 130 GLN B CA 1
ATOM 3072 C C . GLN B 1 130 ? 0.231 19.922 -1.119 1 93.75 130 GLN B C 1
ATOM 3074 O O . GLN B 1 130 ? -0.398 20.891 -0.686 1 93.75 130 GLN B O 1
ATOM 3079 N N . VAL B 1 131 ? 0.273 19.609 -2.412 1 95.06 131 VAL B N 1
ATOM 3080 C CA . VAL B 1 131 ? -0.422 20.391 -3.426 1 95.06 131 VAL B CA 1
ATOM 3081 C C . VAL B 1 131 ? -1.917 20.422 -3.115 1 95.06 131 VAL B C 1
ATOM 3083 O O . VAL B 1 131 ? -2.543 21.484 -3.18 1 95.06 131 VAL B O 1
ATOM 3086 N N . CYS B 1 132 ? -2.465 19.375 -2.727 1 96.44 132 CYS B N 1
ATOM 3087 C CA . CYS B 1 132 ? -3.877 19.297 -2.371 1 96.44 132 CYS B CA 1
ATOM 3088 C C . CYS B 1 132 ? -4.164 20.062 -1.092 1 96.44 132 CYS B C 1
ATOM 3090 O O . CYS B 1 132 ? -5.172 20.766 -1.004 1 96.44 132 CYS B O 1
ATOM 3092 N N . ALA B 1 133 ? -3.316 19.938 -0.11 1 96.5 133 ALA B N 1
ATOM 3093 C CA . ALA B 1 133 ? -3.48 20.672 1.141 1 96.5 133 ALA B CA 1
ATOM 3094 C C . ALA B 1 133 ? -3.51 22.172 0.891 1 96.5 133 ALA B C 1
ATOM 3096 O O . ALA B 1 133 ? -4.266 22.906 1.538 1 96.5 133 ALA B O 1
ATOM 3097 N N . GLU B 1 134 ? -2.678 22.625 -0.017 1 94.56 134 GLU B N 1
ATOM 3098 C CA . GLU B 1 134 ? -2.666 24.031 -0.39 1 94.56 134 GLU B CA 1
ATOM 3099 C C . GLU B 1 134 ? -3.957 24.422 -1.104 1 94.56 134 GLU B C 1
ATOM 3101 O O . GLU B 1 134 ? -4.574 25.438 -0.772 1 94.56 134 GLU B O 1
ATOM 3106 N N . ARG B 1 135 ? -4.336 23.594 -2.035 1 95.81 135 ARG B N 1
ATOM 3107 C CA . ARG B 1 135 ? -5.559 23.844 -2.795 1 95.81 135 ARG B CA 1
ATOM 3108 C C . ARG B 1 135 ? -6.773 23.906 -1.873 1 95.81 135 ARG B C 1
ATOM 3110 O O . ARG B 1 135 ? -7.664 24.734 -2.07 1 95.81 135 ARG B O 1
ATOM 3117 N N . CYS B 1 136 ? -6.766 23.125 -0.793 1 96.69 136 CYS B N 1
ATOM 3118 C CA . CYS B 1 136 ? -7.895 23.031 0.127 1 96.69 136 CYS B CA 1
ATOM 3119 C C . CYS B 1 136 ? -7.762 24.047 1.255 1 96.69 136 CYS B C 1
ATOM 3121 O O . CYS B 1 136 ? -8.617 24.125 2.137 1 96.69 136 CYS B O 1
ATOM 3123 N N . ASN B 1 137 ? -6.691 24.766 1.271 1 93.12 137 ASN B N 1
ATOM 3124 C CA . ASN B 1 137 ? -6.438 25.828 2.244 1 93.12 137 ASN B CA 1
ATOM 3125 C C . ASN B 1 137 ? -6.348 25.281 3.664 1 93.12 137 ASN B C 1
ATOM 3127 O O . ASN B 1 137 ? -6.945 25.828 4.586 1 93.12 137 ASN B O 1
ATOM 3131 N N . ILE B 1 138 ? -5.648 24.141 3.766 1 94.19 138 ILE B N 1
ATOM 3132 C CA . ILE B 1 138 ? -5.496 23.594 5.109 1 94.19 138 ILE B CA 1
ATOM 3133 C C . ILE B 1 138 ? -4.012 23.469 5.445 1 94.19 138 ILE B C 1
ATOM 3135 O O . ILE B 1 138 ? -3.656 22.953 6.512 1 94.19 138 ILE B O 1
ATOM 3139 N N . ILE B 1 139 ? -3.172 23.906 4.562 1 92.69 139 ILE B N 1
ATOM 3140 C CA . ILE B 1 139 ? -1.727 23.797 4.734 1 92.69 139 ILE B CA 1
ATOM 3141 C C . ILE B 1 139 ? -1.303 24.531 6.008 1 92.69 139 ILE B C 1
ATOM 3143 O O . ILE B 1 139 ? -0.34 24.125 6.668 1 92.69 139 ILE B O 1
ATOM 3147 N N . ARG B 1 140 ? -1.968 25.578 6.465 1 88.94 140 ARG B N 1
ATOM 3148 C CA . ARG B 1 140 ? -1.631 26.391 7.629 1 88.94 140 ARG B CA 1
ATOM 3149 C C . ARG B 1 140 ? -1.81 25.594 8.922 1 88.94 140 ARG B C 1
ATOM 3151 O O . ARG B 1 140 ? -1.349 26.016 9.984 1 88.94 140 ARG B O 1
ATOM 3158 N N . LEU B 1 141 ? -2.508 24.453 8.852 1 93.5 141 LEU B N 1
ATOM 3159 C CA . LEU B 1 141 ? -2.797 23.656 10.039 1 93.5 141 LEU B CA 1
ATOM 3160 C C . LEU B 1 141 ? -1.744 22.578 10.227 1 93.5 141 LEU B C 1
ATOM 3162 O O . LEU B 1 141 ? -1.787 21.828 11.211 1 93.5 141 LEU B O 1
ATOM 3166 N N . VAL B 1 142 ? -0.8 22.5 9.328 1 94.88 142 VAL B N 1
ATOM 3167 C CA . VAL B 1 142 ? 0.178 21.422 9.359 1 94.88 142 VAL B CA 1
ATOM 3168 C C . VAL B 1 142 ? 1.119 21.609 10.547 1 94.88 142 VAL B C 1
ATOM 3170 O O . VAL B 1 142 ? 1.816 22.625 10.641 1 94.88 142 VAL B O 1
ATOM 3173 N N . ASP B 1 143 ? 1.117 20.688 11.414 1 94.44 143 ASP B N 1
ATOM 3174 C CA . ASP B 1 143 ? 2.031 20.641 12.555 1 94.44 143 ASP B CA 1
ATOM 3175 C C . ASP B 1 143 ? 3.355 19.984 12.156 1 94.44 143 ASP B C 1
ATOM 3177 O O . ASP B 1 143 ? 3.453 18.75 12.086 1 94.44 143 ASP B O 1
ATOM 3181 N N . ARG B 1 144 ? 4.324 20.688 12.078 1 90.06 144 ARG B N 1
ATOM 3182 C CA . ARG B 1 144 ? 5.609 20.219 11.57 1 90.06 144 ARG B CA 1
ATOM 3183 C C . ARG B 1 144 ? 6.367 19.422 12.625 1 90.06 144 ARG B C 1
ATOM 3185 O O . ARG B 1 144 ? 7.371 18.781 12.32 1 90.06 144 ARG B O 1
ATOM 3192 N N . ARG B 1 145 ? 5.977 19.516 13.852 1 87.94 145 ARG B N 1
ATOM 3193 C CA . ARG B 1 145 ? 6.57 18.672 14.883 1 87.94 145 ARG B CA 1
ATOM 3194 C C . ARG B 1 145 ? 6.383 17.203 14.547 1 87.94 145 ARG B C 1
ATOM 3196 O O . ARG B 1 145 ? 7.098 16.344 15.078 1 87.94 145 ARG B O 1
ATOM 3203 N N . TRP B 1 146 ? 5.445 16.906 13.672 1 91.81 146 TRP B N 1
ATOM 3204 C CA . TRP B 1 146 ? 5.148 15.539 13.266 1 91.81 146 TRP B CA 1
ATOM 3205 C C . TRP B 1 146 ? 5.785 15.219 11.914 1 91.81 146 TRP B C 1
ATOM 3207 O O . TRP B 1 146 ? 5.383 14.266 11.242 1 91.81 146 TRP B O 1
ATOM 3217 N N . ALA B 1 147 ? 6.711 16.016 11.539 1 88.06 147 ALA B N 1
ATOM 3218 C CA . ALA B 1 147 ? 7.438 15.734 10.305 1 88.06 147 ALA B CA 1
ATOM 3219 C C . ALA B 1 147 ? 8.305 14.484 10.445 1 88.06 147 ALA B C 1
ATOM 3221 O O . ALA B 1 147 ? 8.68 14.102 11.562 1 88.06 147 ALA B O 1
ATOM 3222 N N . GLY B 1 148 ? 8.539 13.844 9.281 1 85.44 148 GLY B N 1
ATOM 3223 C CA . GLY B 1 148 ? 9.359 12.641 9.258 1 85.44 148 GLY B CA 1
ATOM 3224 C C . GLY B 1 148 ? 9.492 12.039 7.875 1 85.44 148 GLY B C 1
ATOM 3225 O O . GLY B 1 148 ? 9.523 12.758 6.875 1 85.44 148 GLY B O 1
ATOM 3226 N N . VAL B 1 149 ? 9.938 10.891 7.941 1 77.38 149 VAL B N 1
ATOM 3227 C CA . VAL B 1 149 ? 10.102 10.156 6.691 1 77.38 149 VAL B CA 1
ATOM 3228 C C . VAL B 1 149 ? 9.156 8.961 6.66 1 77.38 149 VAL B C 1
ATOM 3230 O O . VAL B 1 149 ? 8.992 8.266 7.668 1 77.38 149 VAL B O 1
ATOM 3233 N N . ALA B 1 150 ? 8.305 8.961 5.727 1 66.38 150 ALA B N 1
ATOM 3234 C CA . ALA B 1 150 ? 7.465 7.785 5.496 1 66.38 150 ALA B CA 1
ATOM 3235 C C . ALA B 1 150 ? 8.281 6.637 4.914 1 66.38 150 ALA B C 1
ATOM 3237 O O . ALA B 1 150 ? 9.008 6.816 3.934 1 66.38 150 ALA B O 1
ATOM 3238 N N . LYS B 1 151 ? 8.453 5.602 5.785 1 55.31 151 LYS B N 1
ATOM 3239 C CA . LYS B 1 151 ? 9.203 4.426 5.352 1 55.31 151 LYS B CA 1
ATOM 3240 C C . LYS B 1 151 ? 8.305 3.455 4.59 1 55.31 151 LYS B C 1
ATOM 3242 O O . LYS B 1 151 ? 7.219 3.105 5.059 1 55.31 151 LYS B O 1
ATOM 3247 N N . GLY B 1 152 ? 8.258 3.615 3.283 1 46.47 152 GLY B N 1
ATOM 3248 C CA . GLY B 1 152 ? 7.723 2.662 2.322 1 46.47 152 GLY B CA 1
ATOM 3249 C C . GLY B 1 152 ? 8.57 2.541 1.071 1 46.47 152 GLY B C 1
ATOM 3250 O O . GLY B 1 152 ? 9.766 2.836 1.095 1 46.47 152 GLY B O 1
ATOM 3251 N N . VAL B 1 153 ? 8.008 2.057 -0.068 1 47.28 153 VAL B N 1
ATOM 3252 C CA . VAL B 1 153 ? 8.703 1.732 -1.31 1 47.28 153 VAL B CA 1
ATOM 3253 C C . VAL B 1 153 ? 9.602 2.9 -1.722 1 47.28 153 VAL B C 1
ATOM 3255 O O . VAL B 1 153 ? 10.562 2.719 -2.471 1 47.28 153 VAL B O 1
ATOM 3258 N N . GLY B 1 154 ? 9.273 4.168 -1.125 1 50.25 154 GLY B N 1
ATOM 3259 C CA . GLY B 1 154 ? 10.07 5.355 -1.361 1 50.25 154 GLY B CA 1
ATOM 3260 C C . GLY B 1 154 ? 10.062 6.324 -0.194 1 50.25 154 GLY B C 1
ATOM 3261 O O . GLY B 1 154 ? 9.109 6.348 0.593 1 50.25 154 GLY B O 1
ATOM 3262 N N . THR B 1 155 ? 11.273 6.551 0.064 1 62.31 155 THR B N 1
ATOM 3263 C CA . THR B 1 155 ? 11.422 7.531 1.135 1 62.31 155 THR B CA 1
ATOM 3264 C C . THR B 1 155 ? 10.695 8.828 0.784 1 62.31 155 THR B C 1
ATOM 3266 O O . THR B 1 155 ? 10.906 9.391 -0.291 1 62.31 155 THR B O 1
ATOM 3269 N N . GLN B 1 156 ? 9.398 8.953 1.295 1 74.75 156 GLN B N 1
ATOM 3270 C CA . GLN B 1 156 ? 8.727 10.234 1.117 1 74.75 156 GLN B CA 1
ATOM 3271 C C . GLN B 1 156 ? 8.797 11.07 2.389 1 74.75 156 GLN B C 1
ATOM 3273 O O . GLN B 1 156 ? 8.758 10.539 3.498 1 74.75 156 GLN B O 1
ATOM 3278 N N . ARG B 1 157 ? 8.977 12.281 2.094 1 85.62 157 ARG B N 1
ATOM 3279 C CA . ARG B 1 157 ? 9.055 13.219 3.211 1 85.62 157 ARG B CA 1
ATOM 3280 C C . ARG B 1 157 ? 7.668 13.57 3.73 1 85.62 157 ARG B C 1
ATOM 3282 O O . ARG B 1 157 ? 6.781 13.93 2.953 1 85.62 157 ARG B O 1
ATOM 3289 N N . ILE B 1 158 ? 7.469 13.344 4.969 1 90.19 158 ILE B N 1
ATOM 3290 C CA . ILE B 1 158 ? 6.277 13.828 5.66 1 90.19 158 ILE B CA 1
ATOM 3291 C C . ILE B 1 158 ? 6.508 15.258 6.137 1 90.19 158 ILE B C 1
ATOM 3293 O O . ILE B 1 158 ? 7.422 15.516 6.922 1 90.19 158 ILE B O 1
ATOM 3297 N N . LEU B 1 159 ? 5.715 16.188 5.707 1 91.62 159 LEU B N 1
ATOM 3298 C CA . LEU B 1 159 ? 5.84 17.594 6.082 1 91.62 159 LEU B CA 1
ATOM 3299 C C . LEU B 1 159 ? 5.305 17.828 7.488 1 91.62 159 LEU B C 1
ATOM 3301 O O . LEU B 1 159 ? 5.773 18.719 8.195 1 91.62 159 LEU B O 1
ATOM 3305 N N . GLY B 1 160 ? 4.34 17.094 7.824 1 94.19 160 GLY B N 1
ATOM 3306 C CA . GLY B 1 160 ? 3.674 17.219 9.109 1 94.19 160 GLY B CA 1
ATOM 3307 C C . GLY B 1 160 ? 2.283 16.609 9.125 1 94.19 160 GLY B C 1
ATOM 3308 O O . GLY B 1 160 ? 1.955 15.781 8.273 1 94.19 160 GLY B O 1
ATOM 3309 N N . ARG B 1 161 ? 1.562 17 10.156 1 96.31 161 ARG B N 1
ATOM 3310 C CA . ARG B 1 161 ? 0.256 16.391 10.367 1 96.31 161 ARG B CA 1
ATOM 3311 C C . ARG B 1 161 ? -0.812 17.438 10.625 1 96.31 161 ARG B C 1
ATOM 3313 O O . ARG B 1 161 ? -0.557 18.438 11.305 1 96.31 161 ARG B O 1
ATOM 3320 N N . VAL B 1 162 ? -1.926 17.312 9.977 1 97.38 162 VAL B N 1
ATOM 3321 C CA . VAL B 1 162 ? -3.145 18 10.383 1 97.38 162 VAL B CA 1
ATOM 3322 C C . VAL B 1 162 ? -3.928 17.125 11.359 1 97.38 162 VAL B C 1
ATOM 3324 O O . VAL B 1 162 ? -4.379 16.031 11 1 97.38 162 VAL B O 1
ATOM 3327 N N . HIS B 1 163 ? -4.168 17.609 12.555 1 97.38 163 HIS B N 1
ATOM 3328 C CA . HIS B 1 163 ? -4.703 16.766 13.609 1 97.38 163 HIS B CA 1
ATOM 3329 C C . HIS B 1 163 ? -6.215 16.594 13.469 1 97.38 163 HIS B C 1
ATOM 3331 O O . HIS B 1 163 ? -6.762 15.555 13.844 1 97.38 163 HIS B O 1
ATOM 3337 N N . LEU B 1 164 ? -6.828 17.562 13.062 1 96.94 164 LEU B N 1
ATOM 3338 C CA . LEU B 1 164 ? -8.273 17.5 12.898 1 96.94 164 LEU B CA 1
ATOM 3339 C C . LEU B 1 164 ? -8.727 18.344 11.719 1 96.94 164 LEU B C 1
ATOM 3341 O O . LEU B 1 164 ? -8.391 19.531 11.633 1 96.94 164 LEU B O 1
ATOM 3345 N N . ALA B 1 165 ? -9.391 17.734 10.812 1 96.75 165 ALA B N 1
ATOM 3346 C CA . ALA B 1 165 ? -10.055 18.391 9.688 1 96.75 165 ALA B CA 1
ATOM 3347 C C . ALA B 1 165 ? -11.312 17.625 9.273 1 96.75 165 ALA B C 1
ATOM 3349 O O . ALA B 1 165 ? -11.555 16.516 9.773 1 96.75 165 ALA B O 1
ATOM 3350 N N . GLN B 1 166 ? -12.141 18.266 8.508 1 96.94 166 GLN B N 1
ATOM 3351 C CA . GLN B 1 166 ? -13.367 17.641 8.039 1 96.94 166 GLN B CA 1
ATOM 3352 C C . GLN B 1 166 ? -13.25 17.234 6.57 1 96.94 166 GLN B C 1
ATOM 3354 O O . GLN B 1 166 ? -12.875 18.047 5.723 1 96.94 166 GLN B O 1
ATOM 3359 N N . ILE B 1 167 ? -13.516 16.016 6.289 1 98.19 167 ILE B N 1
ATOM 3360 C CA . ILE B 1 167 ? -13.695 15.531 4.926 1 98.19 167 ILE B CA 1
ATOM 3361 C C . ILE B 1 167 ? -15.188 15.336 4.633 1 98.19 167 ILE B C 1
ATOM 3363 O O . ILE B 1 167 ? -15.914 14.766 5.445 1 98.19 167 ILE B O 1
ATOM 3367 N N . GLN B 1 168 ? -15.586 15.898 3.562 1 98.81 168 GLN B N 1
ATOM 3368 C CA . GLN B 1 168 ? -16.984 15.734 3.178 1 98.81 168 GLN B CA 1
ATOM 3369 C C . GLN B 1 168 ? -17.156 14.594 2.18 1 98.81 168 GLN B C 1
ATOM 3371 O O . GLN B 1 168 ? -16.531 14.594 1.116 1 98.81 168 GLN B O 1
ATOM 3376 N N . ILE B 1 169 ? -17.891 13.633 2.443 1 98.81 169 ILE B N 1
ATOM 3377 C CA . ILE B 1 169 ? -18.328 12.562 1.551 1 98.81 169 ILE B CA 1
ATOM 3378 C C . ILE B 1 169 ? -19.844 12.594 1.4 1 98.81 169 ILE B C 1
ATOM 3380 O O . ILE B 1 169 ? -20.578 12.391 2.373 1 98.81 169 ILE B O 1
ATOM 3384 N N . GLU B 1 170 ? -20.25 12.773 0.142 1 98.56 170 GLU B N 1
ATOM 3385 C CA . GLU B 1 170 ? -21.672 13.078 -0.037 1 98.56 170 GLU B CA 1
ATOM 3386 C C . GLU B 1 170 ? -22.109 14.188 0.91 1 98.56 170 GLU B C 1
ATOM 3388 O O . GLU B 1 170 ? -21.547 15.289 0.894 1 98.56 170 GLU B O 1
ATOM 3393 N N . GLY B 1 171 ? -23.031 13.961 1.729 1 97.81 171 GLY B N 1
ATOM 3394 C CA . GLY B 1 171 ? -23.516 15 2.617 1 97.81 171 GLY B CA 1
ATOM 3395 C C . GLY B 1 171 ? -22.922 14.938 4.008 1 97.81 171 GLY B C 1
ATOM 3396 O O . GLY B 1 171 ? -23.188 15.797 4.848 1 97.81 171 GLY B O 1
ATOM 3397 N N . ASP B 1 172 ? -22.047 13.992 4.285 1 98.5 172 ASP B N 1
ATOM 3398 C CA . ASP B 1 172 ? -21.5 13.789 5.625 1 98.5 172 ASP B CA 1
ATOM 3399 C C . ASP B 1 172 ? -20.172 14.516 5.785 1 98.5 172 ASP B C 1
ATOM 3401 O O . ASP B 1 172 ? -19.328 14.5 4.879 1 98.5 172 ASP B O 1
ATOM 3405 N N . PHE B 1 173 ? -19.984 15.18 6.875 1 98.44 173 PHE B N 1
ATOM 3406 C CA . PHE B 1 173 ? -18.703 15.734 7.293 1 98.44 173 PHE B CA 1
ATOM 3407 C C . PHE B 1 173 ? -18.047 14.844 8.336 1 98.44 173 PHE B C 1
ATOM 3409 O O . PHE B 1 173 ? -18.594 14.641 9.422 1 98.44 173 PHE B O 1
ATOM 3416 N N . LEU B 1 174 ? -16.953 14.297 7.965 1 98.12 174 LEU B N 1
ATOM 3417 C CA . LEU B 1 174 ? -16.266 13.312 8.797 1 98.12 174 LEU B CA 1
ATOM 3418 C C . LEU B 1 174 ? -14.953 13.875 9.328 1 98.12 174 LEU B C 1
ATOM 3420 O O . LEU B 1 174 ? -14.117 14.352 8.555 1 98.12 174 LEU B O 1
ATOM 3424 N N . GLN B 1 175 ? -14.828 13.812 10.648 1 97.25 175 GLN B N 1
ATOM 3425 C CA . GLN B 1 175 ? -13.578 14.25 11.266 1 97.25 175 GLN B CA 1
ATOM 3426 C C . GLN B 1 175 ? -12.445 13.281 10.945 1 97.25 175 GLN B C 1
ATOM 3428 O O . GLN B 1 175 ? -12.594 12.07 11.109 1 97.25 175 GLN B O 1
ATOM 3433 N N . CYS B 1 176 ? -11.305 13.82 10.5 1 95.75 176 CYS B N 1
ATOM 3434 C CA . CYS B 1 176 ? -10.156 13.016 10.117 1 95.75 176 CYS B CA 1
ATOM 3435 C C . CYS B 1 176 ? -8.852 13.742 10.414 1 95.75 176 CYS B C 1
ATOM 3437 O O . CYS B 1 176 ? -8.828 14.969 10.508 1 95.75 176 CYS B O 1
ATOM 3439 N N . SER B 1 177 ? -7.859 12.961 10.68 1 96.69 177 SER B N 1
ATOM 3440 C CA . SER B 1 177 ? -6.48 13.445 10.703 1 96.69 177 SER B CA 1
ATOM 3441 C C . SER B 1 177 ? -5.691 12.945 9.5 1 96.69 177 SER B C 1
ATOM 3443 O O . SER B 1 177 ? -6.02 11.906 8.93 1 96.69 177 SER B O 1
ATOM 3445 N N . PHE B 1 178 ? -4.781 13.672 9.047 1 93.94 178 PHE B N 1
ATOM 3446 C CA . PHE B 1 178 ? -3.988 13.086 7.973 1 93.94 178 PHE B CA 1
ATOM 3447 C C . PHE B 1 178 ? -2.602 13.719 7.918 1 93.94 178 PHE B C 1
ATOM 3449 O O . PHE B 1 178 ? -2.42 14.867 8.336 1 93.94 178 PHE B O 1
ATOM 3456 N N . SER B 1 179 ? -1.676 12.922 7.559 1 94.69 179 SER B N 1
ATOM 3457 C CA . SER B 1 179 ? -0.294 13.32 7.301 1 94.69 179 SER B CA 1
ATOM 3458 C C . SER B 1 179 ? -0.146 13.945 5.922 1 94.69 179 SER B C 1
ATOM 3460 O O . SER B 1 179 ? -0.753 13.484 4.953 1 94.69 179 SER B O 1
ATOM 3462 N N . ILE B 1 180 ? 0.668 14.969 5.883 1 95.31 180 ILE B N 1
ATOM 3463 C CA . ILE B 1 180 ? 0.896 15.672 4.625 1 95.31 180 ILE B CA 1
ATOM 3464 C C . ILE B 1 180 ? 2.24 15.258 4.035 1 95.31 180 ILE B C 1
ATOM 3466 O O . ILE B 1 180 ? 3.283 15.414 4.676 1 95.31 180 ILE B O 1
ATOM 3470 N N . LEU B 1 181 ? 2.197 14.633 2.852 1 92.25 181 LEU B N 1
ATOM 3471 C CA . LEU B 1 181 ? 3.412 14.188 2.184 1 92.25 181 LEU B CA 1
ATOM 3472 C C . LEU B 1 181 ? 3.77 15.109 1.021 1 92.25 181 LEU B C 1
ATOM 3474 O O . LEU B 1 181 ? 2.881 15.641 0.355 1 92.25 181 LEU B O 1
ATOM 3478 N N . GLU B 1 182 ? 5.121 14.992 0.876 1 87.38 182 GLU B N 1
ATOM 3479 C CA . GLU B 1 182 ? 5.645 15.766 -0.244 1 87.38 182 GLU B CA 1
ATOM 3480 C C . GLU B 1 182 ? 5.738 14.922 -1.509 1 87.38 182 GLU B C 1
ATOM 3482 O O . GLU B 1 182 ? 5.953 13.711 -1.434 1 87.38 182 GLU B O 1
ATOM 3487 N N . GLU B 1 183 ? 5.508 15.445 -2.719 1 80.81 183 GLU B N 1
ATOM 3488 C CA . GLU B 1 183 ? 5.746 14.844 -4.023 1 80.81 183 GLU B CA 1
ATOM 3489 C C . GLU B 1 183 ? 4.883 13.602 -4.223 1 80.81 183 GLU B C 1
ATOM 3491 O O . GLU B 1 183 ? 5.383 12.555 -4.641 1 80.81 183 GLU B O 1
ATOM 3496 N N . GLN B 1 184 ? 3.758 13.562 -3.76 1 82.94 184 GLN B N 1
ATOM 3497 C CA . GLN B 1 184 ? 2.793 12.492 -3.988 1 82.94 184 GLN B CA 1
ATOM 3498 C C . GLN B 1 184 ? 1.78 12.883 -5.062 1 82.94 184 GLN B C 1
ATOM 3500 O O . GLN B 1 184 ? 1.197 13.969 -5.008 1 82.94 184 GLN B O 1
ATOM 3505 N N . PRO B 1 185 ? 1.639 12.023 -6.031 1 85.94 185 PRO B N 1
ATOM 3506 C CA . PRO B 1 185 ? 0.701 12.344 -7.109 1 85.94 185 PRO B CA 1
ATOM 3507 C C . PRO B 1 185 ? -0.758 12.234 -6.672 1 85.94 185 PRO B C 1
ATOM 3509 O O . PRO B 1 185 ? -1.612 12.969 -7.176 1 85.94 185 PRO B O 1
ATOM 3512 N N . MET B 1 186 ? -1.04 11.359 -5.789 1 91.06 186 MET B N 1
ATOM 3513 C CA . MET B 1 186 ? -2.398 11.148 -5.293 1 91.06 186 MET B CA 1
ATOM 3514 C C . MET B 1 186 ? -2.812 12.266 -4.344 1 91.06 186 MET B C 1
ATOM 3516 O O . MET B 1 186 ? -2.057 12.633 -3.443 1 91.06 186 MET B O 1
ATOM 3520 N N . ASP B 1 187 ? -4.008 12.828 -4.543 1 96.12 187 ASP B N 1
ATOM 3521 C CA . ASP B 1 187 ? -4.496 13.906 -3.689 1 96.12 187 ASP B CA 1
ATOM 3522 C C . ASP B 1 187 ? -4.66 13.43 -2.248 1 96.12 187 ASP B C 1
ATOM 3524 O O . ASP B 1 187 ? -4.129 14.047 -1.319 1 96.12 187 ASP B O 1
ATOM 3528 N N . MET B 1 188 ? -5.383 12.312 -2.145 1 97.25 188 MET B N 1
ATOM 3529 C CA . MET B 1 188 ? -5.727 11.859 -0.801 1 97.25 188 MET B CA 1
ATOM 3530 C C . MET B 1 188 ? -5.871 10.344 -0.764 1 97.25 188 MET B C 1
ATOM 3532 O O . MET B 1 188 ? -6.402 9.742 -1.701 1 97.25 188 MET B O 1
ATOM 3536 N N . LEU B 1 189 ? -5.332 9.75 0.253 1 97 189 LEU B N 1
ATOM 3537 C CA . LEU B 1 189 ? -5.492 8.336 0.581 1 97 189 LEU B CA 1
ATOM 3538 C C . LEU B 1 189 ? -6.234 8.164 1.902 1 97 189 LEU B C 1
ATOM 3540 O O . LEU B 1 189 ? -5.793 8.672 2.936 1 97 189 LEU B O 1
ATOM 3544 N N . LEU B 1 190 ? -7.398 7.582 1.863 1 98.31 190 LEU B N 1
ATOM 3545 C CA . LEU B 1 190 ? -8.117 7.238 3.084 1 98.31 190 LEU B CA 1
ATOM 3546 C C . LEU B 1 190 ? -7.617 5.922 3.662 1 98.31 190 LEU B C 1
ATOM 3548 O O . LEU B 1 190 ? -7.844 4.859 3.08 1 98.31 190 LEU B O 1
ATOM 3552 N N . GLY B 1 191 ? -6.938 6.031 4.777 1 97.12 191 GLY B N 1
ATOM 3553 C CA . GLY B 1 191 ? -6.363 4.855 5.414 1 97.12 191 GLY B CA 1
ATOM 3554 C C . GLY B 1 191 ? -7.277 4.234 6.453 1 97.12 191 GLY B C 1
ATOM 3555 O O . GLY B 1 191 ? -8.414 4.672 6.629 1 97.12 191 GLY B O 1
ATOM 3556 N N . LEU B 1 192 ? -6.715 3.219 7.074 1 97.69 192 LEU B N 1
ATOM 3557 C CA . LEU B 1 192 ? -7.492 2.424 8.023 1 97.69 192 LEU B CA 1
ATOM 3558 C C . LEU B 1 192 ? -7.859 3.25 9.25 1 97.69 192 LEU B C 1
ATOM 3560 O O . LEU B 1 192 ? -8.898 3.012 9.875 1 97.69 192 LEU B O 1
ATOM 3564 N N . ASP B 1 193 ? -7.109 4.273 9.633 1 96.31 193 ASP B N 1
ATOM 3565 C CA . ASP B 1 193 ? -7.426 5.141 10.766 1 96.31 193 ASP B CA 1
ATOM 3566 C C . ASP B 1 193 ? -8.789 5.812 10.578 1 96.31 193 ASP B C 1
ATOM 3568 O O . ASP B 1 193 ? -9.672 5.688 11.422 1 96.31 193 ASP B O 1
ATOM 3572 N N . MET B 1 194 ? -8.938 6.375 9.469 1 97.5 194 MET B N 1
ATOM 3573 C CA . MET B 1 194 ? -10.195 7.062 9.195 1 97.5 194 MET B CA 1
ATOM 3574 C C . MET B 1 194 ? -11.32 6.062 8.938 1 97.5 194 MET B C 1
ATOM 3576 O O . MET B 1 194 ? -12.445 6.246 9.406 1 97.5 194 MET B O 1
ATOM 3580 N N . LEU B 1 195 ? -11.031 4.984 8.188 1 98.62 195 LEU B N 1
ATOM 3581 C CA . LEU B 1 195 ? -12.047 3.984 7.863 1 98.62 195 LEU B CA 1
ATOM 3582 C C . LEU B 1 195 ? -12.594 3.336 9.125 1 98.62 195 LEU B C 1
ATOM 3584 O O . LEU B 1 195 ? -13.805 3.127 9.25 1 98.62 195 LEU B O 1
ATOM 3588 N N . ARG B 1 196 ? -11.688 3.055 10.078 1 98.12 196 ARG B N 1
ATOM 3589 C CA . ARG B 1 196 ? -12.117 2.461 11.336 1 98.12 196 ARG B CA 1
ATOM 3590 C C . ARG B 1 196 ? -12.891 3.469 12.188 1 98.12 196 ARG B C 1
ATOM 3592 O O . ARG B 1 196 ? -13.938 3.143 12.75 1 98.12 196 ARG B O 1
ATOM 3599 N N . ARG B 1 197 ? -12.391 4.648 12.305 1 97.06 197 ARG B N 1
ATOM 3600 C CA . ARG B 1 197 ? -13.016 5.684 13.117 1 97.06 197 ARG B CA 1
ATOM 3601 C C . ARG B 1 197 ? -14.477 5.879 12.719 1 97.06 197 ARG B C 1
ATOM 3603 O O . ARG B 1 197 ? -15.352 6.027 13.578 1 97.06 197 ARG B O 1
ATOM 3610 N N . HIS B 1 198 ? -14.75 5.852 11.461 1 98.38 198 HIS B N 1
ATOM 3611 C CA . HIS B 1 198 ? -16.109 6.129 10.984 1 98.38 198 HIS B CA 1
ATOM 3612 C C . HIS B 1 198 ? -16.828 4.84 10.625 1 98.38 198 HIS B C 1
ATOM 3614 O O . HIS B 1 198 ? -17.844 4.871 9.914 1 98.38 198 HIS B O 1
ATOM 3620 N N . GLN B 1 199 ? -16.25 3.684 11.047 1 98.69 199 GLN B N 1
ATOM 3621 C CA . GLN B 1 199 ? -16.875 2.369 10.93 1 98.69 199 GLN B CA 1
ATOM 3622 C C . GLN B 1 199 ? -17.266 2.078 9.484 1 98.69 199 GLN B C 1
ATOM 3624 O O . GLN B 1 199 ? -18.375 1.626 9.219 1 98.69 199 GLN B O 1
ATOM 3629 N N . CYS B 1 200 ? -16.438 2.389 8.578 1 98.88 200 CYS B N 1
ATOM 3630 C CA . CYS B 1 200 ? -16.75 2.252 7.16 1 98.88 200 CYS B CA 1
ATOM 3631 C C . CYS B 1 200 ? -16.812 0.785 6.754 1 98.88 200 CYS B C 1
ATOM 3633 O O . CYS B 1 200 ? -16.25 -0.075 7.43 1 98.88 200 CYS B O 1
ATOM 3635 N N . SER B 1 201 ? -17.531 0.537 5.664 1 98.94 201 SER B N 1
ATOM 3636 C CA . SER B 1 201 ? -17.531 -0.746 4.965 1 98.94 201 SER B CA 1
ATOM 3637 C C . SER B 1 201 ? -17.188 -0.574 3.49 1 98.94 201 SER B C 1
ATOM 3639 O O . SER B 1 201 ? -17.828 0.198 2.781 1 98.94 201 SER B O 1
ATOM 3641 N N . ILE B 1 202 ? -16.078 -1.166 3.098 1 98.94 202 ILE B N 1
ATOM 3642 C CA . ILE B 1 202 ? -15.781 -1.286 1.676 1 98.94 202 ILE B CA 1
ATOM 3643 C C . ILE B 1 202 ? -16.578 -2.447 1.078 1 98.94 202 ILE B C 1
ATOM 3645 O O . ILE B 1 202 ? -16.188 -3.609 1.224 1 98.94 202 ILE B O 1
ATOM 3649 N N . ASP B 1 203 ? -17.641 -2.111 0.457 1 98.94 203 ASP B N 1
ATOM 3650 C CA . ASP B 1 203 ? -18.578 -3.107 -0.047 1 98.94 203 ASP B CA 1
ATOM 3651 C C . ASP B 1 203 ? -18.406 -3.324 -1.548 1 98.94 203 ASP B C 1
ATOM 3653 O O . ASP B 1 203 ? -18.953 -2.576 -2.359 1 98.94 203 ASP B O 1
ATOM 3657 N N . LEU B 1 204 ? -17.734 -4.402 -1.912 1 98.88 204 LEU B N 1
ATOM 3658 C CA . LEU B 1 204 ? -17.375 -4.625 -3.312 1 98.88 204 LEU B CA 1
ATOM 3659 C C . LEU B 1 204 ? -18.516 -5.34 -4.043 1 98.88 204 LEU B C 1
ATOM 3661 O O . LEU B 1 204 ? -18.547 -5.367 -5.277 1 98.88 204 LEU B O 1
ATOM 3665 N N . LYS B 1 205 ? -19.438 -5.926 -3.299 1 98.75 205 LYS B N 1
ATOM 3666 C CA . LYS B 1 205 ? -20.641 -6.469 -3.932 1 98.75 205 LYS B CA 1
ATOM 3667 C C . LYS B 1 205 ? -21.5 -5.352 -4.516 1 98.75 205 LYS B C 1
ATOM 3669 O O . LYS B 1 205 ? -21.969 -5.453 -5.652 1 98.75 205 LYS B O 1
ATOM 3674 N N . ARG B 1 206 ? -21.672 -4.352 -3.752 1 98.81 206 ARG B N 1
ATOM 3675 C CA . ARG B 1 206 ? -22.5 -3.227 -4.18 1 98.81 206 ARG B CA 1
ATOM 3676 C C . ARG B 1 206 ? -21.656 -2.131 -4.809 1 98.81 206 ARG B C 1
ATOM 3678 O O . ARG B 1 206 ? -22.188 -1.14 -5.32 1 98.81 206 ARG B O 1
ATOM 3685 N N . ASN B 1 207 ? -20.359 -2.258 -4.777 1 98.81 207 ASN B N 1
ATOM 3686 C CA . ASN B 1 207 ? -19.391 -1.313 -5.316 1 98.81 207 ASN B CA 1
ATOM 3687 C C . ASN B 1 207 ? -19.547 0.072 -4.699 1 98.81 207 ASN B C 1
ATOM 3689 O O . ASN B 1 207 ? -19.609 1.073 -5.414 1 98.81 207 ASN B O 1
ATOM 3693 N N . VAL B 1 208 ? -19.625 0.127 -3.332 1 98.94 208 VAL B N 1
ATOM 3694 C CA . VAL B 1 208 ? -19.797 1.391 -2.621 1 98.94 208 VAL B CA 1
ATOM 3695 C C . VAL B 1 208 ? -18.953 1.383 -1.347 1 98.94 208 VAL B C 1
ATOM 3697 O O . VAL B 1 208 ? -18.609 0.318 -0.83 1 98.94 208 VAL B O 1
ATOM 3700 N N . LEU B 1 209 ? -18.578 2.535 -0.905 1 98.94 209 LEU B N 1
ATOM 3701 C CA . LEU B 1 209 ? -18.125 2.77 0.462 1 98.94 209 LEU B CA 1
ATOM 3702 C C . LEU B 1 209 ? -19.281 3.203 1.352 1 98.94 209 LEU B C 1
ATOM 3704 O O . LEU B 1 209 ? -19.984 4.16 1.03 1 98.94 209 LEU B O 1
ATOM 3708 N N . VAL B 1 210 ? -19.5 2.492 2.41 1 98.94 210 VAL B N 1
ATOM 3709 C CA . VAL B 1 210 ? -20.531 2.848 3.379 1 98.94 210 VAL B CA 1
ATOM 3710 C C . VAL B 1 210 ? -19.891 3.508 4.598 1 98.94 210 VAL B C 1
ATOM 3712 O O . VAL B 1 210 ? -18.984 2.951 5.203 1 98.94 210 VAL B O 1
ATOM 3715 N N . ILE B 1 211 ? -20.375 4.691 4.887 1 98.94 211 ILE B N 1
ATOM 3716 C CA . ILE B 1 211 ? -20 5.328 6.145 1 98.94 211 ILE B CA 1
ATOM 3717 C C . ILE B 1 211 ? -20.844 4.754 7.285 1 98.94 211 ILE B C 1
ATOM 3719 O O . ILE B 1 211 ? -22.016 5.086 7.426 1 98.94 211 ILE B O 1
ATOM 3723 N N . GLY B 1 212 ? -20.203 4 8.133 1 98.75 212 GLY B N 1
ATOM 3724 C CA . GLY B 1 212 ? -20.938 3.203 9.102 1 98.75 212 GLY B CA 1
ATOM 3725 C C . GLY B 1 212 ? -21.594 4.035 10.18 1 98.75 212 GLY B C 1
ATOM 3726 O O . GLY B 1 212 ? -22.641 3.672 10.695 1 98.75 212 GLY B O 1
ATOM 3727 N N . THR B 1 213 ? -21.031 5.113 10.531 1 98.25 213 THR B N 1
ATOM 3728 C CA . THR B 1 213 ? -21.547 5.934 11.625 1 98.25 213 THR B CA 1
ATOM 3729 C C . THR B 1 213 ? -22.797 6.691 11.195 1 98.25 213 THR B C 1
ATOM 3731 O O . THR B 1 213 ? -23.641 7.031 12.023 1 98.25 213 THR B O 1
ATOM 3734 N N . THR B 1 214 ? -23.031 6.934 9.914 1 98.38 214 THR B N 1
ATOM 3735 C CA . THR B 1 214 ? -24.156 7.754 9.477 1 98.38 214 THR B CA 1
ATOM 3736 C C . THR B 1 214 ? -25.062 6.957 8.547 1 98.38 214 THR B C 1
ATOM 3738 O O . THR B 1 214 ? -26.234 7.324 8.352 1 98.38 214 THR B O 1
ATOM 3741 N N . GLY B 1 215 ? -24.5 5.914 7.914 1 98.31 215 GLY B N 1
ATOM 3742 C CA . GLY B 1 215 ? -25.25 5.137 6.941 1 98.31 215 GLY B CA 1
ATOM 3743 C C . GLY B 1 215 ? -25.109 5.648 5.52 1 98.31 215 GLY B C 1
ATOM 3744 O O . GLY B 1 215 ? -25.547 5 4.574 1 98.31 215 GLY B O 1
ATOM 3745 N N . THR B 1 216 ? -24.453 6.742 5.328 1 98.62 216 THR B N 1
ATOM 3746 C CA . THR B 1 216 ? -24.219 7.32 4.008 1 98.62 216 THR B CA 1
ATOM 3747 C C . THR B 1 216 ? -23.422 6.363 3.129 1 98.62 216 THR B C 1
ATOM 3749 O O . THR B 1 216 ? -22.531 5.664 3.615 1 98.62 216 THR B O 1
ATOM 3752 N N . GLN B 1 217 ? -23.703 6.332 1.854 1 98.88 217 GLN B N 1
ATOM 3753 C CA . GLN B 1 217 ? -22.984 5.52 0.88 1 98.88 217 GLN B CA 1
ATOM 3754 C C . GLN B 1 217 ? -22.469 6.371 -0.281 1 98.88 217 GLN B C 1
ATOM 3756 O O . GLN B 1 217 ? -23.109 7.359 -0.655 1 98.88 217 GLN B O 1
ATOM 3761 N N . THR B 1 218 ? -21.391 6.031 -0.787 1 98.94 218 THR B N 1
ATOM 3762 C CA . THR B 1 218 ? -20.844 6.637 -2.002 1 98.94 218 THR B CA 1
ATOM 3763 C C . THR B 1 218 ? -20.266 5.566 -2.924 1 98.94 218 THR B C 1
ATOM 3765 O O . THR B 1 218 ? -19.625 4.629 -2.461 1 98.94 218 THR B O 1
ATOM 3768 N N . SER B 1 219 ? -20.5 5.645 -4.219 1 98.88 219 SER B N 1
ATOM 3769 C CA . SER B 1 219 ? -20.031 4.66 -5.191 1 98.88 219 SER B CA 1
ATOM 3770 C C . SER B 1 219 ? -18.547 4.828 -5.488 1 98.88 219 SER B C 1
ATOM 3772 O O . SER B 1 219 ? -18.062 5.953 -5.586 1 98.88 219 SER B O 1
ATOM 3774 N N . PHE B 1 220 ? -17.859 3.746 -5.621 1 98.88 220 PHE B N 1
ATOM 3775 C CA . PHE B 1 220 ? -16.516 3.811 -6.172 1 98.88 220 PHE B CA 1
ATOM 3776 C C . PHE B 1 220 ? -16.547 4.281 -7.621 1 98.88 220 PHE B C 1
ATOM 3778 O O . PHE B 1 220 ? -17.438 3.912 -8.383 1 98.88 220 PHE B O 1
ATOM 3785 N N . LEU B 1 221 ? -15.547 5.023 -7.977 1 98.69 221 LEU B N 1
ATOM 3786 C CA . LEU B 1 221 ? -15.484 5.609 -9.312 1 98.69 221 LEU B CA 1
ATOM 3787 C C . LEU B 1 221 ? -15.258 4.535 -10.367 1 98.69 221 LEU B C 1
ATOM 3789 O O . LEU B 1 221 ? -14.484 3.598 -10.148 1 98.69 221 LEU B O 1
ATOM 3793 N N . PRO B 1 222 ? -15.969 4.707 -11.508 1 97.31 222 PRO B N 1
ATOM 3794 C CA . PRO B 1 222 ? -15.609 3.844 -12.633 1 97.31 222 PRO B CA 1
ATOM 3795 C C . PRO B 1 222 ? -14.211 4.141 -13.18 1 97.31 222 PRO B C 1
ATOM 3797 O O . PRO B 1 222 ? -13.648 5.199 -12.898 1 97.31 222 PRO B O 1
ATOM 3800 N N . GLU B 1 223 ? -13.688 3.236 -13.922 1 94 223 GLU B N 1
ATOM 3801 C CA . GLU B 1 223 ? -12.32 3.32 -14.438 1 94 223 GLU B CA 1
ATOM 3802 C C . GLU B 1 223 ? -12.094 4.625 -15.195 1 94 223 GLU B C 1
ATOM 3804 O O . GLU B 1 223 ? -11.039 5.242 -15.078 1 94 223 GLU B O 1
ATOM 3809 N N . GLY B 1 224 ? -12.992 5.035 -15.945 1 95.31 224 GLY B N 1
ATOM 3810 C CA . GLY B 1 224 ? -12.883 6.227 -16.766 1 95.31 224 GLY B CA 1
ATOM 3811 C C . GLY B 1 224 ? -12.766 7.504 -15.961 1 95.31 224 GLY B C 1
ATOM 3812 O O . GLY B 1 224 ? -12.359 8.539 -16.484 1 95.31 224 GLY B O 1
ATOM 3813 N N . GLU B 1 225 ? -13.125 7.516 -14.648 1 97.25 225 GLU B N 1
ATOM 3814 C CA . GLU B 1 225 ? -13.125 8.719 -13.812 1 97.25 225 GLU B CA 1
ATOM 3815 C C . GLU B 1 225 ? -11.969 8.703 -12.828 1 97.25 225 GLU B C 1
ATOM 3817 O O . GLU B 1 225 ? -11.828 9.617 -12.008 1 97.25 225 GLU B O 1
ATOM 3822 N N . LEU B 1 226 ? -11.172 7.656 -12.914 1 96.44 226 LEU B N 1
ATOM 3823 C CA . LEU B 1 226 ? -10.023 7.59 -12.023 1 96.44 226 LEU B CA 1
ATOM 3824 C C . LEU B 1 226 ? -9 8.664 -12.375 1 96.44 226 LEU B C 1
ATOM 3826 O O . LEU B 1 226 ? -8.875 9.055 -13.539 1 96.44 226 LEU B O 1
ATOM 3830 N N . PRO B 1 227 ? -8.328 9.172 -11.336 1 94.5 227 PRO B N 1
ATOM 3831 C CA . PRO B 1 227 ? -7.27 10.141 -11.641 1 94.5 227 PRO B CA 1
ATOM 3832 C C . PRO B 1 227 ? -6.137 9.531 -12.469 1 94.5 227 PRO B C 1
ATOM 3834 O O . PRO B 1 227 ? -5.98 8.312 -12.508 1 94.5 227 PRO B O 1
ATOM 3837 N N . PRO B 1 228 ? -5.383 10.359 -13.141 1 87.75 228 PRO B N 1
ATOM 3838 C CA . PRO B 1 228 ? -4.316 9.875 -14.023 1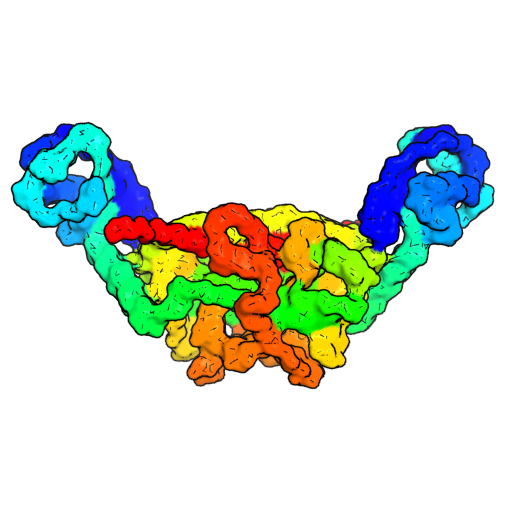 87.75 228 PRO B CA 1
ATOM 3839 C C . PRO B 1 228 ?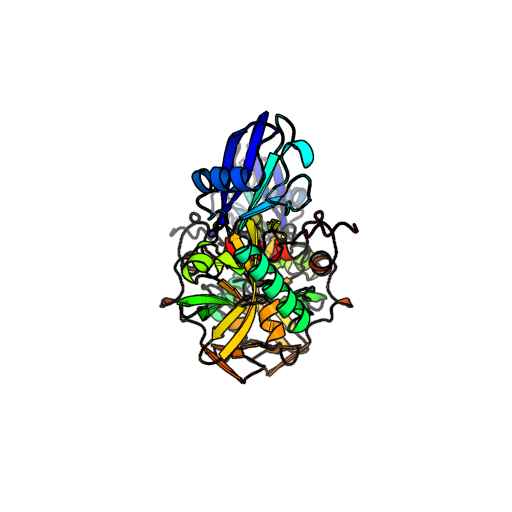 -3.314 8.977 -13.297 1 87.75 228 PRO B C 1
ATOM 3841 O O . PRO B 1 228 ? -2.838 7.996 -13.867 1 87.75 228 PRO B O 1
ATOM 3844 N N . CYS B 1 229 ? -3.031 9.32 -12.078 1 84.69 229 CYS B N 1
ATOM 3845 C CA . CYS B 1 229 ? -2.053 8.539 -11.328 1 84.69 229 CYS B CA 1
ATOM 3846 C C . CYS B 1 229 ? -2.57 7.137 -11.047 1 84.69 229 CYS B C 1
ATOM 3848 O O . CYS B 1 229 ? -1.784 6.211 -10.828 1 84.69 229 CYS B O 1
ATOM 3850 N N . ALA B 1 230 ? -3.828 6.969 -11.07 1 84.56 230 ALA B N 1
ATOM 3851 C CA . ALA B 1 230 ? -4.438 5.656 -10.852 1 84.56 230 ALA B CA 1
ATOM 3852 C C . ALA B 1 230 ? -4.457 4.84 -12.141 1 84.56 230 ALA B C 1
ATOM 3854 O O . ALA B 1 230 ? -4.43 3.607 -12.102 1 84.56 230 ALA B O 1
ATOM 3855 N N . LYS B 1 231 ? -4.66 5.578 -13.305 1 67.44 231 LYS B N 1
ATOM 3856 C CA . LYS B 1 231 ? -4.758 4.922 -14.609 1 67.44 231 LYS B CA 1
ATOM 3857 C C . LYS B 1 231 ? -3.408 4.359 -15.039 1 67.44 231 LYS B C 1
ATOM 3859 O O . LYS B 1 231 ? -3.348 3.379 -15.781 1 67.44 231 LYS B O 1
ATOM 3864 N N . LEU B 1 232 ? -2.377 5.102 -14.656 1 53.06 232 LEU B N 1
ATOM 3865 C CA . LEU B 1 232 ? -1.043 4.648 -15.031 1 53.06 232 LEU B CA 1
ATOM 3866 C C . LEU B 1 232 ? -0.75 3.273 -14.438 1 53.06 232 LEU B C 1
ATOM 3868 O O . LEU B 1 232 ? -0.005 2.484 -15.023 1 53.06 232 LEU B O 1
ATOM 3872 N N . VAL B 1 233 ? -1.353 3.166 -13.273 1 49.38 233 VAL B N 1
ATOM 3873 C CA . VAL B 1 233 ? -1.159 1.831 -12.719 1 49.38 233 VAL B CA 1
ATOM 3874 C C . VAL B 1 233 ? -1.786 0.791 -13.641 1 49.38 233 VAL B C 1
ATOM 3876 O O . VAL B 1 233 ? -1.297 -0.337 -13.742 1 49.38 233 VAL B O 1
ATOM 3879 N N . SER B 1 234 ? -2.957 1.319 -14.375 1 40.75 234 SER B N 1
ATOM 3880 C CA . SER B 1 234 ? -3.646 0.398 -15.273 1 40.75 234 SER B CA 1
ATOM 3881 C C . SER B 1 234 ? -2.896 0.25 -16.594 1 40.75 234 SER B C 1
ATOM 3883 O O . SER B 1 234 ? -2.957 -0.803 -17.234 1 40.75 234 SER B O 1
ATOM 3885 N N . GLY B 1 235 ? -2.539 1.483 -17.234 1 34 235 GLY B N 1
ATOM 3886 C CA . GLY B 1 235 ? -2.076 1.479 -18.609 1 34 235 GLY B CA 1
ATOM 3887 C C . GLY B 1 235 ? -0.65 0.985 -18.766 1 34 235 GLY B C 1
ATOM 3888 O O . GLY B 1 235 ? -0.323 0.302 -19.734 1 34 235 GLY B O 1
ATOM 3889 N N . THR B 1 236 ? 0.321 2.102 -18.531 1 35.62 236 THR B N 1
ATOM 3890 C CA . THR B 1 236 ? 1.618 2.189 -19.203 1 35.62 236 THR B CA 1
ATOM 3891 C C . THR B 1 236 ? 2.504 1.011 -18.812 1 35.62 236 THR B C 1
ATOM 3893 O O . THR B 1 236 ? 2.297 0.391 -17.766 1 35.62 236 THR B O 1
ATOM 3896 N N . GLY B 1 237 ? 3.447 0.706 -19.797 1 31.77 237 GLY B N 1
ATOM 3897 C CA . GLY B 1 237 ? 4.801 0.173 -19.797 1 31.77 237 GLY B CA 1
ATOM 3898 C C . GLY B 1 237 ? 5.598 0.572 -18.578 1 31.77 237 GLY B C 1
ATOM 3899 O O . GLY B 1 237 ? 5.176 1.44 -17.812 1 31.77 237 GLY B O 1
ATOM 3900 N N . PRO B 1 238 ? 6.832 -0.028 -18.344 1 31.75 238 PRO B N 1
ATOM 3901 C CA . PRO B 1 238 ? 7.828 0.073 -17.281 1 31.75 238 PRO B CA 1
ATOM 3902 C C . PRO B 1 238 ? 8.016 1.504 -16.781 1 31.75 238 PRO B C 1
ATOM 3904 O O . PRO B 1 238 ? 8.867 1.756 -15.922 1 31.75 238 PRO B O 1
ATOM 3907 N N . GLU B 1 239 ? 7.57 2.648 -17.453 1 31.41 239 GLU B N 1
ATOM 3908 C CA . GLU B 1 239 ? 8.258 3.873 -17.062 1 31.41 239 GLU B CA 1
ATOM 3909 C C . GLU B 1 239 ? 7.684 4.441 -15.766 1 31.41 239 GLU B C 1
ATOM 3911 O O . GLU B 1 239 ? 8.422 4.961 -14.93 1 31.41 239 GLU B O 1
ATOM 3916 N N . GLU B 1 240 ? 6.547 5.145 -15.844 1 34.22 240 GLU B N 1
ATOM 3917 C CA . GLU B 1 240 ? 6.25 6.254 -14.945 1 34.22 240 GLU B CA 1
ATOM 3918 C C . GLU B 1 240 ? 5.641 5.758 -13.641 1 34.22 240 GLU B C 1
ATOM 3920 O O . GLU B 1 240 ? 4.805 4.852 -13.641 1 34.22 240 GLU B O 1
ATOM 3925 N N . SER B 1 241 ? 6.234 6.145 -12.438 1 36.69 241 SER B N 1
ATOM 3926 C CA . SER B 1 241 ? 6.043 6.004 -11 1 36.69 241 SER B CA 1
ATOM 3927 C C . SER B 1 241 ? 4.609 6.34 -10.594 1 36.69 241 SER B C 1
ATOM 3929 O O . SER B 1 241 ? 4.184 7.492 -10.711 1 36.69 241 SER B O 1
ATOM 3931 N N . SER B 1 242 ? 3.605 5.695 -10.859 1 34.53 242 SER B N 1
ATOM 3932 C CA . SER B 1 242 ? 2.201 6.066 -10.711 1 34.53 242 SER B CA 1
ATOM 3933 C C . SER B 1 242 ? 1.832 6.242 -9.242 1 34.53 242 SER B C 1
ATOM 3935 O O . SER B 1 242 ? 2.59 5.844 -8.352 1 34.53 242 SER B O 1
ATOM 3937 N N . ASP B 1 243 ? 0.679 6.613 -9.008 1 37.31 243 ASP B N 1
ATOM 3938 C CA . ASP B 1 243 ? -0.043 7.043 -7.816 1 37.31 243 ASP B CA 1
ATOM 3939 C C . ASP B 1 243 ? 0.116 6.031 -6.688 1 37.31 243 ASP B C 1
ATOM 3941 O O . ASP B 1 243 ? 0.143 6.406 -5.512 1 37.31 243 ASP B O 1
ATOM 3945 N N . LYS B 1 244 ? 0.193 4.762 -6.988 1 38.47 244 LYS B N 1
ATOM 3946 C CA . LYS B 1 244 ? 0.174 3.725 -5.961 1 38.47 244 LYS B CA 1
ATOM 3947 C C . LYS B 1 244 ? 1.506 3.662 -5.219 1 38.47 244 LYS B C 1
ATOM 3949 O O . LYS B 1 244 ? 1.606 3.023 -4.168 1 38.47 244 LYS B O 1
ATOM 3954 N N . GLU B 1 245 ? 2.629 4.125 -5.879 1 40.06 245 GLU B N 1
ATOM 3955 C CA . GLU B 1 245 ? 3.922 4.273 -5.219 1 40.06 245 GLU B CA 1
ATOM 3956 C C . GLU B 1 245 ? 3.799 5.117 -3.951 1 40.06 245 GLU B C 1
ATOM 3958 O O . GLU B 1 245 ? 4.43 4.816 -2.936 1 40.06 245 GLU B O 1
ATOM 3963 N N . ILE B 1 246 ? 3.082 6.168 -4.184 1 37.91 246 ILE B N 1
ATOM 3964 C CA . ILE B 1 246 ? 2.959 7.195 -3.154 1 37.91 246 ILE B CA 1
ATOM 3965 C C . ILE B 1 246 ? 2.07 6.688 -2.021 1 37.91 246 ILE B C 1
ATOM 3967 O O . ILE B 1 246 ? 2.4 6.848 -0.845 1 37.91 246 ILE B O 1
ATOM 3971 N N . ALA B 1 247 ? 0.888 6.172 -2.305 1 38.19 247 ALA B N 1
ATOM 3972 C CA . ALA B 1 247 ? -0.02 5.797 -1.224 1 38.19 247 ALA B CA 1
ATOM 3973 C C . ALA B 1 247 ? 0.622 4.762 -0.304 1 38.19 247 ALA B C 1
ATOM 3975 O O . ALA B 1 247 ? 0.415 4.789 0.912 1 38.19 247 ALA B O 1
ATOM 3976 N N . ASN B 1 248 ? 1.306 3.912 -0.83 1 38.25 248 ASN B N 1
ATOM 3977 C CA . ASN B 1 248 ? 1.93 2.82 -0.091 1 38.25 248 ASN B CA 1
ATOM 3978 C C . ASN B 1 248 ? 3.15 3.301 0.691 1 38.25 248 ASN B C 1
ATOM 3980 O O . ASN B 1 248 ? 3.51 2.709 1.711 1 38.25 248 ASN B O 1
ATOM 3984 N N . ALA B 1 249 ? 3.803 4.492 0.263 1 36.25 249 ALA B N 1
ATOM 3985 C CA . ALA B 1 249 ? 4.93 5.102 0.962 1 36.25 249 ALA B CA 1
ATOM 3986 C C . ALA B 1 249 ? 4.488 5.719 2.285 1 36.25 249 ALA B C 1
ATOM 3988 O O . ALA B 1 249 ? 5.273 5.797 3.234 1 36.25 249 ALA B O 1
ATOM 3989 N N . ILE B 1 250 ? 3.359 6.293 2.254 1 34.91 250 ILE B N 1
ATOM 3990 C CA . ILE B 1 250 ? 2.971 7.137 3.377 1 34.91 250 ILE B CA 1
ATOM 3991 C C . ILE B 1 250 ? 2.521 6.266 4.547 1 34.91 250 ILE B C 1
ATOM 3993 O O . ILE B 1 250 ? 2.225 6.773 5.633 1 34.91 250 ILE B O 1
ATOM 3997 N N . LYS B 1 251 ? 2.322 5.012 4.273 1 33.19 251 LYS B N 1
ATOM 3998 C CA . LYS B 1 251 ? 1.638 4.254 5.316 1 33.19 251 LYS B CA 1
ATOM 3999 C C . LYS B 1 251 ? 2.496 4.148 6.574 1 33.19 251 LYS B C 1
ATOM 4001 O O . LYS B 1 251 ? 1.986 3.861 7.66 1 33.19 251 LYS B O 1
ATOM 4006 N N . HIS B 1 252 ? 3.859 4.18 6.422 1 33.62 252 HIS B N 1
ATOM 4007 C CA . HIS B 1 252 ? 4.637 3.977 7.641 1 33.62 252 HIS B CA 1
ATOM 4008 C C . HIS B 1 252 ? 5.195 5.297 8.164 1 33.62 252 HIS B C 1
ATOM 4010 O O . HIS B 1 252 ? 6.406 5.52 8.133 1 33.62 252 HIS B O 1
ATOM 4016 N N . SER B 1 253 ? 4.574 6.434 7.984 1 29.8 253 SER B N 1
ATOM 4017 C CA . SER B 1 253 ? 5.23 7.609 8.547 1 29.8 253 SER B CA 1
ATOM 4018 C C . SER B 1 253 ? 5.148 7.609 10.07 1 29.8 253 SER B C 1
ATOM 4020 O O . SER B 1 253 ? 4.055 7.594 10.641 1 29.8 253 SER B O 1
ATOM 4022 N N . ALA B 1 254 ? 6.09 6.988 10.688 1 32.44 254 ALA B N 1
ATOM 4023 C CA . ALA B 1 254 ? 6.336 7.297 12.094 1 32.44 254 ALA B CA 1
ATOM 4024 C C . ALA B 1 254 ? 6.527 8.797 12.297 1 32.44 254 ALA B C 1
ATOM 4026 O O . ALA B 1 254 ? 7.418 9.406 11.703 1 32.44 254 ALA B O 1
ATOM 4027 N N . MET B 1 255 ? 5.492 9.508 12.672 1 31.67 255 MET B N 1
ATOM 4028 C CA . MET B 1 255 ? 5.789 10.812 13.266 1 31.67 255 MET B CA 1
ATOM 4029 C C . MET B 1 255 ? 6.734 10.664 14.453 1 31.67 255 MET B C 1
ATOM 4031 O O . MET B 1 255 ? 6.418 9.977 15.422 1 31.67 255 MET B O 1
ATOM 4035 N N . ASP B 1 256 ? 8.008 10.57 14.344 1 30.42 256 ASP B N 1
ATOM 4036 C CA . ASP B 1 256 ? 8.961 10.773 15.43 1 30.42 256 ASP B CA 1
ATOM 4037 C C . ASP B 1 256 ? 8.617 12.016 16.25 1 30.42 256 ASP B C 1
ATOM 4039 O O . ASP B 1 256 ? 8.875 13.141 15.82 1 30.42 256 ASP B O 1
ATOM 4043 N N . SER B 1 257 ? 7.465 12.109 16.812 1 31.09 257 SER B N 1
ATOM 4044 C CA . SER B 1 257 ? 7.344 13.18 17.797 1 31.09 257 SER B CA 1
ATOM 4045 C C . SER B 1 257 ? 8.32 12.977 18.953 1 31.09 257 SER B C 1
ATOM 4047 O O . SER B 1 257 ? 8.289 11.945 19.625 1 31.09 257 SER B O 1
ATOM 4049 N N . GLY B 1 258 ? 9.586 13.414 18.906 1 29.48 258 GLY B N 1
ATOM 4050 C CA . GLY B 1 258 ? 10.469 13.742 20.016 1 29.48 258 GLY B CA 1
ATOM 4051 C C . GLY B 1 258 ? 9.766 14.461 21.156 1 29.48 258 GLY B C 1
ATOM 4052 O O . GLY B 1 258 ? 9.734 15.695 21.188 1 29.48 258 GLY B O 1
ATOM 4053 N N . TRP B 1 259 ? 8.656 14.18 21.641 1 27.52 259 TRP B N 1
ATOM 4054 C CA . TRP B 1 259 ? 8.367 14.781 22.938 1 27.52 259 TRP B CA 1
ATOM 4055 C C . TRP B 1 259 ? 9.375 14.328 23.984 1 27.52 259 TRP B C 1
ATOM 4057 O O . TRP B 1 259 ? 9.422 13.156 24.344 1 27.52 259 TRP B O 1
ATOM 4067 N N . LYS B 1 260 ? 10.664 14.781 24.016 1 28.45 260 LYS B N 1
ATOM 4068 C CA . LYS B 1 260 ? 11.539 14.711 25.172 1 28.45 260 LYS B CA 1
ATOM 4069 C C . LYS B 1 260 ? 10.805 15.133 26.438 1 28.45 260 LYS B C 1
ATOM 4071 O O . LYS B 1 260 ? 10.148 16.172 26.469 1 28.45 260 LYS B O 1
ATOM 4076 N N . LYS B 1 261 ? 10.609 14.188 27.391 1 28.45 261 LYS B N 1
ATOM 4077 C CA . LYS B 1 261 ? 10.422 14.406 28.812 1 28.45 261 LYS B CA 1
ATOM 4078 C C . LYS B 1 261 ? 11.203 15.625 29.297 1 28.45 261 LYS B C 1
ATOM 4080 O O . LYS B 1 261 ? 12.438 15.586 29.375 1 28.45 261 LYS B O 1
ATOM 4085 N N . HIS B 1 262 ? 11 16.797 28.719 1 20.66 262 HIS B N 1
ATOM 4086 C CA . HIS B 1 262 ? 11.438 17.812 29.672 1 20.66 262 HIS B CA 1
ATOM 4087 C C . HIS B 1 262 ? 10.484 17.906 30.859 1 20.66 262 HIS B C 1
ATOM 4089 O O . HIS B 1 262 ? 9.273 17.766 30.688 1 20.66 262 HIS B O 1
#

Sequence (524 aa):
MLLTVYCVRRDLSEATFSLQVRPDFELHDFRVLCELESGIPAEETQIVYMERLLVDDYCSLGAYGLKDGDMAKIEEEIRQQNIEENMSIAMEEAPESFGQVAMLYINCRVNGHPLKAFVDSGAQMTIMNQVCAERCNIIRLVDRRWAGVAKGVGTQRILGRVHLAQIQIEGDFLQCSFSILEEQPMDMLLGLDMLRRHQCSIDLKRNVLVIGTTGTQTSFLPEGELPPCAKLVSGTGPEESSDKEIANAIKHSAMDSGWKKHMLLTVYCVRRDLSEATFSLQVRPDFELHDFRVLCELESGIPAEETQIVYMERLLVDDYCSLGAYGLKDGDMAKIEEEIRQQNIEENMSIAMEEAPESFGQVAMLYINCRVNGHPLKAFVDSGAQMTIMNQVCAERCNIIRLVDRRWAGVAKGVGTQRILGRVHLAQIQIEGDFLQCSFSILEEQPMDMLLGLDMLRRHQCSIDLKRNVLVIGTTGTQTSFLPEGELPPCAKLVSGTGPEESSDKEIANAIKHSAMDSGWKKH

Radius of gyration: 29.35 Å; Cα contacts (8 Å, |Δi|>4): 1231; chains: 2; bounding box: 57×88×65 Å

pLDDT: mean 86.0, std 20.41, range [20.66, 98.94]

InterPro domains:
  IPR000626 Ubiquitin-like domain [PS50053] (1-70)
  IPR019103 Aspartic peptidase, DDI1-type [PF09668] (95-203)
  IPR019103 Aspartic peptidase, DDI1-type [cd05479] (89-211)
  IPR021109 Aspartic peptidase domain superfamily [G3DSA:2.40.70.10] (86-228)
  IPR021109 Aspartic peptidase domain superfamily [SSF50630] (90-204)
  IPR029071 Ubiquitin-like domain superfamily [SSF54236] (4-74)
  IPR033882 DNA damage inducible protein 1 ubiquitin-like domain [cd01796] (1-71)

Secondary structure (DSSP, 8-state):
-EEEEEEE-TTS-EEEEEEE--TT-BHHHHHHHHHHHH---GGGEEEEETTEEE--TTSBTTTTT--TT-EEEEEEHHHHHHHHHHHHHHHHH-GGGGS-----EEEEEETTEEEEEEE-TT-SS-EEEHHHHHHTT-GGG-BGGG-EEE-SSS-EEEEEEEEEEEEEETTEEEEEEEEEESS-SSSEEE-HHHHHHTT-EEETTTTEEE-TTT--EEEPPPGGGS-HHHHHHHH--TT---THHHHHHGGGB---------/-EEEEEEE-TTS-EEEEEEE--TT-BHHHHHHHHHHHH---GGGEEEEETTEEE--TTSBTTTTT--TT-EEEEEEHHHHHHHHHHHHHHHHH-GGGGS-----EEEEEETTEEEEEEE-TT-SS-EEEHHHHHHTT-GGG-BGGG-EEE-SSS-EEEEEEEEEEEEEETTEEEEEEEEEESS-SSSEEE-HHHHHHTT-EEETTTTEEE-TTT--EEEPPPGGGS-HHHHHHHH--TT---THHHHHHGGGB---------

Foldseek 3Di:
DKEWEWEQDPVRDIDIDIDDDDQQAFQLNVLVVVCVVVVAHSVFKWKAFPNDTDDDRNHGNVNVPDDPPGYMYIYGNVVVVVVVVVVVVCCVPPVCVVADDQFFWFWKDFQRHIFIEGEEAPFAFKEFEPVLCVVNVNNVQFDQLLWDWQDDPDTWTFRGKRQWGWMGDPHDTAIGIYIYTYPAPHGIYDYNVRCVVQVWDCDVVVQWIARNNVRDITHTDDRVPDDPLSCCVRDDDPDDPGRVVRRRRNRRRRSPNPPPPD/DKEWEWEQDPVRDIDIDIDDDDQQAFQLNVLVVVCVVVVAHSVFKWKAFPNDTDDGRNHGNVNVPDDPPGYMYIYGNVVVVVVVVVVVVCCVPPVCVVADDQFFWFWKDFQRHIFIEGEEAPFAFKEFEPVLCVVNVNNVQFDQLLWDWQPDPDTWTWRGKRQWGWMGDPHDTAIGIYIYTYPAPHGIYDYNVRCVVQVWDCDVVVQWIARNNVRDITHTDDRVPDDPLSCCVRDDDPDDPGRVVRSRRNRRRRSPNPPPPD

Nearest PDB structures (foldseek):
  4rgh-assembly1_A  TM=9.706E-01  e=1.484E-24  Homo sapiens
  3s8i-assembly1_A  TM=9.899E-01  e=8.497E-24  Homo sapiens
  4z2z-assembly1_B  TM=9.479E-01  e=2.141E-17  Saccharomyces cerevisiae S288C
  5yq8-assembly2_D  TM=9.387E-01  e=1.656E-16  Leishmania major
  7d66-assembly2_I  TM=9.107E-01  e=2.072E-15  Toxoplasma gondii GT1

Organism: Cervus elaphus hippelaphus (NCBI:txid46360)